Protein AF-A0A6C0BX84-F1 (afdb_monomer_lite)

Sequence (400 aa):
MYEDEYINSCGRVEEETPNETTDADMFTLKSNKIGGKKVKIVKNANIYPIQSILSTEDSVNLSGITRVCISAYRINIKPSSTPFLEYLLFKTRNNTMIFPGFNGVRGDWLISANKVYDYITGKKDASKEHYQGVLRVDNVLYVFYRFVLDVENVVENPYKTKTDELWWCLMDEICNWRMVLTMKVDTHVVDLFYRKPELIYLYDTNYNKLEVPVVGYYGTYYKLLEFIYTFGIKENDFVSMYGPYYYFTTYNRAVKYAGWYYEGNKELIKEQVAVDDKGRFDKGGVLRAALFMNHMKAFLNHPMDPVDNSDYADVALKDIDRREKMRIKLKMVDYDATWVNDYDSVYAGRALMDNGEPLFDYPEMVVKNNSQHVVLSIHIVDKKTLGEKWDPTEKGYDFL

Radius of gyration: 26.85 Å; chains: 1; bounding box: 75×82×76 Å

Secondary structure (DSSP, 8-state):
------------------------------PPP-SS----------B-GGGGTPBPGGG---TT--EEEEEEEEEE--TTS--EEEEEEEEPTTSEEE--EEES--SSHHHHHHHHHHHHHT-TTTHHHHEEEEEEETTEEEEEEEPPP-TTT-----B--TT--EEEEEHIIIIII-EETTEEEPHHHHHHHHH-GGGT--B-TTSPBPPPPEEEEEEEEHHHHHHHHHH-PPP--TTSTT-SSEEEE-HHHHHHHHHB--GGGHHHHTTT--B-TTSBBSSEEEEEEEE--SSEEEE---TTSPP---HHHHHHT-SHHHHHHHHTTTTS--TT-GGGGT-SEEEE-S-B-TTSSBS-SS-EEEESSGGGEEEEEEEEB-GGG--SS--TT-----B-

Structure (mmCIF, N/CA/C/O backbone):
data_AF-A0A6C0BX84-F1
#
_entry.id   AF-A0A6C0BX84-F1
#
loop_
_atom_site.group_PDB
_atom_site.id
_atom_site.type_symbol
_atom_site.label_atom_id
_atom_site.label_alt_id
_atom_site.label_comp_id
_atom_site.label_asym_id
_atom_site.label_entity_id
_atom_site.label_seq_id
_atom_site.pdbx_PDB_ins_code
_atom_site.Cartn_x
_atom_site.Cartn_y
_atom_site.Cartn_z
_atom_site.occupancy
_atom_site.B_iso_or_equiv
_atom_site.auth_seq_id
_atom_site.auth_comp_id
_atom_site.auth_asym_id
_atom_site.auth_atom_id
_atom_site.pdbx_PDB_model_num
ATOM 1 N N . MET A 1 1 ? -15.899 60.763 42.398 1.00 33.28 1 MET A N 1
ATOM 2 C CA . MET A 1 1 ? -15.366 61.913 41.642 1.00 33.28 1 MET A CA 1
ATOM 3 C C . MET A 1 1 ? -15.758 61.666 40.193 1.00 33.28 1 MET A C 1
ATOM 5 O O . MET A 1 1 ? -15.110 60.834 39.574 1.00 33.28 1 MET A O 1
ATOM 9 N N . TYR A 1 2 ? -16.858 62.321 39.778 1.00 31.77 2 TYR A N 1
ATOM 10 C CA . TYR A 1 2 ? -17.582 62.294 38.484 1.00 31.77 2 TYR A CA 1
ATOM 11 C C . TYR A 1 2 ? -18.218 60.926 38.104 1.00 31.77 2 TYR A C 1
ATOM 13 O O . TYR A 1 2 ? -17.469 59.977 37.898 1.00 31.77 2 TYR A O 1
ATOM 21 N N . GLU A 1 3 ? -19.542 60.650 38.168 1.00 24.98 3 GLU A N 1
ATOM 22 C CA . GLU A 1 3 ? -20.773 61.334 37.638 1.00 24.98 3 GLU A CA 1
ATOM 23 C C . GLU A 1 3 ? -20.638 61.616 36.121 1.00 24.98 3 GLU A C 1
ATOM 25 O O . GLU A 1 3 ? -19.616 62.169 35.729 1.00 24.98 3 GLU A O 1
ATOM 30 N N . ASP A 1 4 ? -21.507 61.234 35.166 1.00 26.44 4 ASP A N 1
ATOM 31 C CA . ASP A 1 4 ? -22.942 60.863 35.104 1.00 26.44 4 ASP A CA 1
ATOM 32 C C . ASP A 1 4 ? -23.245 60.089 33.783 1.00 26.44 4 ASP A C 1
ATOM 34 O O . ASP A 1 4 ? -22.496 60.207 32.814 1.00 26.44 4 ASP A O 1
ATOM 38 N N . GLU A 1 5 ? -24.152 59.098 33.782 1.00 30.12 5 GLU A N 1
ATOM 39 C CA . GLU A 1 5 ? -25.538 59.056 33.227 1.00 30.12 5 GLU A CA 1
ATOM 40 C C . GLU A 1 5 ? -25.774 59.258 31.700 1.00 30.12 5 GLU A C 1
ATOM 42 O O . GLU A 1 5 ? -25.376 60.257 31.114 1.00 30.12 5 GLU A O 1
ATOM 47 N N . TYR A 1 6 ? -26.519 58.311 31.089 1.00 24.92 6 TYR A N 1
ATOM 48 C CA . TYR A 1 6 ? -27.816 58.445 30.358 1.00 24.92 6 TYR A CA 1
ATOM 49 C C . TYR A 1 6 ? -27.983 57.369 29.249 1.00 24.92 6 TYR A C 1
ATOM 51 O O . TYR A 1 6 ? -27.226 57.333 28.287 1.00 24.92 6 TYR A O 1
ATOM 59 N N . ILE A 1 7 ? -28.795 56.322 29.476 1.00 28.64 7 ILE A N 1
ATOM 60 C CA . ILE A 1 7 ? -30.208 56.075 29.065 1.00 28.64 7 ILE A CA 1
ATOM 61 C C . ILE A 1 7 ? -30.435 55.497 27.642 1.00 28.64 7 ILE A C 1
ATOM 63 O O . ILE A 1 7 ? -30.223 56.143 26.625 1.00 28.64 7 ILE A O 1
ATOM 67 N N . ASN A 1 8 ? -30.982 54.269 27.666 1.00 25.59 8 ASN A N 1
ATOM 68 C CA . ASN A 1 8 ? -31.985 53.583 26.828 1.00 25.59 8 ASN A CA 1
ATOM 69 C C . ASN A 1 8 ? -32.370 54.109 25.431 1.00 25.59 8 ASN A C 1
ATOM 71 O O . ASN A 1 8 ? -32.886 55.212 25.285 1.00 25.59 8 ASN A O 1
ATOM 75 N N . SER A 1 9 ? -32.474 53.168 24.483 1.00 26.14 9 SER A N 1
ATOM 76 C CA . SER A 1 9 ? -33.735 52.990 23.741 1.00 26.14 9 SER A CA 1
ATOM 77 C C . SER A 1 9 ? -33.963 51.527 23.329 1.00 26.14 9 SER A C 1
ATOM 79 O O . SER A 1 9 ? -33.052 50.821 22.905 1.00 26.14 9 SER A O 1
ATOM 81 N N . CYS A 1 10 ? -35.200 51.080 23.546 1.00 23.92 10 CYS A N 1
ATOM 82 C CA . CYS A 1 10 ? -35.758 49.774 23.208 1.00 23.92 10 CYS A CA 1
ATOM 83 C C . CYS A 1 10 ? -36.139 49.678 21.723 1.00 23.92 10 CYS A C 1
ATOM 85 O O . CYS A 1 10 ? -36.589 50.662 21.142 1.00 23.92 10 CYS A O 1
ATOM 87 N N . GLY A 1 11 ? -36.131 48.456 21.183 1.00 25.52 11 GLY A N 1
ATOM 88 C CA . GLY A 1 11 ? -36.883 48.065 19.987 1.00 25.52 11 GLY A CA 1
ATOM 89 C C . GLY A 1 11 ? -37.164 46.557 19.986 1.00 25.52 11 GLY A C 1
ATOM 90 O O . GLY A 1 11 ? -36.232 45.763 19.904 1.00 25.52 11 GLY A O 1
ATOM 91 N N . ARG A 1 12 ? -38.444 46.182 20.137 1.00 24.31 12 ARG A N 1
ATOM 92 C CA . ARG A 1 12 ? -39.018 44.824 19.975 1.00 24.31 12 ARG A CA 1
ATOM 93 C C . ARG A 1 12 ? -39.037 44.445 18.483 1.00 24.31 12 ARG A C 1
ATOM 95 O O . ARG A 1 12 ? -39.277 45.323 17.667 1.00 24.31 12 ARG A O 1
ATOM 102 N N . VAL A 1 13 ? -38.591 43.243 18.105 1.00 24.48 13 VAL A N 1
ATOM 103 C CA . VAL A 1 13 ? -39.360 41.998 17.827 1.00 24.48 13 VAL A CA 1
ATOM 104 C C . VAL A 1 13 ? -40.467 42.156 16.779 1.00 24.48 13 VAL A C 1
ATOM 106 O O . VAL A 1 13 ? -41.532 42.677 17.092 1.00 24.48 13 VAL A O 1
ATOM 109 N N . GLU A 1 14 ? -40.234 41.566 15.604 1.00 24.17 14 GLU A N 1
ATOM 110 C CA . GLU A 1 14 ? -41.268 40.952 14.765 1.00 24.17 14 GLU A CA 1
ATOM 111 C C . GLU A 1 14 ? -40.874 39.487 14.513 1.00 24.17 14 GLU A C 1
ATOM 113 O O . GLU A 1 14 ? -39.713 39.180 14.232 1.00 24.17 14 GLU A O 1
ATOM 118 N N . GLU A 1 15 ? -41.842 38.593 14.717 1.00 25.44 15 GLU A N 1
ATOM 119 C CA . GLU A 1 15 ? -41.793 37.159 14.433 1.00 25.44 15 GLU A CA 1
ATOM 120 C C . GLU A 1 15 ? -42.198 36.909 12.975 1.00 25.44 15 GLU A C 1
ATOM 122 O O . GLU A 1 15 ? -43.266 37.348 12.559 1.00 25.44 15 GLU A O 1
ATOM 127 N N . GLU A 1 16 ? -41.431 36.097 12.248 1.00 26.28 16 GLU A N 1
ATOM 128 C CA . GLU A 1 16 ? -41.953 35.272 11.153 1.00 26.28 16 GLU A CA 1
ATOM 129 C C . GLU A 1 16 ? -41.372 33.855 11.293 1.00 26.28 16 GLU A C 1
ATOM 131 O O . GLU A 1 16 ? -40.181 33.666 11.545 1.00 26.28 16 GLU A O 1
ATOM 136 N N . THR A 1 17 ? -42.241 32.849 11.191 1.00 28.69 17 THR A N 1
ATOM 137 C CA . THR A 1 17 ? -41.914 31.411 11.222 1.00 28.69 17 THR A CA 1
ATOM 138 C C . THR A 1 17 ? -42.058 30.816 9.803 1.00 28.69 17 THR A C 1
ATOM 140 O O . THR A 1 17 ? -42.423 31.534 8.876 1.00 28.69 17 THR A O 1
ATOM 143 N N . PRO A 1 18 ? -41.732 29.531 9.578 1.00 30.77 18 PRO A N 1
ATOM 144 C CA . PRO A 1 18 ? -40.471 29.058 9.019 1.00 30.77 18 PRO A CA 1
ATOM 145 C C . PRO A 1 18 ? -40.626 28.568 7.567 1.00 30.77 18 PRO A C 1
ATOM 147 O O . PRO A 1 18 ? -41.654 28.006 7.203 1.00 30.77 18 PRO A O 1
ATOM 150 N N . ASN A 1 19 ? -39.573 28.670 6.755 1.00 26.59 19 ASN A N 1
ATOM 151 C CA . ASN A 1 19 ? -39.470 27.866 5.536 1.00 26.59 19 ASN A CA 1
ATOM 152 C C . ASN A 1 19 ? -38.279 26.917 5.642 1.00 26.59 19 ASN A C 1
ATOM 154 O O . ASN A 1 19 ? -37.144 27.328 5.873 1.00 26.59 19 ASN A O 1
ATOM 158 N N . GLU A 1 20 ? -38.596 25.635 5.497 1.00 33.53 20 GLU A N 1
ATOM 159 C CA . GLU A 1 20 ? -37.678 24.515 5.370 1.00 33.53 20 GLU A CA 1
ATOM 160 C C . GLU A 1 20 ? -36.748 24.722 4.171 1.00 33.53 20 GLU A C 1
ATOM 162 O O . GLU A 1 20 ? -37.206 24.764 3.032 1.00 33.53 20 GLU A O 1
ATOM 167 N N . THR A 1 21 ? -35.439 24.751 4.408 1.00 27.12 21 THR A N 1
ATOM 168 C CA . THR A 1 21 ? -34.454 24.342 3.404 1.00 27.12 21 THR A CA 1
ATOM 169 C C . THR A 1 21 ? -33.228 23.763 4.096 1.00 27.12 21 THR A C 1
ATOM 171 O O . THR A 1 21 ? -32.684 24.330 5.036 1.00 27.12 21 THR A O 1
ATOM 174 N N . THR A 1 22 ? -32.839 22.584 3.631 1.00 32.34 22 THR A N 1
ATOM 175 C CA . THR A 1 22 ? -31.685 21.785 4.035 1.00 32.34 22 THR A CA 1
ATOM 176 C C . THR A 1 22 ? -30.370 22.525 3.785 1.00 32.34 22 THR A C 1
ATOM 178 O O . THR A 1 22 ? -29.932 22.613 2.636 1.00 32.34 22 THR A O 1
ATOM 181 N N . ASP A 1 23 ? -29.720 23.003 4.845 1.00 26.23 23 ASP A N 1
ATOM 182 C CA . ASP A 1 23 ? -28.395 23.616 4.762 1.00 26.23 23 ASP A CA 1
ATOM 183 C C . ASP A 1 23 ? -27.291 22.584 5.026 1.00 26.23 23 ASP A C 1
ATOM 185 O O . ASP A 1 23 ? -27.149 22.026 6.113 1.00 26.23 23 ASP A O 1
ATOM 189 N N . ALA A 1 24 ? -26.487 22.340 3.991 1.00 27.70 24 ALA A N 1
ATOM 190 C CA . ALA A 1 24 ? -25.143 21.809 4.127 1.00 27.70 24 ALA A CA 1
ATOM 191 C C . ALA A 1 24 ? -24.222 22.958 4.569 1.00 27.70 24 ALA A C 1
ATOM 193 O O . ALA A 1 24 ? -24.064 23.942 3.844 1.00 27.70 24 ALA A O 1
ATOM 194 N N . ASP A 1 25 ? -23.616 22.826 5.749 1.00 28.14 25 ASP A N 1
ATOM 195 C CA . ASP A 1 25 ? -22.780 23.855 6.373 1.00 28.14 25 ASP A CA 1
ATOM 196 C C . ASP A 1 25 ? -21.672 24.393 5.449 1.00 28.14 25 ASP A C 1
ATOM 198 O O . ASP A 1 25 ? -20.737 23.694 5.037 1.00 28.14 25 ASP A O 1
ATOM 202 N N . MET A 1 26 ? -21.754 25.694 5.168 1.00 25.30 26 MET A N 1
ATOM 203 C CA . MET A 1 26 ? -20.837 26.449 4.321 1.00 25.30 26 MET A CA 1
ATOM 204 C C . MET A 1 26 ? -19.894 27.300 5.192 1.00 25.30 26 MET A C 1
ATOM 206 O O . MET A 1 26 ? -20.093 28.498 5.379 1.00 25.30 26 MET A O 1
ATOM 210 N N . PHE A 1 27 ? -18.824 26.706 5.729 1.00 25.84 27 PHE A N 1
ATOM 211 C CA . PHE A 1 27 ? -17.761 27.480 6.388 1.00 25.84 27 PHE A CA 1
ATOM 212 C C . PHE A 1 27 ? -16.906 28.219 5.347 1.00 25.84 27 PHE A C 1
ATOM 214 O O . PHE A 1 27 ? -16.161 27.607 4.580 1.00 25.84 27 PHE A O 1
ATOM 221 N N . THR A 1 28 ? -16.993 29.553 5.333 1.00 24.38 28 THR A N 1
ATOM 222 C CA . THR A 1 28 ? -16.184 30.418 4.461 1.00 24.38 28 THR A CA 1
ATOM 223 C C . THR A 1 28 ? -14.990 30.975 5.243 1.00 24.38 28 THR A C 1
ATOM 225 O O . THR A 1 28 ? -15.133 31.920 6.016 1.00 24.38 28 THR A O 1
ATOM 228 N N . LEU A 1 29 ? -13.794 30.414 5.044 1.00 25.38 29 LEU A N 1
ATOM 229 C CA . LEU A 1 29 ? -12.542 30.989 5.551 1.00 25.38 29 LEU A CA 1
ATOM 230 C C . LEU A 1 29 ? -12.122 32.188 4.683 1.00 25.38 29 LEU A C 1
ATOM 232 O O . LEU A 1 29 ? -12.009 32.085 3.459 1.00 25.38 29 LEU A O 1
ATOM 236 N N . LYS A 1 30 ? -11.877 33.342 5.315 1.00 24.42 30 LYS A N 1
ATOM 237 C CA . LYS A 1 30 ? -11.328 34.541 4.662 1.00 24.42 30 LYS A CA 1
ATOM 238 C C . LYS A 1 30 ? -9.847 34.316 4.327 1.00 24.42 30 LYS A C 1
ATOM 240 O O . LYS A 1 30 ? -8.992 34.481 5.187 1.00 24.42 30 LYS A O 1
ATOM 245 N N . SER A 1 31 ? -9.532 33.985 3.075 1.00 30.38 31 SER A N 1
ATOM 246 C CA . SER A 1 31 ? -8.152 33.977 2.569 1.00 30.38 31 SER A CA 1
ATOM 247 C C . SER A 1 31 ? -7.758 35.350 2.009 1.00 30.38 31 SER A C 1
ATOM 249 O O . SER A 1 31 ? -8.469 35.905 1.163 1.00 30.38 31 SER A O 1
ATOM 251 N N . ASN A 1 32 ? -6.608 35.877 2.436 1.00 29.11 32 ASN A N 1
ATOM 252 C CA . ASN A 1 32 ? -6.008 37.097 1.893 1.00 29.11 32 ASN A CA 1
ATOM 253 C C . ASN A 1 32 ? -5.679 36.948 0.396 1.00 29.11 32 ASN A C 1
ATOM 255 O O . ASN A 1 32 ? -5.134 35.940 -0.048 1.00 29.11 32 ASN A O 1
ATOM 259 N N . LYS A 1 33 ? -6.031 37.978 -0.383 1.00 31.44 33 LYS A N 1
ATOM 260 C CA . LYS A 1 33 ? -5.817 38.067 -1.833 1.00 31.44 33 LYS A CA 1
ATOM 261 C C . LYS A 1 33 ? -4.341 38.291 -2.164 1.00 31.44 33 LYS A C 1
ATOM 263 O O . LYS A 1 33 ? -3.844 39.373 -1.876 1.00 31.44 33 LYS A O 1
ATOM 268 N N . ILE A 1 34 ? -3.729 37.381 -2.922 1.00 31.08 34 ILE A N 1
ATOM 269 C CA . ILE A 1 34 ? -2.738 37.716 -3.959 1.00 31.08 34 ILE A CA 1
ATOM 270 C C . ILE A 1 34 ? -2.967 36.765 -5.148 1.00 31.08 34 ILE A C 1
ATOM 272 O O . ILE A 1 34 ? -2.921 35.554 -4.979 1.00 31.08 34 ILE A O 1
ATOM 276 N N . GLY A 1 35 ? -3.233 37.310 -6.342 1.00 34.34 35 GLY A N 1
ATOM 277 C CA . GLY A 1 35 ? -3.273 36.555 -7.606 1.00 34.34 35 GLY A CA 1
ATOM 278 C C . GLY A 1 35 ? -4.615 35.886 -7.928 1.00 34.34 35 GLY A C 1
ATOM 279 O O . GLY A 1 35 ? -4.894 34.767 -7.516 1.00 34.34 35 GLY A O 1
ATOM 280 N N . GLY A 1 36 ? -5.462 36.570 -8.700 1.00 35.62 36 GLY A N 1
ATOM 281 C CA . GLY A 1 36 ? -6.801 36.123 -9.091 1.00 35.62 36 GLY A CA 1
ATOM 282 C C . GLY A 1 36 ? -6.848 34.865 -9.967 1.00 35.62 36 GLY A C 1
ATOM 283 O O . GLY A 1 36 ? -7.047 34.960 -11.172 1.00 35.62 36 GLY A O 1
ATOM 284 N N . LYS A 1 37 ? -6.803 33.689 -9.339 1.00 29.72 37 LYS A N 1
ATOM 285 C CA . LYS A 1 37 ? -7.595 32.512 -9.721 1.00 29.72 37 LYS A CA 1
ATOM 286 C C . LYS A 1 37 ? -8.148 31.901 -8.438 1.00 29.72 37 LYS A C 1
ATOM 288 O O . LYS A 1 37 ? -7.401 31.361 -7.632 1.00 29.72 37 LYS A O 1
ATOM 293 N N . LYS A 1 38 ? -9.467 31.996 -8.231 1.00 28.72 38 LYS A N 1
ATOM 294 C CA . LYS A 1 38 ? -10.145 31.193 -7.207 1.00 28.72 38 LYS A CA 1
ATOM 295 C C . LYS A 1 38 ? -9.994 29.730 -7.621 1.00 28.72 38 LYS A C 1
ATOM 297 O O . LYS A 1 38 ? -10.694 29.277 -8.523 1.00 28.72 38 LYS A O 1
ATOM 302 N N . VAL A 1 39 ? -9.063 29.011 -7.001 1.00 31.09 39 VAL A N 1
ATOM 303 C CA . VAL A 1 39 ? -9.015 27.552 -7.093 1.00 31.09 39 VAL A CA 1
ATOM 304 C C . VAL A 1 39 ? -10.279 27.050 -6.406 1.00 31.09 39 VAL A C 1
ATOM 306 O O . VAL A 1 39 ? -10.434 27.167 -5.192 1.00 31.09 39 VAL A O 1
ATOM 309 N N . LYS A 1 40 ? -11.236 26.572 -7.201 1.00 29.39 40 LYS A N 1
ATOM 310 C CA . LYS A 1 40 ? -12.429 25.899 -6.697 1.00 29.39 40 LYS A CA 1
ATOM 311 C C . LYS A 1 40 ? -11.951 24.538 -6.195 1.00 29.39 40 LYS A C 1
ATOM 313 O O . LYS A 1 40 ? -11.816 23.611 -6.984 1.00 29.39 40 LYS A O 1
ATOM 318 N N . ILE A 1 41 ? -11.613 24.440 -4.910 1.00 35.22 41 ILE A N 1
ATOM 319 C CA . ILE A 1 41 ? -11.397 23.142 -4.270 1.00 35.22 41 ILE A CA 1
ATOM 320 C C . ILE A 1 41 ? -12.764 22.466 -4.286 1.00 35.22 41 ILE A C 1
ATOM 322 O O . ILE A 1 41 ? -13.646 22.806 -3.498 1.00 35.22 41 ILE A O 1
ATOM 326 N N . VAL A 1 42 ? -12.978 21.573 -5.248 1.00 38.97 42 VAL A N 1
ATOM 327 C CA . VAL A 1 42 ? -14.120 20.669 -5.205 1.00 38.97 42 VAL A CA 1
ATOM 328 C C . VAL A 1 42 ? -13.848 19.766 -4.009 1.00 38.97 42 VAL A C 1
ATOM 330 O O . VAL A 1 42 ? -12.974 18.905 -4.060 1.00 38.97 42 VAL A O 1
ATOM 333 N N . LYS A 1 43 ? -14.533 20.012 -2.887 1.00 45.88 43 LYS A N 1
ATOM 334 C CA . LYS A 1 43 ? -14.651 19.004 -1.835 1.00 45.88 43 LYS A CA 1
ATOM 335 C C . LYS A 1 43 ? -15.392 17.839 -2.483 1.00 45.88 43 LYS A C 1
ATOM 337 O O . LYS A 1 43 ? -16.615 17.873 -2.567 1.00 45.88 43 LYS A O 1
ATOM 342 N N . ASN A 1 44 ? -14.657 16.853 -2.988 1.00 53.75 44 ASN A N 1
ATOM 343 C CA . ASN A 1 44 ? -15.243 15.565 -3.326 1.00 53.75 44 ASN A CA 1
ATOM 344 C C . ASN A 1 44 ? -15.806 15.017 -2.013 1.00 53.75 44 ASN A C 1
ATOM 346 O O . ASN A 1 44 ? -15.055 14.649 -1.108 1.00 53.75 44 ASN A O 1
ATOM 350 N N . ALA A 1 45 ? -17.123 15.110 -1.850 1.00 63.28 45 ALA A N 1
ATOM 351 C CA . ALA A 1 45 ? -17.804 14.513 -0.720 1.00 63.28 45 ALA A CA 1
ATOM 352 C C . ALA A 1 45 ? -17.764 13.000 -0.941 1.00 63.28 45 ALA A C 1
ATOM 354 O O . ALA A 1 45 ? -18.415 12.476 -1.839 1.00 63.28 45 ALA A O 1
ATOM 355 N N . ASN A 1 46 ? -16.930 12.321 -0.159 1.00 82.31 46 ASN A N 1
ATOM 356 C CA . ASN A 1 46 ? -16.792 10.870 -0.212 1.00 82.31 46 ASN A CA 1
ATOM 357 C C . ASN A 1 46 ? -17.634 10.280 0.908 1.00 82.31 46 ASN A C 1
ATOM 359 O O . ASN A 1 46 ? -17.569 10.736 2.054 1.00 82.31 46 ASN A O 1
ATOM 363 N N . ILE A 1 47 ? -18.400 9.255 0.575 1.00 90.50 47 ILE A N 1
ATOM 364 C CA . ILE A 1 47 ? -19.284 8.561 1.493 1.00 90.50 47 ILE A CA 1
ATOM 365 C C . ILE A 1 47 ? -18.583 7.279 1.921 1.00 90.50 47 ILE A C 1
ATOM 367 O O . ILE A 1 47 ? -18.210 6.450 1.092 1.00 90.50 47 ILE A O 1
ATOM 371 N N . TYR A 1 48 ? -18.423 7.107 3.230 1.00 94.25 48 TYR A N 1
ATOM 372 C CA . TYR A 1 48 ? -18.054 5.824 3.805 1.00 94.25 48 TYR A CA 1
ATOM 373 C C . TYR A 1 48 ? -19.260 5.272 4.571 1.00 94.25 48 TYR A C 1
ATOM 375 O O . TYR A 1 48 ? -19.565 5.797 5.643 1.00 94.25 48 TYR A O 1
ATOM 383 N N . PRO A 1 49 ? -19.989 4.266 4.048 1.00 90.50 49 PRO A N 1
ATOM 384 C CA . PRO A 1 49 ? -21.291 3.861 4.584 1.00 90.50 49 PRO A CA 1
ATOM 385 C C . PRO A 1 49 ? -21.184 2.999 5.852 1.00 90.50 49 PRO A C 1
ATOM 387 O O . PRO A 1 49 ? -22.049 2.164 6.116 1.00 90.50 49 PRO A O 1
ATOM 390 N N . ILE A 1 50 ? -20.137 3.186 6.655 1.00 93.06 50 ILE A N 1
ATOM 391 C CA . ILE A 1 50 ? -19.833 2.325 7.797 1.00 93.06 50 ILE A CA 1
ATOM 392 C C . ILE A 1 50 ? -20.935 2.370 8.866 1.00 93.06 50 ILE A C 1
ATOM 394 O O . ILE A 1 50 ? -21.283 1.340 9.430 1.00 93.06 50 ILE A O 1
ATOM 398 N N . GLN A 1 51 ? -21.598 3.507 9.064 1.00 91.94 51 GLN A N 1
ATOM 399 C CA . GLN A 1 51 ? -22.699 3.640 10.027 1.00 91.94 51 GLN A CA 1
ATOM 400 C C . GLN A 1 51 ? -23.885 2.716 9.741 1.00 91.94 51 GLN A C 1
ATOM 402 O O . GLN A 1 51 ? -24.615 2.383 10.665 1.00 91.94 51 GLN A O 1
ATOM 407 N N . SER A 1 52 ? -24.062 2.260 8.497 1.00 91.12 52 SER A N 1
ATOM 408 C CA . SER A 1 52 ? -25.130 1.308 8.163 1.00 91.12 52 SER A CA 1
ATOM 409 C C . SER A 1 52 ? -24.903 -0.096 8.738 1.00 91.12 52 SER A C 1
ATOM 411 O O . SER A 1 52 ? -25.849 -0.872 8.843 1.00 91.12 52 SER A O 1
ATOM 413 N N . ILE A 1 53 ? -23.663 -0.424 9.119 1.00 94.12 53 ILE A N 1
ATOM 414 C CA . ILE A 1 53 ? -23.281 -1.748 9.630 1.00 94.12 53 ILE A CA 1
ATOM 415 C C . ILE A 1 53 ? -22.805 -1.726 11.085 1.00 94.12 53 ILE A C 1
ATOM 417 O O . ILE A 1 53 ? -22.638 -2.792 11.681 1.00 94.12 53 ILE A O 1
ATOM 421 N N . LEU A 1 54 ? -22.569 -0.544 11.660 1.00 95.38 54 LEU A N 1
ATOM 422 C CA . LEU A 1 54 ? -22.177 -0.409 13.058 1.00 95.38 54 LEU A CA 1
ATOM 423 C C . LEU A 1 54 ? -23.402 -0.360 13.966 1.00 95.38 54 LEU A C 1
ATOM 425 O O . LEU A 1 54 ? -24.415 0.264 13.671 1.00 95.38 54 LEU A O 1
ATOM 429 N N . SER A 1 55 ? -23.272 -1.023 15.104 1.00 94.25 55 SER A N 1
ATOM 430 C CA . SER A 1 55 ? -24.184 -0.925 16.237 1.00 94.25 55 SER A CA 1
ATOM 431 C C . SER A 1 55 ? -23.695 0.155 17.206 1.00 94.25 55 SER A C 1
ATOM 433 O O . SER A 1 55 ? -22.498 0.459 17.251 1.00 94.25 55 SER A O 1
ATOM 435 N N . THR A 1 56 ? -24.604 0.709 18.006 1.00 90.81 56 THR A N 1
ATOM 436 C CA . THR A 1 56 ? -24.241 1.553 19.155 1.00 90.81 56 THR A CA 1
ATOM 437 C C . THR A 1 56 ? -23.774 0.685 20.320 1.00 90.81 56 THR A C 1
ATOM 439 O O . THR A 1 56 ? -24.158 -0.484 20.426 1.00 90.81 56 THR A O 1
ATOM 442 N N . GLU A 1 57 ? -22.969 1.247 21.213 1.00 86.12 57 GLU A N 1
ATOM 443 C CA . GLU A 1 57 ? -22.418 0.571 22.387 1.00 86.12 57 GLU A CA 1
ATOM 444 C C . GLU A 1 57 ? -23.489 -0.091 23.269 1.00 86.12 57 GLU A C 1
ATOM 446 O O . GLU A 1 57 ? -23.296 -1.230 23.698 1.00 86.12 57 GLU A O 1
ATOM 451 N N . ASP A 1 58 ? -24.641 0.560 23.451 1.00 86.94 58 ASP A N 1
ATOM 452 C CA . ASP A 1 58 ? -25.742 0.079 24.297 1.00 86.94 58 ASP A CA 1
ATOM 453 C C . ASP A 1 58 ? -26.463 -1.145 23.718 1.00 86.94 58 ASP A C 1
ATOM 455 O O . ASP A 1 58 ? -27.117 -1.902 24.435 1.00 86.94 58 ASP A O 1
ATOM 459 N N . SER A 1 59 ? -26.353 -1.352 22.405 1.00 86.12 59 SER A N 1
ATOM 460 C CA . SER A 1 59 ? -27.071 -2.414 21.694 1.00 86.12 59 SER A CA 1
ATOM 461 C C . SER A 1 59 ? -26.277 -3.718 21.570 1.00 86.12 59 SER A C 1
ATOM 463 O O . SER A 1 59 ? -26.815 -4.738 21.130 1.00 86.12 59 SER A O 1
ATOM 465 N N . VAL A 1 60 ? -24.998 -3.727 21.964 1.00 88.25 60 VAL A N 1
ATOM 466 C CA . VAL A 1 60 ? -24.128 -4.889 21.763 1.00 88.25 60 VAL A CA 1
ATOM 467 C C . VAL A 1 60 ? -24.234 -5.894 22.903 1.00 88.25 60 VAL A C 1
ATOM 469 O O . VAL A 1 60 ? -23.905 -5.627 24.056 1.00 88.25 60 VAL A O 1
ATOM 472 N N . ASN A 1 61 ? -24.572 -7.135 22.550 1.00 89.94 61 ASN A N 1
ATOM 473 C CA . ASN A 1 61 ? -24.420 -8.269 23.453 1.00 89.94 61 ASN A CA 1
ATOM 474 C C . ASN A 1 61 ? -22.927 -8.586 23.663 1.00 89.94 61 ASN A C 1
ATOM 476 O O . ASN A 1 61 ? -22.246 -9.028 22.734 1.00 89.94 61 ASN A O 1
ATOM 480 N N . LEU A 1 62 ? -22.436 -8.410 24.892 1.00 92.31 62 LEU A N 1
ATOM 481 C CA . LEU A 1 62 ? -21.038 -8.645 25.279 1.00 92.31 62 LEU A CA 1
ATOM 482 C C . LEU A 1 62 ? -20.747 -10.095 25.707 1.00 92.31 62 LEU A C 1
ATOM 484 O O . LEU A 1 62 ? -19.592 -10.459 25.932 1.00 92.31 62 LEU A O 1
ATOM 488 N N . SER A 1 63 ? -21.773 -10.943 25.817 1.00 92.94 63 SER A N 1
ATOM 489 C CA . SER A 1 63 ? -21.602 -12.340 26.218 1.00 92.94 63 SER A CA 1
ATOM 490 C C . SER A 1 63 ? -20.775 -13.117 25.191 1.00 92.94 63 SER A C 1
ATOM 492 O O . SER A 1 63 ? -21.063 -13.092 23.987 1.00 92.94 63 SER A O 1
ATOM 494 N N . GLY A 1 64 ? -19.748 -13.817 25.682 1.00 93.44 64 GLY A N 1
ATOM 495 C CA . GLY A 1 64 ? -18.847 -14.646 24.879 1.00 93.44 64 GLY A CA 1
ATOM 496 C C . GLY A 1 64 ? -17.732 -13.887 24.155 1.00 93.44 64 GLY A C 1
ATOM 497 O O . GLY A 1 64 ? -16.959 -14.516 23.438 1.00 93.44 64 GLY A O 1
ATOM 498 N N . ILE A 1 65 ? -17.609 -12.566 24.336 1.00 96.38 65 ILE A N 1
ATOM 499 C CA . ILE A 1 65 ? -16.526 -11.797 23.713 1.00 96.38 65 ILE A CA 1
ATOM 500 C C . ILE A 1 65 ? -15.182 -12.152 24.360 1.00 96.38 65 ILE A C 1
ATOM 502 O O . ILE A 1 65 ? -14.954 -11.934 25.551 1.00 96.38 65 ILE A O 1
ATOM 506 N N . THR A 1 66 ? -14.267 -12.671 23.546 1.00 96.56 66 THR A N 1
ATOM 507 C CA . THR A 1 66 ? -12.914 -13.063 23.954 1.00 96.56 66 THR A CA 1
ATOM 508 C C . THR A 1 66 ? -11.875 -11.999 23.629 1.00 96.56 66 THR A C 1
ATOM 510 O O . THR A 1 66 ? -10.791 -12.014 24.213 1.00 96.56 66 THR A O 1
ATOM 513 N N . ARG A 1 67 ? -12.186 -11.056 22.732 1.00 96.44 67 ARG A N 1
ATOM 514 C CA . ARG A 1 67 ? -11.257 -10.008 22.297 1.00 96.44 67 ARG A CA 1
ATOM 515 C C . ARG A 1 67 ? -11.980 -8.733 21.873 1.00 96.44 67 ARG A C 1
ATOM 517 O O . ARG A 1 67 ? -13.013 -8.795 21.213 1.00 96.44 67 ARG A O 1
ATOM 524 N N . VAL A 1 68 ? -11.380 -7.594 22.203 1.00 97.62 68 VAL A N 1
ATOM 525 C CA . VAL A 1 68 ? -11.765 -6.268 21.716 1.00 97.62 68 VAL A CA 1
ATOM 526 C C . VAL A 1 68 ? -10.650 -5.737 20.815 1.00 97.62 68 VAL A C 1
ATOM 528 O O . VAL A 1 68 ? -9.487 -5.713 21.217 1.00 97.62 68 VAL A O 1
ATOM 531 N N . CYS A 1 69 ? -10.997 -5.330 19.597 1.00 98.06 69 CYS A N 1
ATOM 532 C CA . CYS A 1 69 ? -10.092 -4.820 18.569 1.00 98.06 69 CYS A CA 1
ATOM 533 C C . CYS A 1 69 ? -10.419 -3.358 18.254 1.00 98.06 69 CYS A C 1
ATOM 535 O O . CYS A 1 69 ? -11.564 -3.017 17.977 1.00 98.06 69 CYS A O 1
ATOM 537 N N . ILE A 1 70 ? -9.406 -2.504 18.232 1.00 98.19 70 ILE A N 1
ATOM 538 C CA . ILE A 1 70 ? -9.503 -1.097 17.857 1.00 98.19 70 ILE A CA 1
ATOM 539 C C . ILE A 1 70 ? -9.295 -0.993 16.349 1.00 98.19 70 ILE A C 1
ATOM 541 O O . ILE A 1 70 ? -8.204 -1.228 15.834 1.00 98.19 70 ILE A O 1
ATOM 545 N N . SER A 1 71 ? -10.371 -0.657 15.647 1.00 98.19 71 SER A N 1
ATOM 546 C CA . SER A 1 71 ? -10.429 -0.525 14.191 1.00 98.19 71 SER A CA 1
ATOM 547 C C . SER A 1 71 ? -10.382 0.954 13.824 1.00 98.19 71 SER A C 1
ATOM 549 O O . SER A 1 71 ? -11.396 1.575 13.501 1.00 98.19 71 SER A O 1
ATOM 551 N N . ALA A 1 72 ? -9.191 1.537 13.943 1.00 97.50 72 ALA A N 1
ATOM 552 C CA . ALA A 1 72 ? -8.952 2.915 13.541 1.00 97.50 72 ALA A CA 1
ATOM 553 C C . ALA A 1 72 ? -8.733 2.991 12.026 1.00 97.50 72 ALA A C 1
ATOM 555 O O . ALA A 1 72 ? -7.921 2.245 11.472 1.00 97.50 72 ALA A O 1
ATOM 556 N N . TYR A 1 73 ? -9.438 3.902 11.365 1.00 97.25 73 TYR A N 1
ATOM 557 C CA . TYR A 1 73 ? -9.308 4.140 9.931 1.00 97.25 73 TYR A CA 1
ATOM 558 C C . TYR A 1 73 ? -9.220 5.633 9.635 1.00 97.25 73 TYR A C 1
ATOM 560 O O . TYR A 1 73 ? -9.679 6.461 10.421 1.00 97.25 73 TYR A O 1
ATOM 568 N N . ARG A 1 74 ? -8.672 5.984 8.474 1.00 94.31 74 ARG A N 1
ATOM 569 C CA . ARG A 1 74 ? -8.720 7.345 7.934 1.00 94.31 74 ARG A CA 1
ATOM 570 C C . ARG A 1 74 ? -9.119 7.325 6.468 1.00 94.31 74 ARG A C 1
ATOM 572 O O . ARG A 1 74 ? -8.928 6.329 5.774 1.00 94.31 74 ARG A O 1
ATOM 579 N N . ILE A 1 75 ? -9.663 8.449 6.013 1.00 93.94 75 ILE A N 1
ATOM 580 C CA . ILE A 1 75 ? -9.890 8.713 4.593 1.00 93.94 75 ILE A CA 1
ATOM 581 C C . ILE A 1 75 ? -8.796 9.674 4.151 1.00 93.94 75 ILE A C 1
ATOM 583 O O . ILE A 1 75 ? -8.753 10.822 4.598 1.00 93.94 75 ILE A O 1
ATOM 587 N N . ASN A 1 76 ? -7.901 9.194 3.301 1.00 90.88 76 ASN A N 1
ATOM 588 C CA . ASN A 1 76 ? -6.825 9.996 2.752 1.00 90.88 76 ASN A CA 1
ATOM 589 C C . ASN A 1 76 ? -7.374 10.858 1.608 1.00 90.88 76 ASN A C 1
ATOM 591 O O . ASN A 1 76 ? -7.931 10.328 0.651 1.00 90.88 76 ASN A O 1
ATOM 595 N N . ILE A 1 77 ? -7.259 12.183 1.732 1.00 86.25 77 ILE A N 1
ATOM 596 C CA . ILE A 1 77 ? -7.847 13.171 0.808 1.00 86.25 77 ILE A CA 1
ATOM 597 C C . ILE A 1 77 ? -6.786 14.092 0.192 1.00 86.25 77 ILE A C 1
ATOM 599 O O . ILE A 1 77 ? -6.986 15.306 0.102 1.00 86.25 77 ILE A O 1
ATOM 603 N N . LYS A 1 78 ? -5.624 13.554 -0.199 1.00 80.56 78 LYS A N 1
ATOM 604 C CA . LYS A 1 78 ? -4.588 14.393 -0.819 1.00 80.56 78 LYS A CA 1
ATOM 605 C C . LYS A 1 78 ? -5.126 15.080 -2.095 1.00 80.56 78 LYS A C 1
ATOM 607 O O . LYS A 1 78 ? -5.822 14.433 -2.875 1.00 80.56 78 LYS A O 1
ATOM 612 N N . PRO A 1 79 ? -4.802 16.371 -2.335 1.00 66.44 79 PRO A N 1
ATOM 613 C CA . PRO A 1 79 ? -5.464 17.201 -3.355 1.00 66.44 79 PRO A CA 1
ATOM 614 C C . PRO A 1 79 ? -5.403 16.689 -4.800 1.00 66.44 79 PRO A C 1
ATOM 616 O O . PRO A 1 79 ? -6.171 17.152 -5.638 1.00 66.44 79 PRO A O 1
ATOM 619 N N . SER A 1 80 ? -4.475 15.783 -5.106 1.00 66.94 80 SER A N 1
ATOM 620 C CA . SER A 1 80 ? -4.226 15.269 -6.453 1.00 66.94 80 SER A CA 1
ATOM 621 C C . SER A 1 80 ? -4.679 13.826 -6.662 1.00 66.94 80 SER A C 1
ATOM 623 O O . SER A 1 80 ? -4.448 13.308 -7.745 1.00 66.94 80 SER A O 1
ATOM 625 N N . SER A 1 81 ? -5.286 13.174 -5.669 1.00 76.75 81 SER A N 1
ATOM 626 C CA . SER A 1 81 ? -5.610 11.745 -5.729 1.00 76.75 81 SER A CA 1
ATOM 627 C C . SER A 1 81 ? -7.076 11.464 -5.431 1.00 76.75 81 SER A C 1
ATOM 629 O O . SER A 1 81 ? -7.704 12.169 -4.637 1.00 76.75 81 SER A O 1
ATOM 631 N N . THR A 1 82 ? -7.592 10.373 -5.994 1.00 89.62 82 THR A N 1
ATOM 632 C CA . THR A 1 82 ? -8.867 9.788 -5.569 1.00 89.62 82 THR A CA 1
ATOM 633 C C . THR A 1 82 ? -8.810 9.473 -4.070 1.00 89.62 82 THR A C 1
ATOM 635 O O . THR A 1 82 ? -7.826 8.890 -3.615 1.00 89.62 82 THR A O 1
ATOM 638 N N . PRO A 1 83 ? -9.818 9.861 -3.273 1.00 93.19 83 PRO A N 1
ATOM 639 C CA . PRO A 1 83 ? -9.841 9.541 -1.853 1.00 93.19 83 PRO A CA 1
ATOM 640 C C . PRO A 1 83 ? -9.876 8.037 -1.591 1.00 93.19 83 PRO A C 1
ATOM 642 O O . PRO A 1 83 ? -10.577 7.303 -2.283 1.00 93.19 83 PRO A O 1
ATOM 645 N N . PHE A 1 84 ? -9.151 7.580 -0.570 1.00 95.19 84 PHE A N 1
ATOM 646 C CA . PHE A 1 84 ? -9.016 6.152 -0.271 1.00 95.19 84 PHE A CA 1
ATOM 647 C C . PHE A 1 84 ? -8.963 5.860 1.229 1.00 95.19 84 PHE A C 1
ATOM 649 O O . PHE A 1 84 ? -8.654 6.734 2.043 1.00 95.19 84 PHE A O 1
ATOM 656 N N . LEU A 1 85 ? -9.295 4.618 1.591 1.00 96.00 85 LEU A N 1
ATOM 657 C CA . LEU A 1 85 ? -9.271 4.133 2.969 1.00 96.00 85 LEU A CA 1
ATOM 658 C C . LEU A 1 85 ? -7.895 3.598 3.351 1.00 96.00 85 LEU A C 1
ATOM 660 O O . LEU A 1 85 ? -7.279 2.825 2.617 1.00 96.00 85 LEU A O 1
ATOM 664 N N . GLU A 1 86 ? -7.478 3.945 4.562 1.00 97.31 86 GLU A N 1
ATOM 665 C CA . GLU A 1 86 ? -6.354 3.323 5.250 1.00 97.31 86 GLU A CA 1
ATOM 666 C C . GLU A 1 86 ? -6.804 2.865 6.633 1.00 97.31 86 GLU A C 1
ATOM 668 O O . GLU A 1 86 ? -7.535 3.578 7.326 1.00 97.31 86 GLU A O 1
ATOM 673 N N . TYR A 1 87 ? -6.329 1.696 7.055 1.00 98.19 87 TYR A N 1
ATOM 674 C CA . TYR A 1 87 ? -6.566 1.167 8.396 1.00 98.19 87 TYR A CA 1
ATOM 675 C C . TYR A 1 87 ? -5.270 1.106 9.188 1.00 98.19 87 TYR A C 1
ATOM 677 O O . TYR A 1 87 ? -4.232 0.712 8.659 1.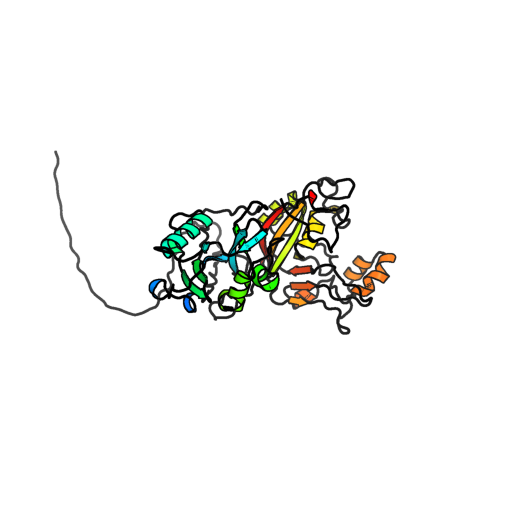00 98.19 87 TYR A O 1
ATOM 685 N N . LEU A 1 88 ? -5.337 1.485 10.462 1.00 97.69 88 LEU A N 1
ATOM 686 C CA . LEU A 1 88 ? -4.195 1.439 11.362 1.00 97.69 88 LEU A CA 1
ATOM 687 C C . LEU A 1 88 ? -4.036 0.025 11.918 1.00 97.69 88 LEU A C 1
ATOM 689 O O . LEU A 1 88 ? -4.873 -0.446 12.693 1.00 97.69 88 LEU A O 1
ATOM 693 N N . LEU A 1 89 ? -2.945 -0.637 11.551 1.00 98.31 89 LEU A N 1
ATOM 694 C CA . LEU A 1 89 ? -2.567 -1.933 12.099 1.00 98.31 89 LEU A CA 1
ATOM 695 C C . LEU A 1 89 ? -1.358 -1.803 13.028 1.00 98.31 89 LEU A C 1
ATOM 697 O O . LEU A 1 89 ? -0.483 -0.956 12.849 1.00 98.31 89 LEU A O 1
ATOM 701 N N . PHE A 1 90 ? -1.320 -2.690 14.016 1.00 97.81 90 PHE A N 1
ATOM 702 C CA . PHE A 1 90 ? -0.242 -2.857 14.972 1.00 97.81 90 PHE A CA 1
ATOM 703 C C . PHE A 1 90 ? 0.619 -4.063 14.598 1.00 97.81 90 PHE A C 1
ATOM 705 O O . PHE A 1 90 ? 0.114 -5.170 14.397 1.00 97.81 90 PHE A O 1
ATOM 712 N N . LYS A 1 91 ? 1.929 -3.862 14.552 1.00 97.44 91 LYS A N 1
ATOM 713 C CA . LYS A 1 91 ? 2.930 -4.888 14.319 1.00 97.44 91 LYS A CA 1
ATOM 714 C C . LYS A 1 91 ? 3.323 -5.543 15.633 1.00 97.44 91 LYS A C 1
ATOM 716 O O . LYS A 1 91 ? 3.921 -4.929 16.509 1.00 97.44 91 LYS A O 1
ATOM 721 N N . THR A 1 92 ? 3.031 -6.830 15.744 1.00 96.69 92 THR A N 1
ATOM 722 C CA . THR A 1 92 ? 3.465 -7.645 16.881 1.00 96.69 92 THR A CA 1
ATOM 723 C C . THR A 1 92 ? 4.965 -7.941 16.832 1.00 96.69 92 THR A C 1
ATOM 725 O O . THR A 1 92 ? 5.612 -7.849 15.790 1.00 96.69 92 THR A O 1
ATOM 728 N N . ARG A 1 93 ? 5.513 -8.425 17.953 1.00 94.06 93 ARG A N 1
ATOM 729 C CA . ARG A 1 93 ? 6.906 -8.906 18.041 1.00 94.06 93 ARG A CA 1
ATOM 730 C C . ARG A 1 93 ? 7.246 -10.019 17.042 1.00 94.06 93 ARG A C 1
ATOM 732 O O . ARG A 1 93 ? 8.406 -10.172 16.688 1.00 94.06 93 ARG A O 1
ATOM 739 N N . ASN A 1 94 ? 6.241 -10.757 16.569 1.00 93.88 94 ASN A N 1
ATOM 740 C CA . ASN A 1 94 ? 6.390 -11.829 15.583 1.00 93.88 94 ASN A CA 1
ATOM 741 C C . ASN A 1 94 ? 6.215 -11.326 14.137 1.00 93.88 94 ASN A C 1
ATOM 743 O O . ASN A 1 94 ? 5.875 -12.108 13.253 1.00 93.88 94 ASN A O 1
ATOM 747 N N . ASN A 1 95 ? 6.370 -10.020 13.899 1.00 93.75 95 ASN A N 1
ATOM 748 C CA . ASN A 1 95 ? 6.237 -9.386 12.585 1.00 93.75 95 ASN A CA 1
ATOM 749 C C . ASN A 1 95 ? 4.880 -9.633 11.893 1.00 93.75 95 ASN A C 1
ATOM 751 O O . ASN A 1 95 ? 4.787 -9.744 10.670 1.00 93.75 95 ASN A O 1
ATOM 755 N N . THR A 1 96 ? 3.823 -9.766 12.698 1.00 97.62 96 THR A N 1
ATOM 756 C CA . THR A 1 96 ? 2.446 -9.957 12.224 1.00 97.62 96 THR A CA 1
ATOM 757 C C . THR A 1 96 ? 1.622 -8.707 12.511 1.00 97.62 96 THR A C 1
ATOM 759 O O . THR A 1 96 ? 1.641 -8.219 13.644 1.00 97.62 96 THR A O 1
ATOM 762 N N . MET A 1 97 ? 0.900 -8.218 11.505 1.00 98.50 97 MET A N 1
ATOM 763 C CA . MET A 1 97 ? 0.023 -7.053 11.561 1.00 98.50 97 MET A CA 1
ATOM 764 C C . MET A 1 97 ? -1.372 -7.461 12.042 1.00 98.50 97 MET A C 1
ATOM 766 O O . MET A 1 97 ? -2.030 -8.297 11.423 1.00 98.50 97 MET A O 1
ATOM 770 N N . ILE A 1 98 ? -1.828 -6.854 13.133 1.00 98.38 98 ILE A N 1
ATOM 771 C CA . ILE A 1 98 ? -3.136 -7.084 13.759 1.00 98.38 98 ILE A CA 1
ATOM 772 C C . ILE A 1 98 ? -3.846 -5.754 14.003 1.00 98.38 98 ILE A C 1
ATOM 774 O O . ILE A 1 98 ? -3.205 -4.708 14.043 1.00 98.38 98 ILE A O 1
ATOM 778 N N . PHE A 1 99 ? -5.148 -5.777 14.280 1.00 98.31 99 PHE A N 1
ATOM 779 C CA . PHE A 1 99 ? -5.746 -4.640 14.980 1.00 98.31 99 PHE A CA 1
ATOM 780 C C . PHE A 1 99 ? -5.206 -4.564 16.418 1.00 98.31 99 PHE A C 1
ATOM 782 O O . PHE A 1 99 ? -5.176 -5.602 17.104 1.00 98.31 99 PHE A O 1
ATOM 789 N N . PRO A 1 100 ? -4.796 -3.371 16.897 1.00 97.25 100 PRO A N 1
ATOM 790 C CA . PRO A 1 100 ? -4.491 -3.169 18.308 1.00 97.25 100 PRO A CA 1
ATOM 791 C C . PRO A 1 100 ? -5.728 -3.481 19.153 1.00 97.25 100 PRO A C 1
ATOM 793 O O . PRO A 1 100 ? -6.856 -3.400 18.673 1.00 97.25 100 PRO A O 1
ATOM 796 N N . GLY A 1 101 ? -5.550 -3.880 20.407 1.00 96.31 101 GLY A N 1
ATOM 797 C CA . GLY A 1 101 ? -6.682 -4.304 21.222 1.00 96.31 101 GLY A CA 1
ATOM 798 C C . GLY A 1 101 ? -6.280 -5.012 22.503 1.00 96.31 101 GLY A C 1
ATOM 799 O O . GLY A 1 101 ? -5.111 -5.022 22.886 1.00 96.31 101 GLY A O 1
ATOM 800 N N . PHE A 1 102 ? -7.262 -5.617 23.159 1.00 96.19 102 PHE A N 1
ATOM 801 C CA . PHE A 1 102 ? -7.084 -6.329 24.420 1.00 96.19 102 PHE A CA 1
ATOM 802 C C . PHE A 1 102 ? -8.013 -7.543 24.512 1.00 96.19 102 PHE A C 1
ATOM 804 O O . PHE A 1 102 ? -8.993 -7.671 23.777 1.00 96.19 102 PHE A O 1
ATOM 811 N N . ASN A 1 103 ? -7.676 -8.465 25.413 1.00 95.62 103 ASN A N 1
ATOM 812 C CA . ASN A 1 103 ? -8.413 -9.713 25.582 1.00 95.62 103 ASN A CA 1
ATOM 813 C C . ASN A 1 103 ? -9.545 -9.562 26.601 1.00 95.62 103 ASN A C 1
ATOM 815 O O . ASN A 1 103 ? -9.335 -9.080 27.717 1.00 95.62 103 ASN A O 1
ATOM 819 N N . GLY A 1 104 ? -10.711 -10.077 26.222 1.00 89.81 104 GLY A N 1
ATOM 820 C CA . GLY A 1 104 ? -11.935 -10.087 27.010 1.00 89.81 104 GLY A CA 1
ATOM 821 C C . GLY A 1 104 ? -12.572 -8.711 27.193 1.00 89.81 104 GLY A C 1
ATOM 822 O O . GLY A 1 104 ? -11.999 -7.669 26.885 1.00 89.81 104 GLY A O 1
ATOM 823 N N . VAL A 1 105 ? -13.781 -8.732 27.739 1.00 87.12 105 VAL A N 1
ATOM 824 C CA . VAL A 1 105 ? -14.520 -7.547 28.183 1.00 87.12 105 VAL A CA 1
ATOM 825 C C . VAL A 1 105 ? -14.442 -7.527 29.708 1.00 87.12 105 VAL A C 1
ATOM 827 O O . VAL A 1 105 ? -14.829 -8.494 30.363 1.00 87.12 105 VAL A O 1
ATOM 830 N N . ARG A 1 106 ? -13.894 -6.457 30.290 1.00 80.31 106 ARG A N 1
ATOM 831 C CA . ARG A 1 106 ? -13.825 -6.265 31.746 1.00 80.31 106 ARG A CA 1
ATOM 832 C C . ARG A 1 106 ? -14.230 -4.842 32.089 1.00 80.31 106 ARG A C 1
ATOM 834 O O . ARG A 1 106 ? -13.717 -3.912 31.475 1.00 80.31 106 ARG A O 1
ATOM 841 N N . GLY A 1 107 ? -15.086 -4.693 33.099 1.00 85.75 107 GLY A N 1
ATOM 842 C CA . GLY A 1 107 ? -15.578 -3.386 33.532 1.00 85.75 107 GLY A CA 1
ATOM 843 C C . GLY A 1 107 ? -16.165 -2.587 32.367 1.00 85.75 107 GLY A C 1
ATOM 844 O O . GLY A 1 107 ? -16.842 -3.146 31.505 1.00 85.75 107 GLY A O 1
ATOM 845 N N . ASP A 1 108 ? -15.858 -1.293 32.333 1.00 91.06 108 ASP A N 1
ATOM 846 C CA . ASP A 1 108 ? -16.179 -0.433 31.200 1.00 91.06 108 ASP A CA 1
ATOM 847 C C . ASP A 1 108 ? -15.181 -0.660 30.048 1.00 91.06 108 ASP A C 1
ATOM 849 O O . ASP A 1 108 ? -14.057 -0.133 30.003 1.00 91.06 108 ASP A O 1
ATOM 853 N N . TRP A 1 109 ? -15.591 -1.523 29.122 1.00 93.44 109 TRP A N 1
ATOM 854 C CA . TRP A 1 109 ? -14.794 -1.907 27.964 1.00 93.44 109 TRP A CA 1
ATOM 855 C C . TRP A 1 109 ? -14.611 -0.754 26.980 1.00 93.44 109 TRP A C 1
ATOM 857 O O . TRP A 1 109 ? -13.567 -0.699 26.329 1.00 93.44 109 TRP A O 1
ATOM 867 N N . LEU A 1 110 ? -15.569 0.174 26.890 1.00 95.38 110 LEU A N 1
ATOM 868 C CA . LEU A 1 110 ? -15.492 1.307 25.976 1.00 95.38 110 LEU A CA 1
ATOM 869 C C . LEU A 1 110 ? -14.466 2.319 26.483 1.00 95.38 110 LEU A C 1
ATOM 871 O O . LEU A 1 110 ? -13.618 2.756 25.711 1.00 95.38 110 LEU A O 1
ATOM 875 N N . ILE A 1 111 ? -14.433 2.599 27.791 1.00 95.19 111 ILE A N 1
ATOM 876 C CA . ILE A 1 111 ? -13.349 3.389 28.400 1.00 95.19 111 ILE A CA 1
ATOM 877 C C . ILE A 1 111 ? -11.987 2.747 28.117 1.00 95.19 111 ILE A C 1
ATOM 879 O O . ILE A 1 111 ? -11.010 3.443 27.836 1.00 95.19 111 ILE A O 1
ATOM 883 N N . SER A 1 112 ? -11.903 1.419 28.187 1.00 95.62 112 SER A N 1
ATOM 884 C CA . SER A 1 112 ? -10.659 0.691 27.915 1.00 95.62 112 SER A CA 1
ATOM 885 C C . SER A 1 112 ? -10.255 0.793 26.441 1.00 95.62 112 SER A C 1
ATOM 887 O O . SER A 1 112 ? -9.090 1.053 26.144 1.00 95.62 112 SER A O 1
ATOM 889 N N . ALA A 1 113 ? -11.214 0.676 25.522 1.00 96.81 113 ALA A N 1
ATOM 890 C CA . ALA A 1 113 ? -11.006 0.863 24.090 1.00 96.81 113 ALA A CA 1
ATOM 891 C C . ALA A 1 113 ? -10.565 2.292 23.745 1.00 96.81 113 ALA A C 1
ATOM 893 O O . ALA A 1 113 ? -9.566 2.469 23.048 1.00 96.81 113 ALA A O 1
ATOM 894 N N . ASN A 1 114 ? -11.226 3.293 24.326 1.00 96.44 114 ASN A N 1
ATOM 895 C CA . ASN A 1 114 ? -10.896 4.707 24.174 1.00 96.44 114 ASN A CA 1
ATOM 896 C C . ASN A 1 114 ? -9.467 5.004 24.640 1.00 96.44 114 ASN A C 1
ATOM 898 O O . ASN A 1 114 ? -8.715 5.662 23.930 1.00 96.44 114 ASN A O 1
ATOM 902 N N . LYS A 1 115 ? -9.042 4.440 25.780 1.00 95.44 115 LYS A N 1
ATOM 903 C CA . LYS A 1 115 ? -7.656 4.568 26.262 1.00 95.44 115 LYS A CA 1
ATOM 904 C C . LYS A 1 115 ? -6.639 3.971 25.294 1.00 95.44 115 LYS A C 1
ATOM 906 O O . LYS A 1 115 ? -5.578 4.559 25.101 1.00 95.44 115 LYS A O 1
ATOM 911 N N . VAL A 1 116 ? -6.938 2.812 24.701 1.00 96.12 116 VAL A N 1
ATOM 912 C CA . VAL A 1 116 ? -6.052 2.207 23.695 1.00 96.12 116 VAL A CA 1
ATOM 913 C C . VAL A 1 116 ? -5.991 3.084 22.446 1.00 96.12 116 VAL A C 1
ATOM 915 O O . VAL A 1 116 ? -4.895 3.329 21.953 1.00 96.12 116 VAL A O 1
ATOM 918 N N . TYR A 1 117 ? -7.127 3.596 21.965 1.00 96.38 117 TYR A N 1
ATOM 919 C CA . TYR A 1 117 ? -7.177 4.494 20.809 1.00 96.38 117 TYR A CA 1
ATOM 920 C C . TYR A 1 117 ? -6.389 5.796 21.036 1.00 96.38 117 TYR A C 1
ATOM 922 O O . TYR A 1 117 ? -5.547 6.170 20.218 1.00 96.38 117 TYR A O 1
ATOM 930 N N . ASP A 1 118 ? -6.604 6.463 22.167 1.00 93.88 118 ASP A N 1
ATOM 931 C CA . ASP A 1 118 ? -5.892 7.695 22.518 1.00 93.88 118 ASP A CA 1
ATOM 932 C C . ASP A 1 118 ? -4.378 7.446 22.646 1.00 93.88 118 ASP A C 1
ATOM 934 O O . ASP A 1 118 ? -3.566 8.266 22.217 1.00 93.88 118 ASP A O 1
ATOM 938 N N . TYR A 1 119 ? -3.982 6.283 23.181 1.00 92.88 119 TYR A N 1
ATOM 939 C CA . TYR A 1 119 ? -2.579 5.877 23.273 1.00 92.88 119 TYR A CA 1
ATOM 940 C C . TYR A 1 119 ? -1.940 5.671 21.895 1.00 92.88 119 TYR A C 1
ATOM 942 O O . TYR A 1 119 ? -0.892 6.254 21.623 1.00 92.88 119 TYR A O 1
ATOM 950 N N . ILE A 1 120 ? -2.563 4.883 21.008 1.00 92.25 120 ILE A N 1
ATOM 951 C CA . ILE A 1 120 ? -1.985 4.590 19.682 1.00 92.25 120 ILE A CA 1
ATOM 952 C C . ILE A 1 120 ? -1.986 5.812 18.758 1.00 92.25 120 ILE A C 1
ATOM 954 O O . ILE A 1 120 ? -1.161 5.898 17.855 1.00 92.25 120 ILE A O 1
ATOM 958 N N . THR A 1 121 ? -2.896 6.762 18.969 1.00 88.12 121 THR A N 1
ATOM 959 C CA . THR A 1 121 ? -2.932 8.011 18.194 1.00 88.12 121 THR A CA 1
ATOM 960 C C . THR A 1 121 ? -2.063 9.111 18.795 1.00 88.12 121 THR A C 1
ATOM 962 O O . THR A 1 121 ? -1.829 10.122 18.135 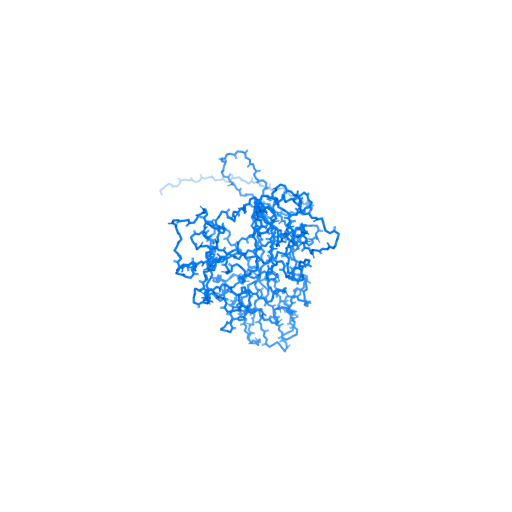1.00 88.12 121 THR A O 1
ATOM 965 N N . GLY A 1 122 ? -1.595 8.947 20.037 1.00 87.12 122 GLY A N 1
ATOM 966 C CA . GLY A 1 122 ? -0.872 9.980 20.779 1.00 87.12 122 GLY A CA 1
ATOM 967 C C . GLY A 1 122 ? -1.715 11.222 21.094 1.00 87.12 122 GLY A C 1
ATOM 968 O O . GLY A 1 122 ? -1.164 12.234 21.526 1.00 87.12 122 GLY A O 1
ATOM 969 N N . LYS A 1 123 ? -3.038 11.171 20.878 1.00 84.94 123 LYS A N 1
ATOM 970 C CA . LYS A 1 123 ? -3.962 12.288 21.089 1.00 84.94 123 LYS A CA 1
ATOM 971 C C . LYS A 1 123 ? -4.898 11.961 22.247 1.00 84.94 123 LYS A C 1
ATOM 973 O O . LYS A 1 123 ? -5.766 11.097 22.147 1.00 84.94 123 LYS A O 1
ATOM 978 N N . LYS A 1 124 ? -4.725 12.675 23.357 1.00 85.81 124 LYS A N 1
ATOM 979 C CA . LYS A 1 124 ? -5.580 12.531 24.538 1.00 85.81 124 LYS A CA 1
ATOM 980 C C . LYS A 1 124 ? -7.023 12.929 24.203 1.00 85.81 124 LYS A C 1
ATOM 982 O O . LYS A 1 124 ? -7.224 13.968 23.585 1.00 85.81 124 LYS A O 1
ATOM 987 N N . ASP A 1 125 ? -7.995 12.134 24.652 1.00 87.19 125 ASP A N 1
ATOM 988 C CA . ASP A 1 125 ? -9.437 12.372 24.501 1.00 87.19 125 ASP A CA 1
ATOM 989 C C . ASP A 1 125 ? -9.949 12.384 23.043 1.00 87.19 125 ASP A C 1
ATOM 991 O O . ASP A 1 125 ? -11.129 12.652 22.808 1.00 87.19 125 ASP A O 1
ATOM 995 N N . ALA A 1 126 ? -9.107 12.030 22.066 1.00 85.62 126 ALA A N 1
ATOM 996 C CA . ALA A 1 126 ? -9.472 12.002 20.651 1.00 85.62 126 ALA A CA 1
ATOM 997 C C . ALA A 1 126 ? -10.580 10.982 20.356 1.00 85.62 126 ALA A C 1
ATOM 999 O O . ALA A 1 126 ? -11.360 11.146 19.421 1.00 85.62 126 ALA A O 1
ATOM 1000 N N . SER A 1 127 ? -10.671 9.925 21.159 1.00 90.19 127 SER A N 1
ATOM 1001 C CA . SER A 1 127 ? -11.741 8.930 21.102 1.00 90.19 127 SER A CA 1
ATOM 1002 C C . SER A 1 127 ? -13.155 9.516 21.177 1.00 90.19 127 SER A C 1
ATOM 1004 O O . SER A 1 127 ? -14.049 8.954 20.552 1.00 90.19 127 SER A O 1
ATOM 1006 N N . LYS A 1 128 ? -13.375 10.641 21.873 1.00 89.31 128 LYS A N 1
ATOM 1007 C CA . LYS A 1 128 ? -14.716 11.242 22.033 1.00 89.31 128 LYS A CA 1
ATOM 1008 C C . LYS A 1 128 ? -15.307 11.737 20.718 1.00 89.31 128 LYS A C 1
ATOM 1010 O O . LYS A 1 128 ? -16.501 11.596 20.493 1.00 89.31 128 LYS A O 1
ATOM 1015 N N . GLU A 1 129 ? -14.464 12.304 19.864 1.00 89.62 129 GLU A N 1
ATOM 1016 C CA . GLU A 1 129 ? -14.868 12.849 18.564 1.00 89.62 129 GLU A CA 1
ATOM 1017 C C . GLU A 1 129 ? -14.730 11.807 17.452 1.00 89.62 129 GLU A C 1
ATOM 1019 O O . GLU A 1 129 ? -15.443 11.842 16.451 1.00 89.62 129 GLU A O 1
ATOM 1024 N N . HIS A 1 130 ? -13.804 10.862 17.624 1.00 94.12 130 HIS A N 1
ATOM 1025 C CA . HIS A 1 130 ? -13.478 9.887 16.595 1.00 94.12 130 HIS A CA 1
ATOM 1026 C C . HIS A 1 130 ? -14.301 8.603 16.670 1.00 94.12 130 HIS A C 1
ATOM 1028 O O . HIS A 1 130 ? -14.335 7.882 15.677 1.00 94.12 130 HIS A O 1
ATOM 1034 N N . TYR A 1 131 ? -14.943 8.278 17.793 1.00 96.31 131 TYR A N 1
ATOM 1035 C CA . TYR A 1 131 ? -15.750 7.061 17.919 1.00 96.31 131 TYR A CA 1
ATOM 1036 C C . TYR A 1 131 ? -16.872 7.011 16.871 1.00 96.31 131 TYR A C 1
ATOM 1038 O O . TYR A 1 131 ? -17.538 8.010 16.612 1.00 96.31 131 TYR A O 1
ATOM 1046 N N . GLN A 1 132 ? -17.056 5.855 16.229 1.00 96.56 132 GLN A N 1
ATOM 1047 C CA . GLN A 1 132 ? -18.039 5.665 15.152 1.00 96.56 132 GLN A CA 1
ATOM 1048 C C . GLN A 1 132 ? -19.089 4.597 15.457 1.00 96.56 132 GLN A C 1
ATOM 1050 O O . GLN A 1 132 ? -20.122 4.565 14.790 1.00 96.56 132 GLN A O 1
ATOM 1055 N N . GLY A 1 133 ? -18.824 3.717 16.423 1.00 97.19 133 GLY A N 1
ATOM 1056 C CA . GLY A 1 133 ? -19.674 2.576 16.742 1.00 97.19 133 GLY A CA 1
ATOM 1057 C C . GLY A 1 133 ? -18.882 1.281 16.886 1.00 97.19 133 GLY A C 1
ATOM 1058 O O . GLY A 1 133 ? -17.646 1.261 16.932 1.00 97.19 133 GLY A O 1
ATOM 1059 N N . VAL A 1 134 ? -19.611 0.173 16.950 1.00 97.56 134 VAL A N 1
ATOM 1060 C CA . VAL A 1 134 ? -19.058 -1.163 17.172 1.00 97.56 134 VAL A CA 1
ATOM 1061 C C . VAL A 1 134 ? -19.632 -2.197 16.220 1.00 97.56 134 VAL A C 1
ATOM 1063 O O . VAL A 1 134 ? -20.762 -2.096 15.756 1.00 97.56 134 VAL A O 1
ATOM 1066 N N . LEU A 1 135 ? -18.852 -3.239 15.965 1.00 97.00 135 LEU A N 1
ATOM 1067 C CA . LEU A 1 135 ? -19.261 -4.394 15.182 1.00 97.00 135 LEU A CA 1
ATOM 1068 C C . LEU A 1 135 ? -18.831 -5.667 15.901 1.00 97.00 135 LEU A C 1
ATOM 1070 O O . LEU A 1 135 ? -17.650 -5.867 16.187 1.00 97.00 135 LEU A O 1
ATOM 1074 N N . ARG A 1 136 ? -19.783 -6.561 16.156 1.00 95.44 136 ARG A N 1
ATOM 1075 C CA . ARG A 1 136 ? -19.487 -7.903 16.653 1.00 95.44 136 ARG A CA 1
ATOM 1076 C C . ARG A 1 136 ? -19.353 -8.866 15.478 1.00 95.44 136 ARG A C 1
ATOM 1078 O O . ARG A 1 136 ? -20.273 -8.991 14.673 1.00 95.44 136 ARG A O 1
ATOM 1085 N N . VAL A 1 137 ? -18.238 -9.590 15.425 1.00 95.62 137 VAL A N 1
ATOM 1086 C CA . VAL A 1 137 ? -18.061 -10.742 14.533 1.00 95.62 137 VAL A CA 1
ATOM 1087 C C . VAL A 1 137 ? -17.599 -11.914 15.387 1.00 95.62 137 VAL A C 1
ATOM 1089 O O . VAL A 1 137 ? -16.533 -11.871 16.000 1.00 95.62 137 VAL A O 1
ATOM 1092 N N . ASP A 1 138 ? -18.434 -12.948 15.467 1.00 94.12 138 ASP A N 1
ATOM 1093 C CA . ASP A 1 138 ? -18.250 -14.098 16.355 1.00 94.12 138 ASP A CA 1
ATOM 1094 C C . ASP A 1 138 ? -18.045 -13.669 17.826 1.00 94.12 138 ASP A C 1
ATOM 1096 O O . ASP A 1 138 ? -18.931 -13.074 18.454 1.00 94.12 138 ASP A O 1
ATOM 1100 N N . ASN A 1 139 ? -16.860 -13.957 18.370 1.00 95.81 139 ASN A N 1
ATOM 1101 C CA . ASN A 1 139 ? -16.436 -13.648 19.734 1.00 95.81 139 ASN A CA 1
ATOM 1102 C C . ASN A 1 139 ? -15.489 -12.436 19.794 1.00 95.81 139 ASN A C 1
ATOM 1104 O O . ASN A 1 139 ? -14.838 -12.212 20.816 1.00 95.81 139 ASN A O 1
ATOM 1108 N N . VAL A 1 140 ? -15.387 -11.661 18.712 1.00 96.88 140 VAL A N 1
ATOM 1109 C CA . VAL A 1 140 ? -14.540 -10.467 18.633 1.00 96.88 140 VAL A CA 1
ATOM 1110 C C . VAL A 1 140 ? -15.413 -9.226 18.490 1.00 96.88 140 VAL A C 1
ATOM 1112 O O . VAL A 1 140 ? -16.314 -9.168 17.650 1.00 96.88 140 VAL A O 1
ATOM 1115 N N . LEU A 1 141 ? -15.133 -8.226 19.321 1.00 97.38 141 LEU A N 1
ATOM 1116 C CA . LEU A 1 141 ? -15.757 -6.912 19.259 1.00 97.38 141 LEU A CA 1
ATOM 1117 C C . LEU A 1 141 ? -14.799 -5.925 18.591 1.00 97.38 141 LEU A C 1
ATOM 1119 O O . LEU A 1 141 ? -13.715 -5.670 19.108 1.00 97.38 141 LEU A O 1
ATOM 1123 N N . TYR A 1 142 ? -15.193 -5.361 17.458 1.00 98.06 142 TYR A N 1
ATOM 1124 C CA . TYR A 1 142 ? -14.435 -4.342 16.740 1.00 98.06 142 TYR A CA 1
ATOM 1125 C C . TYR A 1 142 ? -15.008 -2.966 17.075 1.00 98.06 142 TYR A C 1
ATOM 1127 O O . TYR A 1 142 ? -16.198 -2.726 16.889 1.00 98.06 142 TYR A O 1
ATOM 1135 N N . VAL A 1 143 ? -14.164 -2.073 17.579 1.00 98.06 143 VAL A N 1
ATOM 1136 C CA . VAL A 1 143 ? -14.515 -0.709 17.982 1.00 98.06 143 VAL A CA 1
ATOM 1137 C C . VAL A 1 143 ? -13.946 0.251 16.954 1.00 98.06 143 VAL A C 1
ATOM 1139 O O . VAL A 1 143 ? -12.728 0.295 16.769 1.00 98.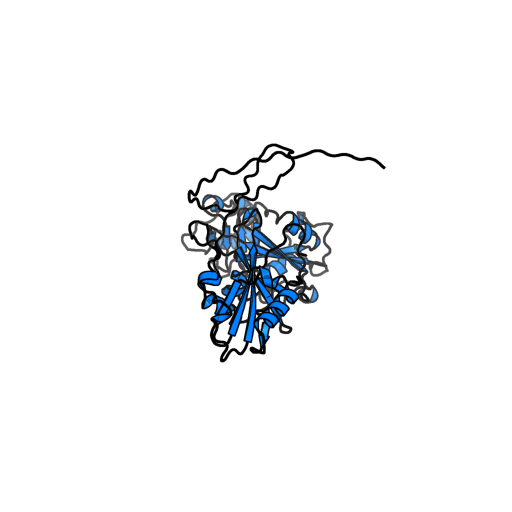06 143 VAL A O 1
ATOM 1142 N N . PHE A 1 144 ? -14.812 0.973 16.250 1.00 98.19 144 PHE A N 1
ATOM 1143 C CA . PHE A 1 144 ? -14.408 1.787 15.111 1.00 98.19 144 PHE A CA 1
ATOM 1144 C C . PHE A 1 144 ? -14.172 3.234 15.506 1.00 98.19 144 PHE A C 1
ATOM 1146 O O . PHE A 1 144 ? -14.991 3.855 16.184 1.00 98.19 144 PHE A O 1
ATOM 1153 N N . TYR A 1 145 ? -13.056 3.768 15.013 1.00 97.56 145 TYR A N 1
ATOM 1154 C CA . TYR A 1 145 ? -12.689 5.164 15.183 1.00 97.56 145 TYR A CA 1
ATOM 1155 C C . TYR A 1 145 ? -12.275 5.761 13.843 1.00 97.56 145 TYR A C 1
ATOM 1157 O O . TYR A 1 145 ? -11.430 5.201 13.140 1.00 97.56 145 TYR A O 1
ATOM 1165 N N . ARG A 1 146 ? -12.840 6.919 13.504 1.00 95.62 146 ARG A N 1
ATOM 1166 C CA . ARG A 1 146 ? -12.434 7.714 12.351 1.00 95.62 146 ARG A CA 1
ATOM 1167 C C . ARG A 1 146 ? -11.331 8.670 12.774 1.00 95.62 146 ARG A C 1
ATOM 1169 O O . ARG A 1 146 ? -11.597 9.680 13.413 1.00 95.62 146 ARG A O 1
ATOM 1176 N N . PHE A 1 147 ? -10.104 8.378 12.379 1.00 91.69 147 PHE A N 1
ATOM 1177 C CA . PHE A 1 147 ? -8.982 9.276 12.585 1.00 91.69 147 PHE A CA 1
ATOM 1178 C C . PHE A 1 147 ? -9.063 10.458 11.614 1.00 91.69 147 PHE A C 1
ATOM 1180 O O . PHE A 1 147 ? -9.097 10.278 10.391 1.00 91.69 147 PHE A O 1
ATOM 1187 N N . VAL A 1 148 ? -9.073 11.670 12.166 1.00 84.25 148 VAL A N 1
ATOM 1188 C CA . VAL A 1 148 ? -9.006 12.914 11.399 1.00 84.25 148 VAL A CA 1
ATOM 1189 C C . VAL A 1 148 ? -7.593 13.487 11.504 1.00 84.25 148 VAL A C 1
ATOM 1191 O O . VAL A 1 148 ? -7.051 13.696 12.594 1.00 84.25 148 VAL A O 1
ATOM 1194 N N . LEU A 1 149 ? -6.971 13.703 10.344 1.00 71.69 149 LEU A N 1
ATOM 1195 C CA . LEU A 1 149 ? -5.697 14.407 10.245 1.00 71.69 149 LEU A CA 1
ATOM 1196 C C . LEU A 1 149 ? -5.941 15.895 10.508 1.00 71.69 149 LEU A C 1
ATOM 1198 O O . LEU A 1 149 ? -6.682 16.538 9.766 1.00 71.69 149 LEU A O 1
ATOM 1202 N N . ASP A 1 150 ? -5.282 16.441 11.530 1.00 66.38 150 ASP A N 1
ATOM 1203 C CA . ASP A 1 150 ? -5.225 17.888 11.738 1.00 66.38 150 ASP A CA 1
ATOM 1204 C C . ASP A 1 150 ? -4.278 18.474 10.693 1.00 66.38 150 ASP A C 1
ATOM 1206 O O . ASP A 1 150 ? -3.057 18.499 10.866 1.00 66.38 150 ASP A O 1
ATOM 1210 N N . VAL A 1 151 ? -4.866 18.892 9.571 1.00 55.62 151 VAL A N 1
ATOM 1211 C CA . VAL A 1 151 ? -4.168 19.343 8.355 1.00 55.62 151 VAL A CA 1
ATOM 1212 C C . VAL A 1 151 ? -3.224 20.522 8.629 1.00 55.62 151 VAL A C 1
ATOM 1214 O O . VAL A 1 151 ? -2.287 20.751 7.872 1.00 55.62 151 VAL A O 1
ATOM 1217 N N . GLU A 1 152 ? -3.441 21.257 9.720 1.00 49.56 152 GLU A N 1
ATOM 1218 C CA . GLU A 1 152 ? -2.688 22.469 10.036 1.00 49.56 152 GLU A CA 1
ATOM 1219 C C . GLU A 1 152 ? -1.364 22.214 10.776 1.00 49.56 152 GLU A C 1
ATOM 1221 O O . GLU A 1 152 ? -0.517 23.100 10.765 1.00 49.56 152 GLU A O 1
ATOM 1226 N N . ASN A 1 153 ? -1.136 21.037 11.387 1.00 45.31 153 ASN A N 1
ATOM 1227 C CA . ASN A 1 153 ? -0.023 20.881 12.343 1.00 45.31 153 ASN A CA 1
ATOM 1228 C C . ASN A 1 153 ? 0.750 19.549 12.318 1.00 45.31 153 ASN A C 1
ATOM 1230 O O . ASN A 1 153 ? 1.688 19.394 13.101 1.00 45.31 153 ASN A O 1
ATOM 1234 N N . VAL A 1 154 ? 0.419 18.583 11.451 1.00 53.81 154 VAL A N 1
ATOM 1235 C CA . VAL A 1 154 ? 1.113 17.279 11.445 1.00 53.81 154 VAL A CA 1
ATOM 1236 C C . VAL A 1 154 ? 1.737 16.981 10.085 1.00 53.81 154 VAL A C 1
ATOM 1238 O O . VAL A 1 154 ? 1.078 16.497 9.168 1.00 53.81 154 VAL A O 1
ATOM 1241 N N . VAL A 1 155 ? 3.047 17.212 9.976 1.00 59.88 155 VAL A N 1
ATOM 1242 C CA . VAL A 1 155 ? 3.870 16.539 8.965 1.00 59.88 155 VAL A CA 1
ATOM 1243 C C . VAL A 1 155 ? 4.149 15.140 9.505 1.00 59.88 155 VAL A C 1
ATOM 1245 O O . VAL A 1 155 ? 4.983 14.972 10.396 1.00 59.88 155 VAL A O 1
ATOM 1248 N N . GLU A 1 156 ? 3.415 14.132 9.027 1.00 74.31 156 GLU A N 1
ATOM 1249 C CA . GLU A 1 156 ? 3.755 12.741 9.340 1.00 74.31 156 GLU A CA 1
ATOM 1250 C C . GLU A 1 156 ? 5.187 12.474 8.864 1.00 74.31 156 GLU A C 1
ATOM 1252 O O . GLU A 1 156 ? 5.525 12.760 7.714 1.00 74.31 156 GLU A O 1
ATOM 1257 N N . ASN A 1 157 ? 6.036 11.947 9.753 1.00 82.31 157 ASN A N 1
ATOM 1258 C CA . ASN A 1 157 ? 7.370 11.511 9.364 1.00 82.31 157 ASN A CA 1
ATOM 1259 C C . ASN A 1 157 ? 7.220 10.370 8.345 1.00 82.31 157 ASN A C 1
ATOM 1261 O O . ASN A 1 157 ? 6.699 9.310 8.710 1.00 82.31 157 ASN A O 1
ATOM 1265 N N . PRO A 1 158 ? 7.669 10.552 7.091 1.00 89.50 158 PRO A N 1
ATOM 1266 C CA . PRO A 1 158 ? 7.513 9.517 6.082 1.00 89.50 158 PRO A CA 1
ATOM 1267 C C . PRO A 1 158 ? 8.437 8.330 6.320 1.00 89.50 158 PRO A C 1
ATOM 1269 O O . PRO A 1 158 ? 8.166 7.240 5.822 1.00 89.50 158 PRO A O 1
ATOM 1272 N N . TYR A 1 159 ? 9.523 8.522 7.069 1.00 94.31 159 TYR A N 1
ATOM 1273 C CA . TYR A 1 159 ? 10.454 7.455 7.382 1.00 94.31 159 TYR A CA 1
ATOM 1274 C C . TYR A 1 159 ? 9.864 6.522 8.427 1.00 94.31 159 TYR A C 1
ATOM 1276 O O . TYR A 1 159 ? 9.571 6.923 9.553 1.00 94.31 159 TYR A O 1
ATOM 1284 N N . LYS A 1 160 ? 9.743 5.257 8.034 1.00 95.19 160 LYS A N 1
ATOM 1285 C CA . LYS A 1 160 ? 9.236 4.178 8.870 1.00 95.19 160 LYS A CA 1
ATOM 1286 C C . LYS A 1 160 ? 10.265 3.069 8.952 1.00 95.19 160 LYS A C 1
ATOM 1288 O O . LYS A 1 160 ? 10.733 2.575 7.922 1.00 95.19 160 LYS A O 1
ATOM 1293 N N . THR A 1 161 ? 10.596 2.692 10.177 1.00 94.62 161 THR A N 1
ATOM 1294 C CA . THR A 1 161 ? 11.614 1.693 10.485 1.00 94.62 161 THR A CA 1
ATOM 1295 C C . THR A 1 161 ? 10.985 0.400 10.982 1.00 94.62 161 THR A C 1
ATOM 1297 O O . THR A 1 161 ? 9.802 0.325 11.326 1.00 94.62 161 THR A O 1
ATOM 1300 N N . LYS A 1 162 ? 11.789 -0.652 11.099 1.00 91.88 162 LYS A N 1
ATOM 1301 C CA . LYS A 1 162 ? 11.349 -1.913 11.699 1.00 91.88 162 LYS A CA 1
ATOM 1302 C C . LYS A 1 162 ? 11.065 -1.803 13.197 1.00 91.88 162 LYS A C 1
ATOM 1304 O O . LYS A 1 162 ? 10.596 -2.774 13.784 1.00 91.88 162 LYS A O 1
ATOM 1309 N N . THR A 1 163 ? 11.334 -0.675 13.847 1.00 94.00 163 THR A N 1
ATOM 1310 C CA . THR A 1 163 ? 10.921 -0.461 15.242 1.00 94.00 163 THR A CA 1
ATOM 1311 C C . THR A 1 163 ? 9.544 0.185 15.341 1.00 94.00 163 THR A C 1
ATOM 1313 O O . THR A 1 163 ? 8.932 0.105 16.398 1.00 94.00 163 THR A O 1
ATOM 1316 N N . ASP A 1 164 ? 9.023 0.773 14.257 1.00 95.06 164 ASP A N 1
ATOM 1317 C CA . ASP A 1 164 ? 7.657 1.294 14.232 1.00 95.06 164 ASP A CA 1
ATOM 1318 C C . ASP A 1 164 ? 6.640 0.161 14.383 1.00 95.06 164 ASP A C 1
ATOM 1320 O O . ASP A 1 164 ? 6.621 -0.800 13.602 1.00 95.06 164 ASP A O 1
ATOM 1324 N N . GLU A 1 165 ? 5.757 0.297 15.366 1.00 95.50 165 GLU A N 1
ATOM 1325 C CA . GLU A 1 165 ? 4.701 -0.677 15.633 1.00 95.50 165 GLU A CA 1
ATOM 1326 C C . GLU A 1 165 ? 3.391 -0.334 14.917 1.00 95.50 165 GLU A C 1
ATOM 1328 O O . GLU A 1 165 ? 2.595 -1.226 14.662 1.00 95.50 165 GLU A O 1
ATOM 1333 N N . LEU A 1 166 ? 3.155 0.927 14.547 1.00 95.50 166 LEU A N 1
ATOM 1334 C CA . LEU A 1 166 ? 1.883 1.378 13.975 1.00 95.50 166 LEU A CA 1
ATOM 1335 C C . LEU A 1 166 ? 2.018 1.774 12.506 1.00 95.50 166 LEU A C 1
ATOM 1337 O O . LEU A 1 166 ? 2.892 2.570 12.136 1.00 95.50 166 LEU A O 1
ATOM 1341 N N . TRP A 1 167 ? 1.114 1.229 11.691 1.00 96.38 167 TRP A N 1
ATOM 1342 C CA . TRP A 1 167 ? 1.161 1.308 10.236 1.00 96.38 167 TRP A CA 1
ATOM 1343 C C . TRP A 1 167 ? -0.214 1.593 9.648 1.00 96.38 167 TRP A C 1
ATOM 1345 O O . TRP A 1 167 ? -1.165 0.856 9.896 1.00 96.38 167 TRP A O 1
ATOM 1355 N N . TRP A 1 168 ? -0.300 2.647 8.840 1.00 96.50 168 TRP A N 1
ATOM 1356 C CA . TRP A 1 168 ? -1.443 2.878 7.964 1.00 96.50 168 TRP A CA 1
ATOM 1357 C C . TRP A 1 168 ? -1.330 1.960 6.750 1.00 96.50 168 TRP A C 1
ATOM 1359 O O . TRP A 1 168 ? -0.359 2.045 5.992 1.00 96.50 168 TRP A O 1
ATOM 1369 N N . CYS A 1 169 ? -2.300 1.067 6.598 1.00 98.19 169 CYS A N 1
ATOM 1370 C CA . CYS A 1 169 ? -2.297 -0.026 5.631 1.00 98.19 169 CYS A CA 1
ATOM 1371 C C . CYS A 1 169 ? -3.413 0.157 4.601 1.00 98.19 169 CYS A C 1
ATOM 1373 O O . CYS A 1 169 ? -4.535 0.524 4.961 1.00 98.19 169 CYS A O 1
ATOM 1375 N N . LEU A 1 170 ? -3.109 -0.134 3.335 1.00 98.50 170 LEU A N 1
ATOM 1376 C CA . LEU A 1 170 ? -4.087 -0.121 2.249 1.00 98.50 170 LEU A CA 1
ATOM 1377 C C . LEU A 1 170 ? -4.945 -1.389 2.276 1.00 98.50 170 LEU A C 1
ATOM 1379 O O . LEU A 1 170 ? -4.506 -2.447 2.731 1.00 98.50 170 LEU A O 1
ATOM 1383 N N . MET A 1 171 ? -6.151 -1.314 1.712 1.00 98.19 171 MET A N 1
ATOM 1384 C CA . MET A 1 171 ? -6.991 -2.506 1.528 1.00 98.19 171 MET A CA 1
ATOM 1385 C C . MET A 1 171 ? -6.338 -3.550 0.622 1.00 98.19 171 MET A C 1
ATOM 1387 O O . MET A 1 171 ? -6.483 -4.739 0.891 1.00 98.19 171 MET A O 1
ATOM 1391 N N . ASP A 1 172 ? -5.577 -3.129 -0.391 1.00 98.19 172 ASP A N 1
ATOM 1392 C CA . ASP A 1 172 ? -4.822 -4.040 -1.255 1.00 98.19 172 ASP A CA 1
ATOM 1393 C C . ASP A 1 172 ? -3.784 -4.856 -0.463 1.00 98.19 172 ASP A C 1
ATOM 1395 O O . ASP A 1 172 ? -3.692 -6.075 -0.605 1.00 98.19 172 ASP A O 1
ATOM 1399 N N . GLU A 1 173 ? -3.072 -4.228 0.475 1.00 98.56 173 GLU A N 1
ATOM 1400 C CA . GLU A 1 173 ? -2.125 -4.934 1.346 1.00 98.56 173 GLU A CA 1
ATOM 1401 C C . GLU A 1 173 ? -2.815 -5.892 2.313 1.00 98.56 173 GLU A C 1
ATOM 1403 O O . GLU A 1 173 ? -2.317 -6.989 2.562 1.00 98.56 173 GLU A O 1
ATOM 1408 N N . ILE A 1 174 ? -3.962 -5.490 2.864 1.00 98.69 174 ILE A N 1
ATOM 1409 C CA . ILE A 1 174 ? -4.712 -6.307 3.819 1.00 98.69 174 ILE A CA 1
ATOM 1410 C C . ILE A 1 174 ? -5.360 -7.502 3.117 1.00 98.69 174 ILE A C 1
ATOM 1412 O O . ILE A 1 174 ? -5.172 -8.639 3.543 1.00 98.69 174 ILE A O 1
ATOM 1416 N N . CYS A 1 175 ? -6.116 -7.269 2.046 1.00 98.19 175 CYS A N 1
ATOM 1417 C CA . CYS A 1 175 ? -6.983 -8.284 1.451 1.00 98.19 175 CYS A CA 1
ATOM 1418 C C . CYS A 1 175 ? -6.283 -9.110 0.367 1.00 98.19 175 CYS A C 1
ATOM 1420 O O . CYS A 1 175 ? -6.454 -10.338 0.349 1.00 98.19 175 CYS A O 1
ATOM 1422 N N . ASN A 1 176 ? -5.504 -8.457 -0.506 1.00 96.75 176 ASN A N 1
ATOM 1423 C CA . ASN A 1 176 ? -4.911 -9.087 -1.688 1.00 96.75 176 ASN A CA 1
ATOM 1424 C C . ASN A 1 176 ? -3.523 -9.643 -1.367 1.00 96.75 176 ASN A C 1
ATOM 1426 O O . ASN A 1 176 ? -3.312 -10.853 -1.455 1.00 96.75 176 ASN A O 1
ATOM 1430 N N . TRP A 1 177 ? -2.597 -8.794 -0.914 1.00 96.75 177 TRP A N 1
ATOM 1431 C CA . TRP A 1 177 ? -1.241 -9.237 -0.568 1.00 96.75 177 TRP A CA 1
ATOM 1432 C C . TRP A 1 177 ? -1.175 -9.982 0.763 1.00 96.75 177 TRP A C 1
ATOM 1434 O O . TRP A 1 177 ? -0.315 -10.845 0.945 1.00 96.75 177 TRP A O 1
ATOM 1444 N N . ARG A 1 178 ? -2.074 -9.654 1.701 1.00 97.94 178 ARG A N 1
ATOM 1445 C CA . ARG A 1 178 ? -2.050 -10.121 3.100 1.00 97.94 178 ARG A CA 1
ATOM 1446 C C . ARG A 1 178 ? -0.690 -9.871 3.757 1.00 97.94 178 ARG A C 1
ATOM 1448 O O . ARG A 1 178 ? -0.219 -10.657 4.585 1.00 97.94 178 ARG A O 1
ATOM 1455 N N . MET A 1 179 ? -0.043 -8.785 3.349 1.00 96.88 179 MET A N 1
ATOM 1456 C CA . MET A 1 179 ? 1.311 -8.421 3.728 1.00 96.88 179 MET A CA 1
ATOM 1457 C C . MET A 1 179 ? 1.512 -6.918 3.538 1.00 96.88 179 MET A C 1
ATOM 1459 O O . MET A 1 179 ? 1.079 -6.353 2.540 1.00 96.88 179 MET A O 1
ATOM 1463 N N . VAL A 1 180 ? 2.195 -6.289 4.490 1.00 97.00 180 VAL A N 1
ATOM 1464 C CA . VAL A 1 180 ? 2.642 -4.894 4.428 1.00 97.00 180 VAL A CA 1
ATOM 1465 C C . VAL A 1 180 ? 4.164 -4.931 4.446 1.00 97.00 180 VAL A C 1
ATOM 1467 O O . VAL A 1 180 ? 4.747 -5.312 5.460 1.00 97.00 180 VAL A O 1
ATOM 1470 N N . LEU A 1 181 ? 4.817 -4.582 3.333 1.00 95.38 181 LEU A N 1
ATOM 1471 C CA . LEU A 1 181 ? 6.261 -4.801 3.134 1.00 95.38 181 LEU A CA 1
ATOM 1472 C C . LEU A 1 181 ? 6.637 -6.282 3.340 1.00 95.38 181 LEU A C 1
ATOM 1474 O O . LEU A 1 181 ? 6.328 -7.112 2.494 1.00 95.38 181 LEU A O 1
ATOM 1478 N N . THR A 1 182 ? 7.273 -6.609 4.468 1.00 95.06 182 THR A N 1
ATOM 1479 C CA . THR A 1 182 ? 7.704 -7.957 4.880 1.00 95.06 182 THR A CA 1
ATOM 1480 C C . THR A 1 182 ? 6.821 -8.552 5.984 1.00 95.06 182 THR A C 1
ATOM 1482 O O . THR A 1 182 ? 7.051 -9.668 6.452 1.00 95.06 182 THR A O 1
ATOM 1485 N N . MET A 1 183 ? 5.809 -7.808 6.436 1.00 96.44 183 MET A N 1
ATOM 1486 C CA . MET A 1 183 ? 5.033 -8.093 7.642 1.00 96.44 183 MET A CA 1
ATOM 1487 C C . MET A 1 183 ? 3.707 -8.741 7.262 1.00 96.44 183 MET A C 1
ATOM 1489 O O . MET A 1 183 ? 2.892 -8.139 6.563 1.00 96.44 183 MET A O 1
ATOM 1493 N N . LYS A 1 184 ? 3.464 -9.970 7.722 1.00 97.44 184 LYS A N 1
ATOM 1494 C CA . LYS A 1 184 ? 2.244 -10.713 7.379 1.00 97.44 184 LYS A CA 1
ATOM 1495 C C . LYS A 1 184 ? 1.028 -10.086 8.058 1.00 97.44 184 LYS A C 1
ATOM 1497 O O . LYS A 1 184 ? 1.078 -9.794 9.247 1.00 97.44 184 LYS A O 1
ATOM 1502 N N . VAL A 1 185 ? -0.082 -9.948 7.345 1.00 98.69 185 VAL A N 1
ATOM 1503 C CA . VAL A 1 185 ? -1.363 -9.550 7.940 1.00 98.69 185 VAL A CA 1
ATOM 1504 C C . VAL A 1 185 ? -2.053 -10.778 8.527 1.00 98.69 185 VAL A C 1
ATOM 1506 O O . VAL A 1 185 ? -2.164 -11.820 7.876 1.00 98.69 185 VAL A O 1
ATOM 1509 N N . ASP A 1 186 ? -2.474 -10.673 9.785 1.00 98.31 186 ASP A N 1
ATOM 1510 C CA . ASP A 1 186 ? -3.161 -11.752 10.488 1.00 98.31 186 ASP A CA 1
ATOM 1511 C C . ASP A 1 186 ? -4.491 -12.101 9.812 1.00 98.31 186 ASP A C 1
ATOM 1513 O O . ASP A 1 186 ? -5.239 -11.220 9.379 1.00 98.31 186 ASP A O 1
ATOM 1517 N N . THR A 1 187 ? -4.815 -13.392 9.748 1.00 97.19 187 THR A N 1
ATOM 1518 C CA . THR A 1 187 ? -6.015 -13.875 9.056 1.00 97.19 187 THR A CA 1
ATOM 1519 C C . THR A 1 187 ? -7.298 -13.309 9.652 1.00 97.19 187 THR A C 1
ATOM 1521 O O . THR A 1 187 ? -8.210 -13.008 8.897 1.00 97.19 187 THR A O 1
ATOM 1524 N N . HIS A 1 188 ? -7.366 -13.044 10.962 1.00 96.06 188 HIS A N 1
ATOM 1525 C CA . HIS A 1 188 ? -8.561 -12.449 11.567 1.00 96.06 188 HIS A CA 1
ATOM 1526 C C . HIS A 1 188 ? -8.824 -11.008 11.110 1.00 96.06 188 HIS A C 1
ATOM 1528 O O . HIS A 1 188 ? -9.974 -10.564 11.133 1.00 96.06 188 HIS A O 1
ATOM 1534 N N . VAL A 1 189 ? -7.782 -10.268 10.713 1.00 98.25 189 VAL A N 1
ATOM 1535 C CA . VAL A 1 189 ? -7.934 -8.940 10.100 1.00 98.25 189 VAL A CA 1
ATOM 1536 C C . VAL A 1 189 ? -8.495 -9.104 8.694 1.00 98.25 189 VAL A C 1
ATOM 1538 O O . VAL A 1 189 ? -9.488 -8.475 8.352 1.00 98.25 189 VAL A O 1
ATOM 1541 N N . VAL A 1 190 ? -7.899 -9.996 7.905 1.00 98.31 190 VAL A N 1
ATOM 1542 C CA . VAL A 1 190 ? -8.310 -10.282 6.524 1.00 98.31 190 VAL A CA 1
ATOM 1543 C C . VAL A 1 190 ? -9.764 -10.770 6.459 1.00 98.31 190 VAL A C 1
ATOM 1545 O O . VAL A 1 190 ? -10.570 -10.267 5.677 1.00 98.31 190 VAL A O 1
ATOM 1548 N N . ASP A 1 191 ? -10.130 -11.698 7.341 1.00 97.44 191 ASP A N 1
ATOM 1549 C CA . ASP A 1 191 ? -11.461 -12.297 7.401 1.00 97.44 191 ASP A CA 1
ATOM 1550 C C . ASP A 1 191 ? -12.547 -11.297 7.811 1.00 97.44 191 ASP A C 1
ATOM 1552 O O . ASP A 1 191 ? -13.715 -11.522 7.494 1.00 97.44 191 ASP A O 1
ATOM 1556 N N . LEU A 1 192 ? -12.211 -10.214 8.525 1.00 98.00 192 LEU A N 1
ATOM 1557 C CA . LEU A 1 192 ? -13.170 -9.143 8.813 1.00 98.00 192 LEU A CA 1
ATOM 1558 C C . LEU A 1 192 ? -13.661 -8.518 7.503 1.00 98.00 192 LEU A C 1
ATOM 1560 O O . LEU A 1 192 ? -14.866 -8.434 7.282 1.00 98.00 192 LEU A O 1
ATOM 1564 N N . PHE A 1 193 ? -12.734 -8.123 6.631 1.00 97.94 193 PHE A N 1
ATOM 1565 C CA . PHE A 1 193 ? -13.051 -7.426 5.385 1.00 97.94 193 PHE A CA 1
ATOM 1566 C C . PHE A 1 193 ? -13.731 -8.340 4.363 1.00 97.94 193 PHE A C 1
ATOM 1568 O O . PHE A 1 193 ? -14.671 -7.912 3.701 1.00 97.94 193 PHE A O 1
ATOM 1575 N N . TYR A 1 194 ? -13.353 -9.621 4.287 1.00 97.00 194 TYR A N 1
ATOM 1576 C CA . TYR A 1 194 ? -14.071 -10.574 3.431 1.00 97.00 194 TYR A CA 1
ATOM 1577 C C . TYR A 1 194 ? -15.495 -10.868 3.917 1.00 97.00 194 TYR A C 1
ATOM 1579 O O . TYR A 1 194 ? -16.381 -11.110 3.100 1.00 97.00 194 TYR A O 1
ATOM 1587 N N . ARG A 1 195 ? -15.740 -10.839 5.234 1.00 96.88 195 ARG A N 1
ATOM 1588 C CA . ARG A 1 195 ? -17.084 -11.037 5.807 1.00 96.88 195 ARG A CA 1
ATOM 1589 C C . ARG A 1 195 ? -17.934 -9.771 5.821 1.00 96.88 195 ARG A C 1
ATOM 1591 O O . ARG A 1 195 ? -19.156 -9.878 5.906 1.00 96.88 195 ARG A O 1
ATOM 1598 N N . LYS A 1 196 ? -17.300 -8.599 5.764 1.00 96.62 196 LYS A N 1
ATOM 1599 C CA . LYS A 1 196 ? -17.938 -7.278 5.718 1.00 96.62 196 LYS A CA 1
ATOM 1600 C C . LYS A 1 196 ? -17.310 -6.412 4.620 1.00 96.62 196 LYS A C 1
ATOM 1602 O O . LYS A 1 196 ? -16.585 -5.464 4.935 1.00 96.62 196 LYS A O 1
ATOM 1607 N N . PRO A 1 197 ? -17.562 -6.726 3.333 1.00 95.19 197 PRO A N 1
ATOM 1608 C CA . PRO A 1 197 ? -16.979 -5.991 2.209 1.00 95.19 197 PRO A CA 1
ATOM 1609 C C . PRO A 1 197 ? -17.351 -4.504 2.175 1.00 95.19 197 PRO A C 1
ATOM 1611 O O . PRO A 1 197 ? -16.671 -3.713 1.529 1.00 95.19 197 PRO A O 1
ATOM 1614 N N . GLU A 1 198 ? -18.405 -4.096 2.883 1.00 94.50 198 GLU A N 1
ATOM 1615 C CA . GLU A 1 198 ? -18.797 -2.697 3.062 1.00 94.50 198 GLU A CA 1
ATOM 1616 C C . GLU A 1 198 ? -17.689 -1.858 3.721 1.00 94.50 198 GLU A C 1
ATOM 1618 O O . GLU A 1 198 ? -17.633 -0.651 3.503 1.00 94.50 198 GLU A O 1
ATOM 1623 N N . LEU A 1 199 ? -16.775 -2.496 4.464 1.00 97.00 199 LEU A N 1
ATOM 1624 C CA . LEU A 1 199 ? -15.617 -1.853 5.092 1.00 97.00 199 LEU A CA 1
ATOM 1625 C C . LEU A 1 199 ? -14.472 -1.527 4.115 1.00 97.00 199 LEU A C 1
ATOM 1627 O O . LEU A 1 199 ? -13.508 -0.868 4.497 1.00 97.00 199 LEU A O 1
ATOM 1631 N N . ILE A 1 200 ? -14.540 -2.019 2.874 1.00 97.00 200 ILE A N 1
ATOM 1632 C CA . ILE A 1 200 ? -13.456 -1.901 1.886 1.00 97.00 200 ILE A CA 1
ATOM 1633 C C . ILE A 1 200 ? -13.618 -0.646 1.018 1.00 97.00 200 ILE A C 1
ATOM 1635 O O . ILE A 1 200 ? -12.626 -0.070 0.571 1.00 97.00 200 ILE A O 1
ATOM 1639 N N . TYR A 1 201 ? -14.858 -0.230 0.752 1.00 95.50 201 TYR A N 1
ATOM 1640 C CA . TYR A 1 201 ? -15.161 0.728 -0.310 1.00 95.50 201 TYR A CA 1
ATOM 1641 C C . TYR A 1 201 ? -15.566 2.101 0.220 1.00 95.50 201 TYR A C 1
ATOM 1643 O O . TYR A 1 201 ? -16.389 2.231 1.126 1.00 95.50 201 TYR A O 1
ATOM 1651 N N . LEU A 1 202 ? -15.042 3.130 -0.442 1.00 95.75 202 LEU A N 1
ATOM 1652 C CA . LEU A 1 202 ? -15.619 4.469 -0.435 1.00 95.75 202 LEU A CA 1
ATOM 1653 C C . LEU A 1 202 ? -16.531 4.639 -1.641 1.00 95.75 202 LEU A C 1
ATOM 1655 O O . LEU A 1 202 ? -16.383 3.948 -2.649 1.00 95.75 202 LEU A O 1
ATOM 1659 N N . TYR A 1 203 ? -17.439 5.596 -1.533 1.00 94.62 203 TYR A N 1
ATOM 1660 C CA . TYR A 1 203 ? -18.373 5.942 -2.586 1.00 94.62 203 TYR A CA 1
ATOM 1661 C C . TYR A 1 203 ? -18.306 7.437 -2.892 1.00 94.62 203 TYR A C 1
ATOM 1663 O O . TYR A 1 203 ? -18.030 8.247 -2.004 1.00 94.62 203 TYR A O 1
ATOM 1671 N N . ASP A 1 204 ? -18.551 7.804 -4.145 1.00 92.19 204 ASP A N 1
ATOM 1672 C CA . ASP A 1 204 ? -18.795 9.193 -4.524 1.00 92.19 204 ASP A CA 1
ATOM 1673 C C . ASP A 1 204 ? -20.206 9.6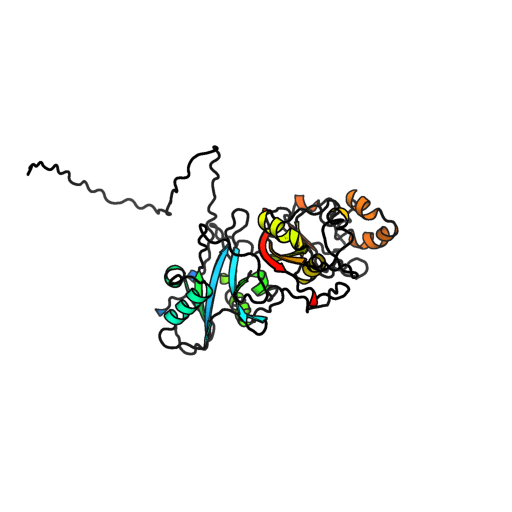48 -4.091 1.00 92.19 204 ASP A C 1
ATOM 1675 O O . ASP A 1 204 ? -20.994 8.887 -3.522 1.00 92.19 204 ASP A O 1
ATOM 1679 N N . THR A 1 205 ? -20.552 10.903 -4.377 1.00 90.94 205 THR A N 1
ATOM 1680 C CA . THR A 1 205 ? -21.882 11.465 -4.078 1.00 90.94 205 THR A CA 1
ATOM 1681 C C . THR A 1 205 ? -23.026 10.806 -4.846 1.00 90.94 205 THR A C 1
ATOM 1683 O O . THR A 1 205 ? -24.183 10.982 -4.478 1.00 90.94 205 THR A O 1
ATOM 1686 N N . ASN A 1 206 ? -22.719 10.073 -5.915 1.00 92.44 206 ASN A N 1
ATOM 1687 C CA . ASN A 1 206 ? -23.678 9.338 -6.731 1.00 92.44 206 ASN A CA 1
ATOM 1688 C C . ASN A 1 206 ? -23.746 7.855 -6.329 1.00 92.44 206 ASN A C 1
ATOM 1690 O O . ASN A 1 206 ? -24.380 7.067 -7.029 1.00 92.44 206 ASN A O 1
ATOM 1694 N N . TYR A 1 207 ? -23.106 7.470 -5.218 1.00 91.94 207 TYR A N 1
ATOM 1695 C CA . TYR A 1 207 ? -22.991 6.091 -4.747 1.00 91.94 207 TYR A CA 1
ATOM 1696 C C . TYR A 1 207 ? -22.260 5.144 -5.714 1.00 91.94 207 TYR A C 1
ATOM 1698 O O . TYR A 1 207 ? -22.434 3.925 -5.645 1.00 91.94 207 TYR A O 1
ATOM 1706 N N . ASN A 1 208 ? -21.383 5.664 -6.575 1.00 93.69 208 ASN A N 1
ATOM 1707 C CA . ASN A 1 208 ? -20.430 4.835 -7.307 1.00 93.69 208 ASN A CA 1
ATOM 1708 C C . ASN A 1 208 ? -19.243 4.508 -6.408 1.00 93.69 208 ASN A C 1
ATOM 1710 O O . ASN A 1 208 ? -18.751 5.372 -5.682 1.00 93.69 208 ASN A O 1
ATOM 1714 N N . LYS A 1 209 ? -18.749 3.269 -6.478 1.00 94.50 209 LYS A N 1
ATOM 1715 C CA . LYS A 1 209 ? -17.537 2.872 -5.755 1.00 94.50 209 LYS A CA 1
ATOM 1716 C C . LYS A 1 209 ? -16.340 3.656 -6.281 1.00 94.50 209 LYS A C 1
ATOM 1718 O O . LYS A 1 209 ? -16.090 3.667 -7.484 1.00 94.50 209 LYS A O 1
ATOM 1723 N N . LEU A 1 210 ? -15.585 4.252 -5.368 1.00 94.88 210 LEU A N 1
ATOM 1724 C CA . LEU A 1 210 ? -14.262 4.774 -5.672 1.00 94.88 210 LEU A CA 1
ATOM 1725 C C . LEU A 1 210 ? -13.275 3.613 -5.816 1.00 94.88 210 LEU A C 1
ATOM 1727 O O . LEU A 1 210 ? -13.412 2.576 -5.158 1.00 94.88 210 LEU A O 1
ATOM 1731 N N . GLU A 1 211 ? -12.281 3.797 -6.682 1.00 94.75 211 GLU A N 1
ATOM 1732 C CA . GLU A 1 211 ? -11.199 2.834 -6.852 1.00 94.75 211 GLU A CA 1
ATOM 1733 C C . GLU A 1 211 ? -10.455 2.617 -5.525 1.00 94.75 211 GLU A C 1
ATOM 1735 O O . GLU A 1 211 ? -10.117 3.564 -4.811 1.00 94.75 211 GLU A O 1
ATOM 1740 N N . VAL A 1 212 ? -10.183 1.352 -5.208 1.00 96.38 212 VAL A N 1
ATOM 1741 C CA . VAL A 1 212 ? -9.293 0.976 -4.109 1.00 96.38 212 VAL A CA 1
ATOM 1742 C C . VAL A 1 212 ? -7.869 0.942 -4.663 1.00 96.38 212 VAL A C 1
ATOM 1744 O O . VAL A 1 212 ? -7.618 0.151 -5.573 1.00 96.38 212 VAL A O 1
ATOM 1747 N N . PRO A 1 213 ? -6.936 1.757 -4.143 1.00 97.31 213 PRO A N 1
ATOM 1748 C CA . PRO A 1 213 ? -5.598 1.813 -4.704 1.00 97.31 213 PRO A CA 1
ATOM 1749 C C . PRO A 1 213 ? -4.826 0.514 -4.469 1.00 97.31 213 PRO A C 1
ATOM 1751 O O . PRO A 1 213 ? -4.940 -0.114 -3.412 1.00 97.31 213 PRO A O 1
ATOM 1754 N N . VAL A 1 214 ? -3.979 0.176 -5.437 1.00 97.75 214 VAL A N 1
ATOM 1755 C CA . VAL A 1 214 ? -3.015 -0.929 -5.368 1.00 97.75 214 VAL A CA 1
ATOM 1756 C C . VAL A 1 214 ? -1.740 -0.444 -4.682 1.00 97.75 214 VAL A C 1
ATOM 1758 O O . VAL A 1 214 ? -1.338 0.709 -4.855 1.00 97.75 214 VAL A O 1
ATOM 1761 N N . VAL A 1 215 ? -1.075 -1.294 -3.897 1.00 98.12 215 VAL A N 1
ATOM 1762 C CA . VAL A 1 215 ? 0.232 -0.934 -3.337 1.00 98.12 215 VAL A CA 1
ATOM 1763 C C . VAL A 1 215 ? 1.328 -1.046 -4.398 1.00 98.12 215 VAL A C 1
ATOM 1765 O O . VAL A 1 215 ? 1.491 -2.069 -5.061 1.00 98.12 215 VAL A O 1
ATOM 1768 N N . GLY A 1 216 ? 2.118 0.014 -4.534 1.00 97.75 216 GLY A N 1
ATOM 1769 C CA . GLY A 1 216 ? 3.284 0.071 -5.404 1.00 97.75 216 GLY A CA 1
ATOM 1770 C C . GLY A 1 216 ? 4.544 0.440 -4.642 1.00 97.75 216 GLY A C 1
ATOM 1771 O O . GLY A 1 216 ? 4.498 1.178 -3.656 1.00 97.75 216 GLY A O 1
ATOM 1772 N N . TYR A 1 217 ? 5.685 -0.041 -5.125 1.00 97.88 217 TYR A N 1
ATOM 1773 C CA . TYR A 1 217 ? 6.987 0.265 -4.550 1.00 97.88 217 TYR A CA 1
ATOM 1774 C C . TYR A 1 217 ? 7.949 0.829 -5.591 1.00 97.88 217 TYR A C 1
ATOM 1776 O O . TYR A 1 217 ? 7.993 0.365 -6.731 1.00 97.88 217 TYR A O 1
ATOM 1784 N N . TYR A 1 218 ? 8.750 1.807 -5.170 1.00 96.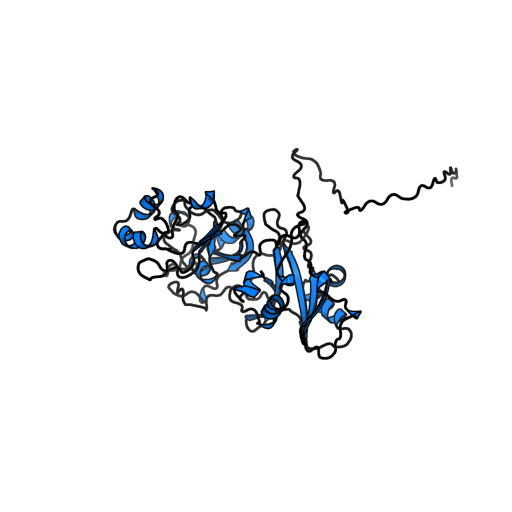69 218 TYR A N 1
ATOM 1785 C CA . TYR A 1 218 ? 9.812 2.412 -5.970 1.00 96.69 218 TYR A CA 1
ATOM 1786 C C . TYR A 1 218 ? 11.128 2.363 -5.195 1.00 96.69 218 TYR A C 1
ATOM 1788 O O . TYR A 1 218 ? 11.224 2.904 -4.095 1.00 96.69 218 TYR A O 1
ATOM 1796 N N . GLY A 1 219 ? 12.138 1.691 -5.744 1.00 95.38 219 GLY A N 1
ATOM 1797 C CA . GLY A 1 219 ? 13.440 1.520 -5.102 1.00 95.38 219 GLY A CA 1
ATOM 1798 C C . GLY A 1 219 ? 14.509 2.397 -5.729 1.00 95.38 219 GLY A C 1
ATOM 1799 O O . GLY A 1 219 ? 14.607 2.469 -6.951 1.00 95.38 219 GLY A O 1
ATOM 1800 N N . THR A 1 220 ? 15.322 3.059 -4.908 1.00 93.31 220 THR A N 1
ATOM 1801 C CA . THR A 1 220 ? 16.419 3.898 -5.401 1.00 93.31 220 THR A CA 1
ATOM 1802 C C . THR A 1 220 ? 17.481 4.160 -4.328 1.00 93.31 220 THR A C 1
ATOM 1804 O O . THR A 1 220 ? 17.408 3.674 -3.196 1.00 93.31 220 THR A O 1
ATOM 1807 N N . TYR A 1 221 ? 18.488 4.952 -4.685 1.00 92.00 221 TYR A N 1
ATOM 1808 C CA . TYR A 1 221 ? 19.511 5.439 -3.774 1.00 92.00 221 TYR A CA 1
ATOM 1809 C C . TYR A 1 221 ? 18.940 6.427 -2.751 1.00 92.00 221 TYR A C 1
ATOM 1811 O O . TYR A 1 221 ? 18.143 7.305 -3.084 1.00 92.00 221 TYR A O 1
ATOM 1819 N N . TYR A 1 222 ? 19.382 6.326 -1.495 1.00 91.94 222 TYR A N 1
ATOM 1820 C CA . TYR A 1 222 ? 18.704 6.987 -0.377 1.00 91.94 222 TYR A CA 1
ATOM 1821 C C . TYR A 1 222 ? 18.604 8.515 -0.489 1.00 91.94 222 TYR A C 1
ATOM 1823 O O . TYR A 1 222 ? 17.612 9.088 -0.048 1.00 91.94 222 TYR A O 1
ATOM 1831 N N . LYS A 1 223 ? 19.597 9.181 -1.098 1.00 89.38 223 LYS A N 1
ATOM 1832 C CA . LYS A 1 223 ? 19.595 10.647 -1.248 1.00 89.38 223 LYS A CA 1
ATOM 1833 C C . LYS A 1 223 ? 18.478 11.153 -2.162 1.00 89.38 223 LYS A C 1
ATOM 1835 O O . LYS A 1 223 ? 18.113 12.318 -2.079 1.00 89.38 223 LYS A O 1
ATOM 1840 N N . LEU A 1 224 ? 17.937 10.292 -3.023 1.00 90.19 224 LEU A N 1
ATOM 1841 C CA . LEU A 1 224 ? 16.838 10.647 -3.917 1.00 90.19 224 LEU A CA 1
ATOM 1842 C C . LEU A 1 224 ? 15.470 10.507 -3.239 1.00 90.19 224 LEU A C 1
ATOM 1844 O O . LEU A 1 224 ? 14.501 11.078 -3.726 1.00 90.19 224 LEU A O 1
ATOM 1848 N N . LEU A 1 225 ? 15.370 9.791 -2.114 1.00 91.38 225 LEU A N 1
ATOM 1849 C CA . LEU A 1 225 ? 14.085 9.476 -1.480 1.00 91.38 225 LEU A CA 1
ATOM 1850 C C . LEU A 1 225 ? 13.360 10.723 -0.968 1.00 91.38 225 LEU A C 1
ATOM 1852 O O . LEU A 1 225 ? 12.154 10.826 -1.149 1.00 91.38 225 LEU A O 1
ATOM 1856 N N . GLU A 1 226 ? 14.074 11.679 -0.370 1.00 85.94 226 GLU A N 1
ATOM 1857 C CA . GLU A 1 226 ? 13.471 12.924 0.141 1.00 85.94 226 GLU A CA 1
ATOM 1858 C C . GLU A 1 226 ? 12.975 13.817 -0.989 1.00 85.94 226 GLU A C 1
ATOM 1860 O O . GLU A 1 226 ? 11.880 14.379 -0.914 1.00 85.94 226 GLU A O 1
ATOM 1865 N N . PHE A 1 227 ? 13.766 13.898 -2.061 1.00 87.69 227 PHE A N 1
ATOM 1866 C CA . PHE A 1 227 ? 13.375 14.602 -3.272 1.00 87.69 227 PHE A CA 1
ATOM 1867 C C . PHE A 1 227 ? 12.106 13.977 -3.855 1.00 87.69 227 PHE A C 1
ATOM 1869 O O . PHE A 1 227 ? 11.127 14.678 -4.084 1.00 87.69 227 PHE A O 1
ATOM 1876 N N . ILE A 1 228 ? 12.086 12.652 -4.006 1.00 89.75 228 ILE A N 1
ATOM 1877 C CA . ILE A 1 228 ? 10.939 11.926 -4.556 1.00 89.75 228 ILE A CA 1
ATOM 1878 C C . ILE A 1 228 ? 9.707 12.039 -3.654 1.00 89.75 228 ILE A C 1
ATOM 1880 O O . ILE A 1 228 ? 8.595 12.213 -4.140 1.00 89.75 228 ILE A O 1
ATOM 1884 N N . TYR A 1 229 ? 9.879 11.974 -2.337 1.00 87.50 229 TYR A N 1
ATOM 1885 C CA . TYR A 1 229 ? 8.775 12.139 -1.396 1.00 87.50 229 TYR A CA 1
ATOM 1886 C C . TYR A 1 229 ? 8.140 13.531 -1.489 1.00 87.50 229 TYR A C 1
ATOM 1888 O O . TYR A 1 229 ? 6.922 13.664 -1.391 1.00 87.50 229 TYR A O 1
ATOM 1896 N N . THR A 1 230 ? 8.965 14.560 -1.693 1.00 84.12 230 THR A N 1
ATOM 1897 C CA . THR A 1 230 ? 8.520 15.957 -1.738 1.00 84.12 230 THR A CA 1
ATOM 1898 C C . THR A 1 230 ? 7.924 16.332 -3.093 1.00 84.12 230 THR A C 1
ATOM 1900 O O . THR A 1 230 ? 6.903 17.013 -3.148 1.00 84.12 230 THR A O 1
ATOM 1903 N N . PHE A 1 231 ? 8.561 15.907 -4.186 1.00 85.19 231 PHE A N 1
ATOM 1904 C CA . PHE A 1 231 ? 8.247 16.364 -5.543 1.00 85.19 231 PHE A CA 1
ATOM 1905 C C . PHE A 1 231 ? 7.547 15.313 -6.411 1.00 85.19 231 PHE A C 1
ATOM 1907 O O . PHE A 1 231 ? 7.060 15.649 -7.488 1.00 85.19 231 PHE A O 1
ATOM 1914 N N . GLY A 1 232 ? 7.454 14.069 -5.943 1.00 85.88 232 GLY A N 1
ATOM 1915 C CA . GLY A 1 232 ? 6.960 12.938 -6.720 1.00 85.88 232 GLY A CA 1
ATOM 1916 C C . GLY A 1 232 ? 8.077 12.172 -7.425 1.00 85.88 232 GLY A C 1
ATOM 1917 O O . GLY A 1 232 ? 9.249 12.562 -7.437 1.00 85.88 232 GLY A O 1
ATOM 1918 N N . ILE A 1 233 ? 7.708 11.028 -7.993 1.00 89.00 233 ILE A N 1
ATOM 1919 C CA . ILE A 1 233 ? 8.621 10.197 -8.783 1.00 89.00 233 ILE A CA 1
ATOM 1920 C C . ILE A 1 233 ? 8.854 10.875 -10.133 1.00 89.00 233 ILE A C 1
ATOM 1922 O O . ILE A 1 233 ? 7.968 11.538 -10.653 1.00 89.00 233 ILE A O 1
ATOM 1926 N N . LYS A 1 234 ? 10.053 10.733 -10.702 1.00 89.12 234 LYS A N 1
ATOM 1927 C CA . LYS A 1 234 ? 10.343 11.212 -12.057 1.00 89.12 234 LYS A CA 1
ATOM 1928 C C . LYS A 1 234 ? 9.861 10.186 -13.086 1.00 89.12 234 LYS A C 1
ATOM 1930 O O . LYS A 1 234 ? 9.993 8.985 -12.863 1.00 89.12 234 LYS A O 1
ATOM 1935 N N . GLU A 1 235 ? 9.383 10.670 -14.225 1.00 90.75 235 GLU A N 1
ATOM 1936 C CA . GLU A 1 235 ? 9.184 9.861 -15.428 1.00 90.75 235 GLU A CA 1
ATOM 1937 C C . GLU A 1 235 ? 10.463 9.115 -15.833 1.00 90.75 235 GLU A C 1
ATOM 1939 O O . GLU A 1 235 ? 11.588 9.609 -15.664 1.00 90.75 235 GLU A O 1
ATOM 1944 N N . ASN A 1 236 ? 10.274 7.907 -16.356 1.00 88.19 236 ASN A N 1
AT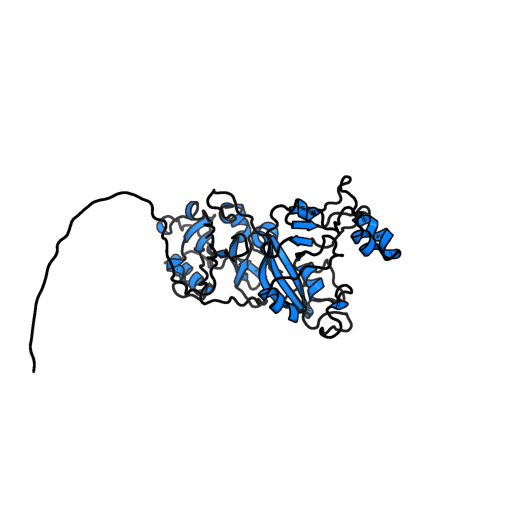OM 1945 C CA . ASN A 1 236 ? 11.353 7.069 -16.861 1.00 88.19 236 ASN A CA 1
ATOM 1946 C C . ASN A 1 236 ? 11.846 7.552 -18.239 1.00 88.19 236 ASN A C 1
ATOM 1948 O O . ASN A 1 236 ? 11.313 8.500 -18.811 1.00 88.19 236 ASN A O 1
ATOM 1952 N N . ASP A 1 237 ? 12.883 6.913 -18.778 1.00 84.81 237 ASP A N 1
ATOM 1953 C CA . ASP A 1 237 ? 13.425 7.255 -20.098 1.00 84.81 237 ASP A CA 1
ATOM 1954 C C . ASP A 1 237 ? 12.463 6.853 -21.236 1.00 84.81 237 ASP A C 1
ATOM 1956 O O . ASP A 1 237 ? 11.688 5.903 -21.105 1.00 84.81 237 ASP A O 1
ATOM 1960 N N . PHE A 1 238 ? 12.552 7.530 -22.381 1.00 83.81 238 PHE A N 1
ATOM 1961 C CA . PHE A 1 238 ? 11.745 7.298 -23.584 1.00 83.81 238 PHE A CA 1
ATOM 1962 C C . PHE A 1 238 ? 11.932 5.899 -24.180 1.00 83.81 238 PHE A C 1
ATOM 1964 O O . PHE A 1 238 ? 11.075 5.424 -24.910 1.00 83.81 238 PHE A O 1
ATOM 1971 N N . VAL A 1 239 ? 13.038 5.225 -23.860 1.00 83.25 239 VAL A N 1
ATOM 1972 C CA . VAL A 1 239 ? 13.315 3.841 -24.282 1.00 83.25 239 VAL A CA 1
ATOM 1973 C C . VAL A 1 239 ? 12.859 2.797 -23.255 1.00 83.25 239 VAL A C 1
ATOM 1975 O O . VAL A 1 239 ? 13.283 1.642 -23.309 1.00 83.25 239 VAL A O 1
ATOM 1978 N N . SER A 1 240 ? 12.034 3.184 -22.281 1.00 88.50 240 SER A N 1
ATOM 1979 C CA . SER A 1 240 ? 11.439 2.250 -21.319 1.00 88.50 240 SER A CA 1
ATOM 1980 C C . SER A 1 240 ? 10.333 1.421 -21.974 1.00 88.50 240 SER A C 1
ATOM 1982 O O . SER A 1 240 ? 9.660 1.898 -22.881 1.00 88.50 240 SER A O 1
ATOM 1984 N N . MET A 1 241 ? 10.119 0.186 -21.499 1.00 90.56 241 MET A N 1
ATOM 1985 C CA . MET A 1 241 ? 9.235 -0.797 -22.156 1.00 90.56 241 MET A CA 1
ATOM 1986 C C . MET A 1 241 ? 7.790 -0.333 -22.358 1.00 90.56 241 MET A C 1
ATOM 1988 O O . MET A 1 241 ? 7.119 -0.871 -23.228 1.00 90.56 241 MET A O 1
ATOM 1992 N N . TYR A 1 242 ? 7.316 0.621 -21.558 1.00 94.56 242 TYR A N 1
ATOM 1993 C CA . TYR A 1 242 ? 5.960 1.167 -21.622 1.00 94.56 242 TYR A CA 1
ATOM 1994 C C . TYR A 1 242 ? 5.970 2.699 -21.751 1.00 94.56 242 TYR A C 1
ATOM 1996 O O . TYR A 1 242 ? 5.021 3.359 -21.329 1.00 94.56 242 TYR A O 1
ATOM 2004 N N . GLY A 1 243 ? 7.068 3.267 -22.267 1.00 92.88 243 GLY A N 1
ATOM 2005 C CA . GLY A 1 243 ? 7.290 4.704 -22.440 1.00 92.88 243 GLY A CA 1
ATOM 2006 C C . GLY A 1 243 ? 7.740 5.470 -21.190 1.00 92.88 243 GLY A C 1
ATOM 2007 O O . GLY A 1 243 ? 7.932 4.878 -20.120 1.00 92.88 243 GLY A O 1
ATOM 2008 N N . PRO A 1 244 ? 7.911 6.799 -21.308 1.00 94.19 244 PRO A N 1
ATOM 2009 C CA . PRO A 1 244 ? 8.480 7.675 -20.280 1.00 94.19 244 PRO A CA 1
ATOM 2010 C C . PRO A 1 244 ? 7.445 8.074 -19.211 1.00 94.19 244 PRO A C 1
ATOM 2012 O O . PRO A 1 244 ? 7.054 9.229 -19.096 1.00 94.19 244 PRO A O 1
ATOM 2015 N N . TYR A 1 245 ? 6.973 7.109 -18.423 1.00 96.25 245 TYR A N 1
ATOM 2016 C CA . TYR A 1 245 ? 5.946 7.323 -17.389 1.00 96.25 245 TYR A CA 1
ATOM 2017 C C . TYR A 1 245 ? 6.447 6.952 -15.988 1.00 96.25 245 TYR A C 1
ATOM 2019 O O . TYR A 1 245 ? 7.651 6.791 -15.779 1.00 96.25 245 TYR A O 1
ATOM 2027 N N . TYR A 1 246 ? 5.550 6.849 -15.002 1.00 96.38 246 TYR A N 1
ATOM 2028 C CA . TYR A 1 246 ? 5.906 6.573 -13.607 1.00 96.38 246 TYR A CA 1
ATOM 2029 C C . TYR A 1 246 ? 5.817 5.072 -13.313 1.00 96.38 246 TYR A C 1
ATOM 2031 O O . TYR A 1 246 ? 4.732 4.492 -13.349 1.00 96.38 246 TYR A O 1
ATOM 2039 N N . TYR A 1 247 ? 6.959 4.449 -13.011 1.00 96.81 247 TYR A N 1
ATOM 2040 C CA . TYR A 1 247 ? 7.086 3.000 -12.840 1.00 96.81 247 TYR A CA 1
ATOM 2041 C C . TYR A 1 247 ? 7.095 2.612 -11.367 1.00 96.81 247 TYR A C 1
ATOM 2043 O O . TYR A 1 247 ? 7.789 3.211 -10.549 1.00 96.81 247 TYR A O 1
ATOM 2051 N N . PHE A 1 248 ? 6.385 1.539 -11.058 1.00 97.56 248 PHE A N 1
ATOM 2052 C CA . PHE A 1 248 ? 6.296 0.922 -9.748 1.00 97.56 248 PHE A CA 1
ATOM 2053 C C . PHE A 1 248 ? 6.375 -0.592 -9.884 1.00 97.56 248 PHE A C 1
ATOM 2055 O O . PHE A 1 248 ? 6.166 -1.175 -10.947 1.00 97.56 248 PHE A O 1
ATOM 2062 N N . THR A 1 249 ? 6.682 -1.258 -8.783 1.00 96.81 249 THR A N 1
ATOM 2063 C CA . THR A 1 249 ? 6.790 -2.714 -8.750 1.00 96.81 249 THR A CA 1
ATOM 2064 C C . THR A 1 249 ? 6.463 -3.248 -7.356 1.00 96.81 249 THR A C 1
ATOM 2066 O O . THR A 1 249 ? 5.980 -2.512 -6.496 1.00 96.81 249 THR A O 1
ATOM 2069 N N . THR A 1 250 ? 6.688 -4.537 -7.124 1.00 96.12 250 THR A N 1
ATOM 2070 C CA . THR A 1 250 ? 6.547 -5.176 -5.813 1.00 96.12 250 THR A CA 1
ATOM 2071 C C . THR A 1 250 ? 7.701 -4.798 -4.886 1.00 96.12 250 THR A C 1
ATOM 2073 O O . THR A 1 250 ? 8.770 -4.383 -5.336 1.00 96.12 250 THR A O 1
ATOM 2076 N N . TYR A 1 251 ? 7.531 -5.000 -3.576 1.00 96.38 251 TYR A N 1
ATOM 2077 C CA . TYR A 1 251 ? 8.574 -4.690 -2.595 1.00 96.38 251 TYR A CA 1
ATOM 2078 C C . TYR A 1 251 ? 9.909 -5.379 -2.924 1.00 96.38 251 TYR A C 1
ATOM 2080 O O . TYR A 1 251 ? 10.946 -4.723 -2.971 1.00 96.38 251 TYR A O 1
ATOM 2088 N N . ASN A 1 252 ? 9.884 -6.678 -3.245 1.00 94.75 252 ASN A N 1
ATOM 2089 C CA . ASN A 1 252 ? 11.094 -7.446 -3.550 1.00 94.75 252 ASN A CA 1
ATOM 2090 C C . ASN A 1 252 ? 11.863 -6.869 -4.753 1.00 94.75 252 ASN A C 1
ATOM 2092 O O . ASN A 1 252 ? 13.070 -6.636 -4.682 1.00 94.75 252 ASN A O 1
ATOM 2096 N N . ARG A 1 253 ? 11.162 -6.560 -5.850 1.00 94.38 253 ARG A N 1
ATOM 2097 C CA . ARG A 1 253 ? 11.803 -5.973 -7.032 1.00 94.38 253 ARG A CA 1
ATOM 2098 C C . ARG A 1 253 ? 12.211 -4.518 -6.802 1.00 94.38 253 ARG A C 1
ATOM 2100 O O . ARG A 1 253 ? 13.218 -4.093 -7.353 1.00 94.38 253 ARG A O 1
ATOM 2107 N N . ALA A 1 254 ? 11.525 -3.768 -5.943 1.00 96.06 254 ALA A N 1
ATOM 2108 C CA . ALA A 1 254 ? 12.000 -2.453 -5.521 1.00 96.06 254 ALA A CA 1
ATOM 2109 C C . ALA A 1 254 ? 13.309 -2.557 -4.717 1.00 96.06 254 ALA A C 1
ATOM 2111 O O . ALA A 1 254 ? 14.219 -1.758 -4.936 1.00 96.06 254 ALA A O 1
ATOM 2112 N N . VAL A 1 255 ? 13.472 -3.580 -3.868 1.00 96.44 255 VAL A N 1
ATOM 2113 C CA . VAL A 1 255 ? 14.742 -3.836 -3.163 1.00 96.44 255 VAL A CA 1
ATOM 2114 C C . VAL A 1 255 ? 15.893 -4.071 -4.143 1.00 96.44 255 VAL A C 1
ATOM 2116 O O . VAL A 1 255 ? 16.994 -3.601 -3.879 1.00 96.44 255 VAL A O 1
ATOM 2119 N N . LYS A 1 256 ? 15.666 -4.682 -5.314 1.00 94.31 256 LYS A N 1
ATOM 2120 C CA . LYS A 1 256 ? 16.687 -4.767 -6.378 1.00 94.31 256 LYS A CA 1
ATOM 2121 C C . LYS A 1 256 ? 17.251 -3.391 -6.748 1.00 94.31 256 LYS A C 1
ATOM 2123 O O . LYS A 1 256 ? 18.463 -3.199 -6.766 1.00 94.31 256 LYS A O 1
ATOM 2128 N N . TYR A 1 257 ? 16.373 -2.432 -7.033 1.00 93.25 257 TYR A N 1
ATOM 2129 C CA . TYR A 1 257 ? 16.766 -1.089 -7.473 1.00 93.25 257 TYR A CA 1
ATOM 2130 C C . TYR A 1 257 ? 17.284 -0.210 -6.329 1.00 93.25 257 TYR A C 1
ATOM 2132 O O . TYR A 1 257 ? 18.037 0.730 -6.564 1.00 93.25 257 TYR A O 1
ATOM 2140 N N . ALA A 1 258 ? 16.902 -0.524 -5.091 1.00 94.88 258 ALA A N 1
ATOM 2141 C CA . ALA A 1 258 ? 17.424 0.115 -3.890 1.00 94.88 258 ALA A CA 1
ATOM 2142 C C . ALA A 1 258 ? 18.731 -0.522 -3.385 1.00 94.88 258 ALA A C 1
ATOM 2144 O O . ALA A 1 258 ? 19.477 0.108 -2.651 1.00 94.88 258 ALA A O 1
ATOM 2145 N N . GLY A 1 259 ? 19.010 -1.780 -3.711 1.00 94.62 259 GLY A N 1
ATOM 2146 C CA . GLY A 1 259 ? 20.139 -2.521 -3.156 1.00 94.62 259 GLY A CA 1
ATOM 2147 C C . GLY A 1 259 ? 21.373 -2.503 -4.047 1.00 94.62 259 GLY A C 1
ATOM 2148 O O . GLY A 1 259 ? 22.488 -2.448 -3.529 1.00 94.62 259 GLY A O 1
ATOM 2149 N N . TRP A 1 260 ? 21.187 -2.528 -5.370 1.00 91.81 260 TRP A N 1
ATOM 2150 C CA . TRP A 1 260 ? 22.265 -2.727 -6.337 1.00 91.81 260 TRP A CA 1
ATOM 2151 C C . TRP A 1 260 ? 22.288 -1.655 -7.427 1.00 91.81 260 TRP A C 1
ATOM 2153 O O . TRP A 1 260 ? 21.265 -1.230 -7.962 1.00 91.81 260 TRP A O 1
ATOM 2163 N N . TYR A 1 261 ? 23.504 -1.286 -7.811 1.00 80.62 261 TYR A N 1
ATOM 2164 C CA . TYR A 1 261 ? 23.814 -0.482 -8.978 1.00 80.62 261 TYR A CA 1
ATOM 2165 C C . TYR A 1 261 ? 23.551 -1.292 -10.253 1.00 80.62 261 TYR A C 1
ATOM 2167 O O . TYR A 1 261 ? 24.096 -2.381 -10.433 1.00 80.62 261 TYR A O 1
ATOM 2175 N N . TYR A 1 262 ? 22.733 -0.755 -11.160 1.00 69.62 262 TYR A N 1
ATOM 2176 C CA . TYR A 1 262 ? 22.460 -1.354 -12.466 1.00 69.62 262 TYR A CA 1
ATOM 2177 C C . TYR A 1 262 ? 22.876 -0.420 -13.601 1.00 69.62 262 TYR A C 1
ATOM 2179 O O . TYR A 1 262 ? 22.825 0.803 -13.494 1.00 69.62 262 TYR A O 1
ATOM 2187 N N . GLU A 1 263 ? 23.279 -1.022 -14.715 1.00 55.44 263 GLU A N 1
ATOM 2188 C CA . GLU A 1 263 ? 23.904 -0.348 -15.853 1.00 55.44 263 GLU A CA 1
ATOM 2189 C C . GLU A 1 263 ? 23.049 0.768 -16.484 1.00 55.44 263 GLU A C 1
ATOM 2191 O O . GLU A 1 263 ? 23.594 1.749 -16.983 1.00 55.44 263 GLU A O 1
ATOM 2196 N N . GLY A 1 264 ? 21.719 0.663 -16.391 1.00 53.06 264 GLY A N 1
ATOM 2197 C CA . GLY A 1 264 ? 20.768 1.687 -16.847 1.00 53.06 264 GLY A CA 1
ATOM 2198 C C . GLY A 1 264 ? 20.772 2.987 -16.030 1.00 53.06 264 GLY A C 1
ATOM 2199 O O . GLY A 1 264 ? 20.262 3.993 -16.499 1.00 53.06 264 GLY A O 1
ATOM 2200 N N . ASN A 1 265 ? 21.392 3.006 -14.848 1.00 51.22 265 ASN A N 1
ATOM 2201 C CA . ASN A 1 265 ? 21.561 4.212 -14.031 1.00 51.22 265 ASN A CA 1
ATOM 2202 C C . ASN A 1 265 ? 22.899 4.941 -14.284 1.00 51.22 265 ASN A C 1
ATOM 2204 O O . ASN A 1 265 ? 23.235 5.885 -13.566 1.00 51.22 265 ASN A O 1
ATOM 2208 N N . LYS A 1 266 ? 23.688 4.519 -15.286 1.00 52.00 266 LYS A N 1
ATOM 2209 C CA . LYS A 1 266 ? 25.052 5.026 -15.539 1.00 52.00 266 LYS A CA 1
ATOM 2210 C C . LYS A 1 266 ? 25.146 6.539 -15.749 1.00 52.00 266 LYS A C 1
ATOM 2212 O O . LYS A 1 266 ? 26.162 7.117 -15.368 1.00 52.00 266 LYS A O 1
ATOM 2217 N N . GLU A 1 267 ? 24.141 7.177 -16.345 1.00 50.38 267 GLU A N 1
ATOM 2218 C CA . GLU A 1 267 ? 24.234 8.596 -16.723 1.00 50.38 267 GLU A CA 1
ATOM 2219 C C . GLU A 1 267 ? 23.854 9.567 -15.599 1.00 50.38 267 GLU A C 1
ATOM 2221 O O . GLU A 1 267 ? 24.405 10.661 -15.534 1.00 50.38 267 GLU A O 1
ATOM 2226 N N . LEU A 1 268 ? 23.005 9.158 -14.651 1.00 51.69 268 LEU A N 1
ATOM 2227 C CA . LEU A 1 268 ? 22.588 10.014 -13.529 1.00 51.69 268 LEU A CA 1
ATOM 2228 C C . LEU A 1 268 ? 23.552 9.968 -12.328 1.00 51.69 268 LEU A C 1
ATOM 2230 O O . LEU A 1 268 ? 23.439 10.793 -11.425 1.00 51.69 268 LEU A O 1
ATOM 2234 N N . ILE A 1 269 ? 24.460 8.984 -12.271 1.00 56.22 269 ILE A N 1
ATOM 2235 C CA . ILE A 1 269 ? 24.992 8.498 -10.982 1.00 56.22 269 ILE A CA 1
ATOM 2236 C C . ILE A 1 269 ? 26.532 8.476 -10.875 1.00 56.22 269 ILE A C 1
ATOM 2238 O O . ILE A 1 269 ? 27.072 8.240 -9.795 1.00 56.22 269 ILE A O 1
ATOM 2242 N N . LYS A 1 270 ? 27.269 8.772 -11.951 1.00 55.59 270 LYS A N 1
ATOM 2243 C CA . LYS A 1 270 ? 28.716 8.488 -12.055 1.00 55.59 270 LYS A CA 1
ATOM 2244 C C . LYS A 1 270 ? 29.637 9.100 -10.984 1.00 55.59 270 LYS A C 1
ATOM 2246 O O . LYS A 1 270 ? 30.754 8.615 -10.855 1.00 55.59 270 LYS A O 1
ATOM 2251 N N . GLU A 1 271 ? 29.196 10.085 -10.197 1.00 58.78 271 GLU A N 1
ATOM 2252 C CA . GLU A 1 271 ? 30.063 10.765 -9.217 1.00 58.78 271 GLU A CA 1
ATOM 2253 C C . GLU A 1 271 ? 29.481 10.904 -7.792 1.00 58.78 271 GLU A C 1
ATOM 2255 O O . GLU A 1 271 ? 30.162 11.425 -6.913 1.00 58.78 271 GLU A O 1
ATOM 2260 N N . GLN A 1 272 ? 28.249 10.445 -7.511 1.00 67.44 272 GLN A N 1
ATOM 2261 C CA . GLN A 1 272 ? 27.559 10.786 -6.241 1.00 67.44 272 GLN A CA 1
ATOM 2262 C C . GLN A 1 272 ? 27.014 9.607 -5.417 1.00 67.44 272 GLN A C 1
ATOM 2264 O O . GLN A 1 272 ? 26.431 9.817 -4.341 1.00 67.44 272 GLN A O 1
ATOM 2269 N N . VAL A 1 273 ? 27.208 8.374 -5.886 1.00 76.25 273 VAL A N 1
ATOM 2270 C CA . VAL A 1 273 ? 26.721 7.162 -5.215 1.00 76.25 273 VAL A CA 1
ATOM 2271 C C . VAL A 1 273 ? 27.887 6.294 -4.784 1.00 76.25 273 VAL A C 1
ATOM 2273 O O . VAL A 1 273 ? 28.758 5.961 -5.583 1.00 76.25 273 VAL A O 1
ATOM 2276 N N . ALA A 1 274 ? 27.887 5.920 -3.508 1.00 79.25 274 ALA A N 1
ATOM 2277 C CA . ALA A 1 274 ? 28.850 4.976 -2.977 1.00 79.25 274 ALA A CA 1
ATOM 2278 C C . ALA A 1 274 ? 28.341 3.549 -3.217 1.00 79.25 274 ALA A C 1
ATOM 2280 O O . ALA A 1 274 ? 27.260 3.169 -2.764 1.00 79.25 274 ALA A O 1
ATOM 2281 N N . VAL A 1 275 ? 29.134 2.767 -3.948 1.00 85.88 275 VAL A N 1
ATOM 2282 C CA . VAL A 1 275 ? 28.913 1.337 -4.186 1.00 85.88 275 VAL A CA 1
ATOM 2283 C C . VAL A 1 275 ? 30.064 0.536 -3.596 1.00 85.88 275 VAL A C 1
ATOM 2285 O O . VAL A 1 275 ? 31.203 1.002 -3.590 1.00 85.88 275 VAL A O 1
ATOM 2288 N N . ASP A 1 276 ? 29.776 -0.661 -3.091 1.00 86.44 276 ASP A N 1
ATOM 2289 C CA . ASP A 1 276 ? 30.828 -1.615 -2.741 1.00 86.44 276 ASP A CA 1
ATOM 2290 C C . ASP A 1 276 ? 31.341 -2.386 -3.968 1.00 86.44 276 ASP A C 1
ATOM 2292 O O . ASP A 1 276 ? 30.864 -2.217 -5.092 1.00 86.44 276 ASP A O 1
ATOM 2296 N N . ASP A 1 277 ? 32.337 -3.240 -3.746 1.00 85.88 277 ASP A N 1
ATOM 2297 C CA . ASP A 1 277 ? 32.963 -4.108 -4.748 1.00 85.88 277 ASP A CA 1
ATOM 2298 C C . ASP A 1 277 ? 31.984 -5.077 -5.435 1.00 85.88 277 ASP A C 1
ATOM 2300 O O . ASP A 1 277 ? 32.261 -5.575 -6.525 1.00 85.88 277 ASP A O 1
ATOM 2304 N N . LYS A 1 278 ? 30.814 -5.307 -4.829 1.00 86.56 278 LYS A N 1
ATOM 2305 C CA . LYS A 1 278 ? 29.721 -6.140 -5.354 1.00 86.56 278 LYS A CA 1
ATOM 2306 C C . LYS A 1 278 ? 28.647 -5.312 -6.062 1.00 86.56 278 LYS A C 1
ATOM 2308 O O . LYS A 1 278 ? 27.614 -5.847 -6.461 1.00 86.56 278 LYS A O 1
ATOM 2313 N N . GLY A 1 279 ? 28.867 -4.007 -6.213 1.00 86.88 279 GLY A N 1
ATOM 2314 C CA . GLY A 1 279 ? 27.927 -3.087 -6.838 1.00 86.88 279 GLY A CA 1
ATOM 2315 C C . GLY A 1 279 ? 26.709 -2.772 -5.972 1.00 86.88 279 GLY A C 1
ATOM 2316 O O . GLY A 1 279 ? 25.721 -2.277 -6.502 1.00 86.88 279 GLY A O 1
ATOM 2317 N N . ARG A 1 280 ? 26.728 -3.043 -4.661 1.00 90.88 280 ARG A N 1
ATOM 2318 C CA . ARG A 1 280 ? 25.620 -2.671 -3.767 1.00 90.88 280 ARG A CA 1
ATOM 2319 C C . ARG A 1 280 ? 25.785 -1.249 -3.280 1.00 90.88 280 ARG A C 1
ATOM 2321 O O . ARG A 1 280 ? 26.898 -0.859 -2.929 1.00 90.88 280 ARG A O 1
ATOM 2328 N N . PHE A 1 281 ? 24.690 -0.505 -3.157 1.00 91.19 281 PHE A N 1
ATOM 2329 C CA . PHE A 1 281 ? 24.744 0.814 -2.527 1.00 91.19 281 PHE A CA 1
ATOM 2330 C C . PHE A 1 281 ? 25.238 0.708 -1.077 1.00 91.19 281 PHE A C 1
ATOM 2332 O O . PHE A 1 281 ? 25.058 -0.306 -0.394 1.00 91.19 281 PHE A O 1
ATOM 2339 N N . ASP A 1 282 ? 25.903 1.750 -0.588 1.00 90.38 282 ASP A N 1
ATOM 2340 C CA . ASP A 1 282 ? 26.157 1.924 0.844 1.00 90.38 282 ASP A CA 1
ATOM 2341 C C . ASP A 1 282 ? 24.838 2.057 1.618 1.00 90.38 282 ASP A C 1
ATOM 2343 O O . ASP A 1 282 ? 24.696 1.488 2.702 1.00 90.38 282 ASP A O 1
ATOM 2347 N N . LYS A 1 283 ? 23.858 2.739 1.016 1.00 93.19 283 LYS A N 1
ATOM 2348 C CA . LYS A 1 283 ? 22.510 2.915 1.535 1.00 93.19 283 LYS A CA 1
ATOM 2349 C C . LYS A 1 283 ? 21.513 3.108 0.391 1.00 93.19 283 LYS A C 1
ATOM 2351 O O . LYS A 1 283 ? 21.681 3.949 -0.486 1.00 93.19 283 LYS A O 1
ATOM 2356 N N . GLY A 1 284 ? 20.421 2.365 0.432 1.00 94.94 284 GLY A N 1
ATOM 2357 C CA . GLY A 1 284 ? 19.293 2.554 -0.471 1.00 94.94 284 GLY A CA 1
ATOM 2358 C C . GLY A 1 284 ? 17.983 2.556 0.282 1.00 94.94 284 GLY A C 1
ATOM 2359 O O . GLY A 1 284 ? 17.942 2.282 1.483 1.00 94.94 284 GLY A O 1
ATOM 2360 N N . GLY A 1 285 ? 16.902 2.862 -0.418 1.00 96.44 285 GLY A N 1
ATOM 2361 C CA . GLY A 1 285 ? 15.584 2.746 0.173 1.00 96.44 285 GLY A CA 1
ATOM 2362 C C . GLY A 1 285 ? 14.476 2.568 -0.838 1.00 96.44 285 GLY A C 1
ATOM 2363 O O . GLY A 1 285 ? 14.650 2.720 -2.047 1.00 96.44 285 GLY A O 1
ATOM 2364 N N . VAL A 1 286 ? 13.329 2.206 -0.290 1.00 97.44 286 VAL A N 1
ATOM 2365 C CA . VAL A 1 286 ? 12.106 1.902 -1.009 1.00 97.44 286 VAL A CA 1
ATOM 2366 C C . VAL A 1 286 ? 11.029 2.870 -0.541 1.00 97.44 286 VAL A C 1
ATOM 2368 O O . VAL A 1 286 ? 10.792 3.021 0.659 1.00 97.44 286 VAL A O 1
ATOM 2371 N N . LEU A 1 287 ? 10.372 3.519 -1.494 1.00 96.81 287 LEU A N 1
ATOM 2372 C CA . LEU A 1 287 ? 9.130 4.244 -1.277 1.00 96.81 287 LEU A CA 1
ATOM 2373 C C . LEU A 1 287 ? 7.960 3.282 -1.445 1.00 96.81 287 LEU A C 1
ATOM 2375 O O . LEU A 1 287 ? 7.934 2.493 -2.388 1.00 96.81 287 LEU A O 1
ATOM 2379 N N . ARG A 1 288 ? 6.989 3.382 -0.546 1.00 97.25 288 ARG A N 1
ATOM 2380 C CA . ARG A 1 288 ? 5.693 2.711 -0.620 1.00 97.25 288 ARG A CA 1
ATOM 2381 C C . ARG A 1 288 ? 4.646 3.729 -1.053 1.00 97.25 288 ARG A C 1
ATOM 2383 O O . ARG A 1 288 ? 4.581 4.815 -0.475 1.00 97.25 288 ARG A O 1
ATOM 2390 N N . ALA A 1 289 ? 3.833 3.385 -2.042 1.00 96.38 289 ALA A N 1
ATOM 2391 C CA . ALA A 1 289 ? 2.829 4.267 -2.619 1.00 96.38 289 ALA A CA 1
ATOM 2392 C C . ALA A 1 289 ? 1.478 3.562 -2.794 1.00 96.38 289 ALA A C 1
ATOM 2394 O O . ALA A 1 289 ? 1.419 2.352 -3.001 1.00 96.38 289 ALA A O 1
ATOM 2395 N N . ALA A 1 290 ? 0.404 4.342 -2.729 1.00 96.94 290 ALA A N 1
ATOM 2396 C CA . ALA A 1 290 ? -0.918 3.972 -3.219 1.00 96.94 290 ALA A CA 1
ATOM 2397 C C . ALA A 1 290 ? -1.013 4.347 -4.704 1.00 96.94 290 ALA A C 1
ATOM 2399 O O . ALA A 1 290 ? -0.719 5.494 -5.041 1.00 96.94 290 ALA A O 1
ATOM 2400 N N . LEU A 1 291 ? -1.401 3.404 -5.565 1.00 97.31 291 LEU A N 1
ATOM 2401 C CA . LEU A 1 291 ? -1.525 3.567 -7.015 1.00 97.31 291 LEU A CA 1
ATOM 2402 C C . LEU A 1 291 ? -2.986 3.468 -7.460 1.00 97.31 291 LEU A C 1
ATOM 2404 O O . LEU A 1 291 ? -3.683 2.527 -7.086 1.00 97.31 291 LEU A O 1
ATOM 2408 N N . PHE A 1 292 ? -3.414 4.404 -8.301 1.00 97.00 292 PHE A N 1
ATOM 2409 C CA . PHE A 1 292 ? -4.731 4.446 -8.936 1.00 97.00 292 PHE A CA 1
ATOM 2410 C C . PHE A 1 292 ? -4.590 4.039 -10.398 1.00 97.00 292 PHE A C 1
ATOM 2412 O O . PHE A 1 292 ? -4.107 4.805 -11.242 1.00 97.00 292 PHE A O 1
ATOM 2419 N N . MET A 1 293 ? -4.954 2.794 -10.677 1.00 96.94 293 MET A N 1
ATOM 2420 C CA . MET A 1 293 ? -4.758 2.173 -11.977 1.00 96.94 293 MET A CA 1
ATOM 2421 C C . MET A 1 293 ? -5.853 2.602 -12.964 1.00 96.94 293 MET A C 1
ATOM 2423 O O . MET A 1 293 ? -5.584 2.653 -14.164 1.00 96.94 293 MET A O 1
ATOM 2427 N N . ASN A 1 294 ? -7.041 2.991 -12.486 1.00 95.56 294 ASN A N 1
ATOM 2428 C CA . ASN A 1 294 ? -8.182 3.415 -13.304 1.00 95.56 294 ASN A CA 1
ATOM 2429 C C . ASN A 1 294 ? -8.422 2.444 -14.484 1.00 95.56 294 ASN A C 1
ATOM 2431 O O . ASN A 1 294 ? -8.589 1.240 -14.276 1.00 95.56 294 ASN A O 1
ATOM 2435 N N . HIS A 1 295 ? -8.431 2.936 -15.729 1.00 96.94 295 HIS A N 1
ATOM 2436 C CA . HIS A 1 295 ? -8.531 2.087 -16.910 1.00 96.94 295 HIS A CA 1
ATOM 2437 C C . HIS A 1 295 ? -7.158 1.493 -17.274 1.00 96.94 295 HIS A C 1
ATOM 2439 O O . HIS A 1 295 ? -6.323 2.149 -17.893 1.00 96.94 295 HIS A O 1
ATOM 2445 N N . MET A 1 296 ? -6.915 0.245 -16.871 1.00 97.19 296 MET A N 1
ATOM 2446 C CA . MET A 1 296 ? -5.608 -0.420 -16.963 1.00 97.19 296 MET A CA 1
ATOM 2447 C C . MET A 1 296 ? -5.483 -1.352 -18.179 1.00 97.19 296 MET A C 1
ATOM 2449 O O . MET A 1 296 ? -6.333 -2.220 -18.385 1.00 97.19 296 MET A O 1
ATOM 2453 N N . LYS A 1 297 ? -4.370 -1.259 -18.920 1.00 96.56 297 LYS A N 1
ATOM 2454 C CA . LYS A 1 297 ? -3.952 -2.244 -19.937 1.00 96.56 297 LYS A CA 1
ATOM 2455 C C . LYS A 1 297 ? -3.098 -3.335 -19.292 1.00 96.56 297 LYS A C 1
ATOM 2457 O O . LYS A 1 297 ? -2.122 -3.035 -18.607 1.00 96.56 297 LYS A O 1
ATOM 2462 N N . ALA A 1 298 ? -3.422 -4.601 -19.541 1.00 95.12 298 ALA A N 1
ATOM 2463 C CA . ALA A 1 298 ? -2.605 -5.732 -19.106 1.00 95.12 298 ALA A CA 1
ATOM 2464 C C . ALA A 1 298 ? -1.886 -6.372 -20.300 1.00 95.12 298 ALA A C 1
ATOM 2466 O O . ALA A 1 298 ? -2.537 -6.767 -21.265 1.00 95.12 298 ALA A O 1
ATOM 2467 N N . PHE A 1 299 ? -0.561 -6.514 -20.226 1.00 92.75 299 PHE A N 1
ATOM 2468 C CA . PHE A 1 299 ? 0.223 -7.212 -21.254 1.00 92.75 299 PHE A CA 1
ATOM 2469 C C . PHE A 1 299 ? 0.356 -8.695 -20.894 1.00 92.75 299 PHE A C 1
ATOM 2471 O O . PHE A 1 299 ? 0.986 -9.040 -19.890 1.00 92.75 299 PHE A O 1
ATOM 2478 N N . LEU A 1 300 ? -0.259 -9.570 -21.699 1.00 90.19 300 LEU A N 1
ATOM 2479 C CA . LEU A 1 300 ? -0.420 -10.998 -21.385 1.00 90.19 300 LEU A CA 1
ATOM 2480 C C . LEU A 1 300 ? 0.217 -11.954 -22.406 1.00 90.19 300 LEU A C 1
ATOM 2482 O O . LEU A 1 300 ? 0.202 -13.159 -22.166 1.00 90.19 300 LEU A O 1
ATOM 2486 N N . ASN A 1 301 ? 0.797 -11.440 -23.495 1.00 90.56 301 ASN A N 1
ATOM 2487 C CA . ASN A 1 301 ? 1.345 -12.233 -24.603 1.00 90.56 301 ASN A CA 1
ATOM 2488 C C . ASN A 1 301 ? 0.297 -13.127 -25.289 1.00 90.56 301 ASN A C 1
ATOM 2490 O O . ASN A 1 301 ? 0.537 -14.297 -25.592 1.00 90.56 301 ASN A O 1
ATOM 2494 N N . HIS A 1 302 ? -0.905 -12.600 -25.505 1.00 89.56 302 HIS A N 1
ATOM 2495 C CA . HIS A 1 302 ? -1.936 -13.316 -26.238 1.00 89.56 302 HIS A CA 1
ATOM 2496 C C . HIS A 1 302 ? -1.511 -13.488 -27.714 1.00 89.56 302 HIS A C 1
ATOM 2498 O O . HIS A 1 302 ? -0.886 -12.592 -28.279 1.00 89.56 302 HIS A O 1
ATOM 2504 N N . PRO A 1 303 ? -1.873 -14.590 -28.406 1.00 87.81 303 PRO A N 1
ATOM 2505 C CA . PRO A 1 303 ? -1.493 -14.797 -29.810 1.00 87.81 303 PRO A CA 1
ATOM 2506 C C . PRO A 1 303 ? -1.937 -13.692 -30.781 1.00 87.81 303 PRO A C 1
ATOM 2508 O O . PRO A 1 303 ? -1.370 -13.576 -31.864 1.00 87.81 303 PRO A O 1
ATOM 2511 N N . MET A 1 304 ? -2.951 -12.911 -30.397 1.00 89.50 304 MET A N 1
ATOM 2512 C CA . MET A 1 304 ? -3.470 -11.772 -31.166 1.00 89.50 304 MET A CA 1
ATOM 2513 C C . MET A 1 304 ? -2.896 -10.418 -30.722 1.00 89.50 304 MET A C 1
ATOM 2515 O O . MET A 1 304 ? -3.269 -9.403 -31.305 1.00 89.50 304 MET A O 1
ATOM 2519 N N . ASP A 1 305 ? -2.030 -10.383 -29.703 1.00 89.12 305 ASP A N 1
ATOM 2520 C CA . ASP A 1 305 ? -1.382 -9.142 -29.284 1.00 89.12 305 ASP A CA 1
ATOM 2521 C C . ASP A 1 305 ? -0.443 -8.659 -30.404 1.00 89.12 305 ASP A C 1
ATOM 2523 O O . ASP A 1 305 ? 0.332 -9.456 -30.955 1.00 89.12 305 ASP A O 1
ATOM 2527 N N . PRO A 1 306 ? -0.513 -7.371 -30.781 1.00 89.31 306 PRO A N 1
ATOM 2528 C CA . PRO A 1 306 ? 0.345 -6.828 -31.818 1.00 89.31 306 PRO A CA 1
ATOM 2529 C C . PRO A 1 306 ? 1.798 -6.787 -31.344 1.00 89.31 306 PRO A C 1
ATOM 2531 O O . PRO A 1 306 ? 2.094 -6.587 -30.169 1.00 89.31 306 PRO A O 1
ATOM 2534 N N . VAL A 1 307 ? 2.712 -6.952 -32.293 1.00 89.50 307 VAL A N 1
ATOM 2535 C CA . VAL A 1 307 ? 4.145 -6.739 -32.079 1.00 89.50 307 VAL A CA 1
ATOM 2536 C C . VAL A 1 307 ? 4.417 -5.237 -32.129 1.00 89.50 307 VAL A C 1
ATOM 2538 O O . VAL A 1 307 ? 3.997 -4.577 -33.081 1.00 89.50 307 VAL A O 1
ATOM 2541 N N . ASP A 1 308 ? 5.150 -4.715 -31.150 1.00 87.00 308 ASP A N 1
ATOM 2542 C CA . ASP A 1 308 ? 5.687 -3.358 -31.201 1.00 87.00 308 ASP A CA 1
ATOM 2543 C C . ASP A 1 308 ? 6.755 -3.254 -32.304 1.00 87.00 308 ASP A C 1
ATOM 2545 O O . ASP A 1 308 ? 7.800 -3.906 -32.248 1.00 87.00 308 ASP A O 1
ATOM 2549 N N . ASN A 1 309 ? 6.456 -2.453 -33.328 1.00 85.38 309 ASN A N 1
ATOM 2550 C CA . ASN A 1 309 ? 7.340 -2.164 -34.460 1.00 85.38 309 ASN A CA 1
ATOM 2551 C C . ASN A 1 309 ? 7.699 -0.669 -34.522 1.00 85.38 309 ASN A C 1
ATOM 2553 O O . ASN A 1 309 ? 7.947 -0.140 -35.605 1.00 85.38 309 ASN A O 1
ATOM 2557 N N . SER A 1 310 ? 7.644 0.033 -33.388 1.00 85.88 310 SER A N 1
ATOM 2558 C CA . SER A 1 310 ? 7.976 1.453 -33.309 1.00 85.88 310 SER A CA 1
ATOM 2559 C C . SER A 1 310 ? 9.473 1.711 -33.522 1.00 85.88 310 SER A C 1
ATOM 2561 O O . SER A 1 310 ? 10.328 0.877 -33.211 1.00 85.88 310 SER A O 1
ATOM 2563 N N . ASP A 1 311 ? 9.815 2.925 -33.963 1.00 84.81 311 ASP A N 1
ATOM 2564 C CA . ASP A 1 311 ? 11.214 3.365 -34.056 1.00 84.81 311 ASP A CA 1
ATOM 2565 C C . ASP A 1 311 ? 11.924 3.287 -32.689 1.00 84.81 311 ASP A C 1
ATOM 2567 O O . ASP A 1 311 ? 13.127 3.036 -32.610 1.00 84.81 311 ASP A O 1
ATOM 2571 N N . TYR A 1 312 ? 11.186 3.475 -31.589 1.00 82.06 312 TYR A N 1
ATOM 2572 C CA . TYR A 1 312 ? 11.716 3.336 -30.232 1.00 82.06 312 TYR A CA 1
ATOM 2573 C C . TYR A 1 312 ? 12.047 1.885 -29.884 1.00 82.06 312 TYR A C 1
ATOM 2575 O O . TYR A 1 312 ? 13.088 1.646 -29.263 1.00 82.06 312 TYR A O 1
ATOM 2583 N N . ALA A 1 313 ? 11.236 0.923 -30.335 1.00 82.81 313 ALA A N 1
ATOM 2584 C CA . ALA A 1 313 ? 11.594 -0.486 -30.262 1.00 82.81 313 ALA A CA 1
ATOM 2585 C C . ALA A 1 313 ? 12.906 -0.731 -31.022 1.00 82.81 313 ALA A C 1
ATOM 2587 O O . ALA A 1 313 ? 13.847 -1.280 -30.452 1.00 82.81 313 ALA A O 1
ATOM 2588 N N . ASP A 1 314 ? 13.050 -0.221 -32.246 1.00 81.56 314 ASP A N 1
ATOM 2589 C CA . ASP A 1 314 ? 14.295 -0.345 -33.015 1.00 81.56 314 ASP A CA 1
ATOM 2590 C C . ASP A 1 314 ? 15.507 0.278 -32.301 1.00 81.56 314 ASP A C 1
ATOM 2592 O O . ASP A 1 314 ? 16.596 -0.307 -32.287 1.00 81.56 314 ASP A O 1
ATOM 2596 N N . VAL A 1 315 ? 15.329 1.432 -31.645 1.00 81.69 315 VAL A N 1
ATOM 2597 C CA . VAL A 1 315 ? 16.365 2.066 -30.814 1.00 81.69 315 VAL A CA 1
ATOM 2598 C C . VAL A 1 315 ? 16.742 1.187 -29.620 1.00 81.69 315 VAL A C 1
ATOM 2600 O O . VAL A 1 315 ? 17.935 1.002 -29.362 1.00 81.69 315 VAL A O 1
ATOM 2603 N N . ALA A 1 316 ? 15.762 0.605 -28.926 1.00 75.88 316 ALA A N 1
ATOM 2604 C CA . ALA A 1 316 ? 15.992 -0.328 -27.824 1.00 75.88 316 ALA A CA 1
ATOM 2605 C C . ALA A 1 316 ? 16.680 -1.634 -28.287 1.00 75.88 316 ALA A C 1
ATOM 2607 O O . ALA A 1 316 ? 17.375 -2.289 -27.503 1.00 75.88 316 ALA A O 1
ATOM 2608 N N . LEU A 1 317 ? 16.537 -1.987 -29.572 1.00 73.94 317 LEU A N 1
ATOM 2609 C CA . LEU A 1 317 ? 17.059 -3.188 -30.238 1.00 73.94 317 LEU A CA 1
ATOM 2610 C C . LEU A 1 317 ? 18.384 -2.979 -31.002 1.00 73.94 317 LEU A C 1
ATOM 2612 O O . LEU A 1 317 ? 18.801 -3.863 -31.760 1.00 73.94 317 LEU A O 1
ATOM 2616 N N . LYS A 1 318 ? 19.060 -1.834 -30.833 1.00 69.56 318 LYS A N 1
ATOM 2617 C CA . LYS A 1 318 ? 20.284 -1.479 -31.588 1.00 69.56 318 LYS A CA 1
ATOM 2618 C C . LYS A 1 318 ? 21.461 -2.456 -31.424 1.00 69.56 318 LYS A C 1
ATOM 2620 O O . LYS A 1 318 ? 22.344 -2.470 -32.276 1.00 69.56 318 LYS A O 1
ATOM 2625 N N . ASP A 1 319 ? 21.471 -3.281 -30.380 1.00 66.62 319 ASP A N 1
ATOM 2626 C CA . ASP A 1 319 ? 22.484 -4.317 -30.145 1.00 66.62 319 ASP A CA 1
ATOM 2627 C C . ASP A 1 319 ? 22.062 -5.663 -30.779 1.00 66.62 319 ASP A C 1
ATOM 2629 O O . ASP A 1 319 ? 21.014 -6.222 -30.439 1.00 66.62 319 ASP A O 1
ATOM 2633 N N . ILE A 1 320 ? 22.871 -6.182 -31.714 1.00 54.31 320 ILE A N 1
ATOM 2634 C CA . ILE A 1 320 ? 22.580 -7.393 -32.509 1.00 54.31 320 ILE A CA 1
ATOM 2635 C C . ILE A 1 320 ? 22.365 -8.621 -31.613 1.00 54.31 320 ILE A C 1
ATOM 2637 O O . ILE A 1 320 ? 21.422 -9.376 -31.853 1.00 54.31 320 ILE A O 1
ATOM 2641 N N . ASP A 1 321 ? 23.145 -8.776 -30.539 1.00 60.69 321 ASP A N 1
ATOM 2642 C CA . ASP A 1 321 ? 23.018 -9.912 -29.611 1.00 60.69 321 ASP A CA 1
ATOM 2643 C C . ASP A 1 321 ? 21.756 -9.813 -28.735 1.00 60.69 321 ASP A C 1
ATOM 2645 O O . ASP A 1 321 ? 21.243 -10.816 -28.224 1.00 60.69 321 ASP A O 1
ATOM 2649 N N . ARG A 1 322 ? 21.202 -8.603 -28.576 1.00 62.19 322 ARG A N 1
ATOM 2650 C CA . ARG A 1 322 ? 19.917 -8.386 -27.898 1.00 62.19 322 ARG A CA 1
ATOM 2651 C C . ARG A 1 322 ? 18.729 -8.643 -28.813 1.00 62.19 322 ARG A C 1
ATOM 2653 O O . ARG A 1 322 ? 17.670 -9.009 -28.308 1.00 62.19 322 ARG A O 1
ATOM 2660 N N . ARG A 1 323 ? 18.878 -8.487 -30.128 1.00 65.12 323 ARG A N 1
ATOM 2661 C CA . ARG A 1 323 ? 17.761 -8.503 -31.081 1.00 65.12 323 ARG A CA 1
ATOM 2662 C C . ARG A 1 323 ? 16.972 -9.817 -31.053 1.00 65.12 323 ARG A C 1
ATOM 2664 O O . ARG A 1 323 ? 15.750 -9.777 -30.938 1.00 65.12 323 ARG A O 1
ATOM 2671 N N . GLU A 1 324 ? 17.652 -10.964 -31.060 1.00 65.19 324 GLU A N 1
ATOM 2672 C CA . GLU A 1 324 ? 17.004 -12.289 -31.018 1.00 65.19 324 GLU A CA 1
ATOM 2673 C C . GLU A 1 324 ? 16.227 -12.499 -29.702 1.00 65.19 324 GLU A C 1
ATOM 2675 O O . GLU A 1 324 ? 15.063 -12.894 -29.700 1.00 65.19 324 GLU A O 1
ATOM 2680 N N . LYS A 1 325 ? 16.844 -12.141 -28.565 1.00 65.25 325 LYS A N 1
ATOM 2681 C CA . LYS A 1 325 ? 16.240 -12.256 -27.224 1.00 65.25 325 LYS A CA 1
ATOM 2682 C C . LYS A 1 325 ? 15.110 -11.259 -26.980 1.00 65.25 325 LYS A C 1
ATOM 2684 O O . LYS A 1 325 ? 14.263 -11.487 -26.121 1.00 65.25 325 LYS A O 1
ATOM 2689 N N . MET A 1 326 ? 15.122 -10.126 -27.675 1.00 69.38 326 MET A N 1
ATOM 2690 C CA . MET A 1 326 ? 14.136 -9.067 -27.496 1.00 69.38 326 MET A CA 1
ATOM 2691 C C . MET A 1 326 ? 12.929 -9.215 -28.419 1.00 69.38 326 MET A C 1
ATOM 2693 O O . MET A 1 326 ? 11.839 -8.827 -28.018 1.00 69.38 326 MET A O 1
ATOM 2697 N N . ARG A 1 327 ? 13.061 -9.866 -29.583 1.00 74.62 327 ARG A N 1
ATOM 2698 C CA . ARG A 1 327 ? 11.907 -10.189 -30.442 1.00 74.62 327 ARG A CA 1
ATOM 2699 C C . ARG A 1 327 ? 10.827 -10.991 -29.721 1.00 74.62 327 ARG A C 1
ATOM 2701 O O . ARG A 1 327 ? 9.646 -10.733 -29.913 1.00 74.62 327 ARG A O 1
ATOM 2708 N N . ILE A 1 328 ? 11.250 -11.894 -28.840 1.00 79.69 328 ILE A N 1
ATOM 2709 C CA . ILE A 1 328 ? 10.388 -12.771 -28.035 1.00 79.69 328 ILE A CA 1
ATOM 2710 C C . ILE A 1 328 ? 9.452 -11.987 -27.087 1.00 79.69 328 ILE A C 1
ATOM 2712 O O . ILE A 1 328 ? 8.436 -12.520 -26.653 1.00 79.69 328 ILE A O 1
ATOM 2716 N N . LYS A 1 329 ? 9.762 -10.718 -26.789 1.00 83.50 329 LYS A N 1
ATOM 2717 C CA . LYS A 1 329 ? 8.994 -9.856 -25.875 1.00 83.50 329 LYS A CA 1
ATOM 2718 C C . LYS A 1 329 ? 8.278 -8.693 -26.559 1.00 83.50 329 LYS A C 1
ATOM 2720 O O . LYS A 1 329 ? 7.575 -7.953 -25.882 1.00 83.50 329 LYS A O 1
ATOM 2725 N N . LEU A 1 330 ? 8.381 -8.551 -27.883 1.00 86.44 330 LEU A N 1
ATOM 2726 C CA . LEU A 1 330 ? 7.792 -7.411 -28.600 1.00 86.44 330 LEU A CA 1
ATOM 2727 C C . LEU A 1 330 ? 6.257 -7.356 -28.559 1.00 86.44 330 LEU A C 1
ATOM 2729 O O . LEU A 1 330 ? 5.695 -6.293 -28.777 1.00 86.44 330 LEU A O 1
ATOM 2733 N N . LYS A 1 331 ? 5.570 -8.460 -28.247 1.00 88.62 331 LYS A N 1
ATOM 2734 C CA . LYS A 1 331 ? 4.113 -8.463 -28.003 1.00 88.62 331 LYS A CA 1
ATOM 2735 C C . LYS A 1 331 ? 3.719 -7.954 -26.614 1.00 88.62 331 LYS A C 1
ATOM 2737 O O . LYS A 1 331 ? 2.544 -7.786 -26.312 1.00 88.62 331 LYS A O 1
ATOM 2742 N N . MET A 1 332 ? 4.697 -7.786 -25.729 1.00 90.25 332 MET A N 1
ATOM 2743 C CA . MET A 1 332 ? 4.485 -7.504 -24.309 1.00 90.25 332 MET A CA 1
ATOM 2744 C C . MET A 1 332 ? 5.050 -6.150 -23.875 1.00 90.25 332 MET A C 1
ATOM 2746 O O . MET A 1 332 ? 5.172 -5.885 -22.676 1.00 90.25 332 MET A O 1
ATOM 2750 N N . VAL A 1 333 ? 5.435 -5.327 -24.843 1.00 90.44 333 VAL A N 1
ATOM 2751 C CA . VAL A 1 333 ? 6.025 -3.998 -24.673 1.00 90.44 333 VAL A CA 1
ATOM 2752 C C . VAL A 1 333 ? 5.317 -3.024 -25.611 1.00 90.44 333 VAL A C 1
ATOM 2754 O O . VAL A 1 333 ? 4.585 -3.438 -26.507 1.00 90.44 333 VAL A O 1
ATOM 2757 N N . ASP A 1 334 ? 5.490 -1.739 -25.340 1.00 91.88 334 ASP A N 1
ATOM 2758 C CA . ASP A 1 334 ? 4.845 -0.620 -26.022 1.00 91.88 334 ASP A CA 1
ATOM 2759 C C . ASP A 1 334 ? 5.740 0.613 -25.806 1.00 91.88 334 ASP A C 1
ATOM 2761 O O . ASP A 1 334 ? 5.487 1.453 -24.937 1.00 91.88 334 ASP A O 1
ATOM 2765 N N . TYR A 1 335 ? 6.881 0.639 -26.503 1.00 90.88 335 TYR A N 1
ATOM 2766 C CA . TYR A 1 335 ? 7.951 1.622 -26.310 1.00 90.88 335 TYR A CA 1
ATOM 2767 C C . TYR A 1 335 ? 7.524 3.041 -26.704 1.00 90.88 335 TYR A C 1
ATOM 2769 O O . TYR A 1 335 ? 7.939 4.004 -26.060 1.00 90.88 335 TYR A O 1
ATOM 2777 N N . ASP A 1 336 ? 6.683 3.181 -27.733 1.00 90.88 336 ASP A N 1
ATOM 2778 C CA . ASP A 1 336 ? 6.073 4.458 -28.130 1.00 90.88 336 ASP A CA 1
ATOM 2779 C C . ASP A 1 336 ? 4.867 4.847 -27.256 1.00 90.88 336 ASP A C 1
ATOM 2781 O O . ASP A 1 336 ? 4.330 5.951 -27.381 1.00 90.88 336 ASP A O 1
ATOM 2785 N N . ALA A 1 337 ? 4.490 3.956 -26.336 1.00 94.38 337 ALA A N 1
ATOM 2786 C CA . ALA A 1 337 ? 3.430 4.109 -25.360 1.00 94.38 337 ALA A CA 1
ATOM 2787 C C . ALA A 1 337 ? 2.076 4.477 -25.956 1.00 94.38 337 ALA A C 1
ATOM 2789 O O . ALA A 1 337 ? 1.314 5.258 -25.383 1.00 94.38 337 ALA A O 1
ATOM 2790 N N . THR A 1 338 ? 1.734 3.863 -27.083 1.00 94.88 338 THR A N 1
ATOM 2791 C CA . THR A 1 338 ? 0.424 4.026 -27.724 1.00 94.88 338 THR A CA 1
ATOM 2792 C C . THR A 1 338 ? -0.746 3.698 -26.797 1.00 94.88 338 THR A C 1
ATOM 2794 O O . THR A 1 338 ? -1.830 4.265 -26.963 1.00 94.88 338 THR A O 1
ATOM 2797 N N . TRP A 1 339 ? -0.533 2.858 -25.775 1.00 95.44 339 TRP A N 1
ATOM 2798 C CA . TRP A 1 339 ? -1.521 2.571 -24.733 1.00 95.44 339 TRP A CA 1
ATOM 2799 C C . TRP A 1 339 ? -2.116 3.816 -24.064 1.00 95.44 339 TRP A C 1
ATOM 2801 O O . TRP A 1 339 ? -3.272 3.770 -23.649 1.00 95.44 339 TRP A O 1
ATOM 2811 N N . VAL A 1 340 ? -1.393 4.937 -23.974 1.00 96.69 340 VAL A N 1
ATOM 2812 C CA . VAL A 1 340 ? -1.895 6.133 -23.271 1.00 96.69 340 VAL A CA 1
ATOM 2813 C C . VAL A 1 340 ? -3.087 6.802 -23.941 1.00 96.69 340 VAL A C 1
ATOM 2815 O O . VAL A 1 340 ? -3.712 7.672 -23.328 1.00 96.69 340 VAL A O 1
ATOM 2818 N N . ASN A 1 341 ? -3.383 6.448 -25.192 1.00 96.62 341 ASN A N 1
ATOM 2819 C CA . ASN A 1 341 ? -4.544 6.966 -25.908 1.00 96.62 341 ASN A CA 1
ATOM 2820 C C . ASN A 1 341 ? -5.853 6.421 -25.331 1.00 96.62 341 ASN A C 1
ATOM 2822 O O . ASN A 1 341 ? -6.838 7.153 -25.267 1.00 96.62 341 ASN A O 1
ATOM 2826 N N . ASP A 1 342 ? -5.828 5.176 -24.855 1.00 97.50 342 ASP A N 1
ATOM 2827 C CA . ASP A 1 342 ? -7.025 4.455 -24.423 1.00 97.50 342 ASP A CA 1
ATOM 2828 C C . ASP A 1 342 ? -7.010 4.120 -22.927 1.00 97.50 342 ASP A C 1
ATOM 2830 O O . ASP A 1 342 ? -8.068 3.891 -22.345 1.00 97.50 342 ASP A O 1
ATOM 2834 N N . TYR A 1 343 ? -5.835 4.105 -22.292 1.00 98.19 343 TYR A N 1
ATOM 2835 C CA . TYR A 1 343 ? -5.641 3.630 -20.923 1.00 98.19 343 TYR A CA 1
ATOM 2836 C C . TYR A 1 343 ? -4.918 4.660 -20.041 1.00 98.19 343 TYR A C 1
ATOM 2838 O O . TYR A 1 343 ? -4.163 5.519 -20.504 1.00 98.19 343 TYR A O 1
ATOM 2846 N N . ASP A 1 344 ? -5.131 4.535 -18.734 1.00 97.81 344 ASP A N 1
ATOM 2847 C CA . ASP A 1 344 ? -4.538 5.373 -17.688 1.00 97.81 344 ASP A CA 1
ATOM 2848 C C . ASP A 1 344 ? -3.322 4.717 -17.027 1.00 97.81 344 ASP A C 1
ATOM 2850 O O . ASP A 1 344 ? -2.514 5.386 -16.373 1.00 97.81 344 ASP A O 1
ATOM 2854 N N . SER A 1 345 ? -3.192 3.398 -17.158 1.00 98.19 345 SER A N 1
ATOM 2855 C CA . SER A 1 345 ? -2.094 2.642 -16.571 1.00 98.19 345 SER A CA 1
ATOM 2856 C C . SER A 1 345 ? -1.814 1.339 -17.313 1.00 98.19 345 SER A C 1
ATOM 2858 O O . SER A 1 345 ? -2.609 0.861 -18.127 1.00 98.19 345 SER A O 1
ATOM 2860 N N . VAL A 1 346 ? -0.673 0.746 -16.982 1.00 97.69 346 VAL A N 1
ATOM 2861 C CA . VAL A 1 346 ? -0.221 -0.552 -17.463 1.00 97.69 346 VAL A CA 1
ATOM 2862 C C . VAL A 1 346 ? 0.077 -1.464 -16.284 1.00 97.69 346 VAL A C 1
ATOM 2864 O O . VAL A 1 346 ? 0.694 -1.055 -15.300 1.00 97.69 346 VAL A O 1
ATOM 2867 N N . TYR A 1 347 ? -0.294 -2.731 -16.433 1.00 96.50 347 TYR A N 1
ATOM 2868 C CA . TYR A 1 347 ? 0.199 -3.829 -15.620 1.00 96.50 347 TYR A CA 1
ATOM 2869 C C . TYR A 1 347 ? 0.881 -4.871 -16.503 1.00 96.50 347 TYR A C 1
ATOM 2871 O O . TYR A 1 347 ? 0.289 -5.419 -17.436 1.00 96.50 347 TYR A O 1
ATOM 2879 N N . ALA A 1 348 ? 2.123 -5.189 -16.166 1.00 94.38 348 ALA A N 1
ATOM 2880 C CA . ALA A 1 348 ? 2.878 -6.254 -16.796 1.00 94.38 348 ALA A CA 1
ATOM 2881 C C . ALA A 1 348 ? 3.278 -7.281 -15.739 1.00 94.38 348 ALA A C 1
ATOM 2883 O O . ALA A 1 348 ? 4.201 -7.078 -14.949 1.00 94.38 348 ALA A O 1
ATOM 2884 N N . GLY A 1 349 ? 2.523 -8.377 -15.691 1.00 90.75 349 GLY A N 1
ATOM 2885 C CA . GLY A 1 349 ? 2.726 -9.459 -14.734 1.00 90.75 349 GLY A CA 1
ATOM 2886 C C . GLY A 1 349 ? 3.830 -10.435 -15.147 1.00 90.75 349 GLY A C 1
ATOM 2887 O O . GLY A 1 349 ? 4.660 -10.170 -16.011 1.00 90.75 349 GLY A O 1
ATOM 2888 N N . ARG A 1 350 ? 3.800 -11.631 -14.552 1.00 90.50 350 ARG A N 1
ATOM 2889 C CA . ARG A 1 350 ? 4.697 -12.751 -14.896 1.00 90.50 350 ARG A CA 1
ATOM 2890 C C . ARG A 1 350 ? 4.180 -13.555 -16.096 1.00 90.50 350 ARG A C 1
ATOM 2892 O O . ARG A 1 350 ? 4.190 -14.784 -16.065 1.00 90.50 350 ARG A O 1
ATOM 2899 N N . ALA A 1 351 ? 3.648 -12.873 -17.108 1.00 91.12 351 ALA A N 1
ATOM 2900 C CA . ALA A 1 351 ? 3.176 -13.537 -18.317 1.00 91.12 351 ALA A CA 1
ATOM 2901 C C . ALA A 1 351 ? 4.360 -14.195 -19.047 1.00 91.12 351 ALA A C 1
ATOM 2903 O O . ALA A 1 351 ? 5.486 -13.687 -19.015 1.00 91.12 351 ALA A O 1
ATOM 2904 N N . LEU A 1 352 ? 4.103 -15.366 -19.631 1.00 91.94 352 LEU A N 1
ATOM 2905 C CA . LEU A 1 352 ? 5.126 -16.151 -20.313 1.00 91.94 352 LEU A CA 1
ATOM 2906 C C . LEU A 1 352 ? 5.338 -15.596 -21.716 1.00 91.94 352 LEU A C 1
ATOM 2908 O O . LEU A 1 352 ? 4.383 -15.378 -22.461 1.00 91.94 352 LEU A O 1
ATOM 2912 N N . MET A 1 353 ? 6.598 -15.396 -22.072 1.00 90.31 353 MET A N 1
ATOM 2913 C CA . MET A 1 353 ? 6.991 -15.038 -23.423 1.00 90.31 353 MET A CA 1
ATOM 2914 C C . MET A 1 353 ? 6.913 -16.261 -24.353 1.00 90.31 353 MET A C 1
ATOM 2916 O O . MET A 1 353 ? 6.718 -17.393 -23.904 1.00 90.31 353 MET A O 1
ATOM 2920 N N . ASP A 1 354 ? 7.135 -16.057 -25.654 1.00 86.31 354 ASP A N 1
ATOM 2921 C CA . ASP A 1 354 ? 7.031 -17.116 -26.674 1.00 86.31 354 ASP A CA 1
ATOM 2922 C C . ASP A 1 354 ? 8.009 -18.295 -26.453 1.00 86.31 354 ASP A C 1
ATOM 2924 O O . ASP A 1 354 ? 7.798 -19.387 -26.976 1.00 86.31 354 ASP A O 1
ATOM 2928 N N . ASN A 1 355 ? 9.061 -18.112 -25.649 1.00 88.00 355 ASN A N 1
ATOM 2929 C CA . ASN A 1 355 ? 10.003 -19.169 -25.262 1.00 88.00 355 ASN A CA 1
ATOM 2930 C C . ASN A 1 355 ? 9.624 -19.913 -23.962 1.00 88.00 355 ASN A C 1
ATOM 2932 O O . ASN A 1 355 ? 10.393 -20.760 -23.514 1.00 88.00 355 ASN A O 1
ATOM 2936 N N . GLY A 1 356 ? 8.481 -19.596 -23.346 1.00 89.25 356 GLY A N 1
ATOM 2937 C CA . GLY A 1 356 ? 8.012 -20.198 -22.094 1.00 89.25 356 GLY A CA 1
ATOM 2938 C C . GLY A 1 356 ? 8.616 -19.606 -20.816 1.00 89.25 356 GLY A C 1
ATOM 2939 O O . GLY A 1 356 ? 8.210 -20.005 -19.727 1.00 89.25 356 GLY A O 1
ATOM 2940 N N . GLU A 1 357 ? 9.537 -18.645 -20.922 1.00 89.94 357 GLU A N 1
ATOM 2941 C CA . GLU A 1 357 ? 10.112 -17.938 -19.773 1.00 89.94 357 GLU A CA 1
ATOM 2942 C C . GLU A 1 357 ? 9.246 -16.727 -19.384 1.00 89.94 357 GLU A C 1
ATOM 2944 O O . GLU A 1 357 ? 8.637 -16.098 -20.256 1.00 89.94 357 GLU A O 1
ATOM 2949 N N . PRO A 1 358 ? 9.179 -16.344 -18.098 1.00 90.12 358 PRO A N 1
ATOM 2950 C CA . PRO A 1 358 ? 8.431 -15.163 -17.682 1.00 90.12 358 PRO A CA 1
ATOM 2951 C C . PRO A 1 358 ? 9.101 -13.874 -18.180 1.00 90.12 358 PRO A C 1
ATOM 2953 O O . PRO A 1 358 ? 10.323 -13.741 -18.121 1.00 90.12 358 PRO A O 1
ATOM 2956 N N . LEU A 1 359 ? 8.304 -12.884 -18.604 1.00 88.38 359 LEU A N 1
ATOM 2957 C CA . LEU A 1 359 ? 8.824 -11.559 -18.981 1.00 88.38 359 LEU A CA 1
ATOM 2958 C C . LEU A 1 359 ? 9.568 -10.886 -17.817 1.00 88.38 359 LEU A C 1
ATOM 2960 O O . LEU A 1 359 ? 10.639 -10.302 -17.997 1.00 88.38 359 LEU A O 1
ATOM 2964 N N . PHE A 1 360 ? 8.992 -10.988 -16.618 1.00 87.50 360 PHE A N 1
ATOM 2965 C CA . PHE A 1 360 ? 9.554 -10.469 -15.380 1.00 87.50 360 PHE A CA 1
ATOM 2966 C C . PHE A 1 360 ? 9.443 -11.494 -14.250 1.00 87.50 360 PHE A C 1
ATOM 2968 O O . PHE A 1 360 ? 8.448 -12.212 -14.141 1.00 87.50 360 PHE A O 1
ATOM 2975 N N . ASP A 1 361 ? 10.412 -11.484 -13.332 1.00 86.94 361 ASP A N 1
ATOM 2976 C CA . ASP A 1 361 ? 10.313 -12.230 -12.069 1.00 86.94 361 ASP A CA 1
ATOM 2977 C C . ASP A 1 361 ? 9.180 -11.698 -11.178 1.00 86.94 361 ASP A C 1
ATOM 2979 O O . ASP A 1 361 ? 8.534 -12.456 -10.456 1.00 86.94 361 ASP A O 1
ATOM 2983 N N . TYR A 1 362 ? 8.919 -10.389 -11.263 1.00 90.31 362 TYR A N 1
ATOM 2984 C CA . TYR A 1 362 ? 7.897 -9.679 -10.499 1.00 90.31 362 TYR A CA 1
ATOM 2985 C C . TYR A 1 362 ? 7.159 -8.655 -11.360 1.00 90.31 362 TYR A C 1
ATOM 2987 O O . TYR A 1 362 ? 7.803 -8.019 -12.201 1.00 90.31 362 TYR A O 1
ATOM 2995 N N . PRO A 1 363 ? 5.860 -8.425 -11.096 1.00 93.00 363 PRO A N 1
ATOM 2996 C CA . PRO A 1 363 ? 5.065 -7.461 -11.838 1.00 93.00 363 PRO A CA 1
ATOM 2997 C C . PRO A 1 363 ? 5.654 -6.050 -11.877 1.00 93.00 363 PRO A C 1
ATOM 2999 O O . PRO A 1 363 ? 6.278 -5.582 -10.918 1.00 93.00 363 PRO A O 1
ATOM 3002 N N . GLU A 1 364 ? 5.393 -5.365 -12.978 1.00 95.12 364 GLU A N 1
ATOM 3003 C CA . GLU A 1 364 ? 5.635 -3.943 -13.171 1.00 95.12 364 GLU A CA 1
ATOM 3004 C C . GLU A 1 364 ? 4.298 -3.232 -13.376 1.00 95.12 364 GLU A C 1
ATOM 3006 O O . GLU A 1 364 ? 3.398 -3.748 -14.039 1.00 95.12 364 GLU A O 1
ATOM 3011 N N . MET A 1 365 ? 4.159 -2.067 -12.758 1.00 97.50 365 MET A N 1
ATOM 3012 C CA . MET A 1 365 ? 2.983 -1.213 -12.847 1.00 97.50 365 MET A CA 1
ATOM 3013 C C . MET A 1 365 ? 3.443 0.151 -13.328 1.00 97.50 365 MET A C 1
ATOM 3015 O O . MET A 1 365 ? 4.411 0.692 -12.796 1.00 97.50 365 MET A O 1
ATOM 3019 N N . VAL A 1 366 ? 2.758 0.711 -14.313 1.00 97.81 366 VAL A N 1
ATOM 3020 C CA . VAL A 1 366 ? 3.084 2.031 -14.855 1.00 97.81 366 VAL A CA 1
ATOM 3021 C C . VAL A 1 366 ? 1.833 2.881 -14.824 1.00 97.81 366 VAL A C 1
ATOM 3023 O O . VAL A 1 366 ? 0.788 2.444 -15.292 1.00 97.81 366 VAL A O 1
ATOM 3026 N N . VAL A 1 367 ? 1.921 4.087 -14.272 1.00 97.44 367 VAL A N 1
ATOM 3027 C CA . VAL A 1 367 ? 0.809 5.045 -14.282 1.00 97.44 367 VAL A CA 1
ATOM 3028 C C . VAL A 1 367 ? 1.161 6.237 -15.154 1.00 97.44 367 VAL A C 1
ATOM 3030 O O . VAL A 1 367 ? 2.304 6.697 -15.157 1.00 97.44 367 VAL A O 1
ATOM 3033 N N . LYS A 1 368 ? 0.175 6.734 -15.900 1.00 96.50 368 LYS A N 1
ATOM 3034 C CA . LYS A 1 368 ? 0.354 7.814 -16.874 1.00 96.50 368 LYS A CA 1
ATOM 3035 C C . LYS A 1 368 ? 0.628 9.163 -16.212 1.00 96.50 368 LYS A C 1
ATOM 3037 O O . LYS A 1 368 ? 1.455 9.928 -16.692 1.00 96.50 368 LYS A O 1
ATOM 3042 N N . ASN A 1 369 ? -0.062 9.469 -15.114 1.00 95.12 369 ASN A N 1
ATOM 3043 C CA . ASN A 1 369 ? -0.024 10.787 -14.483 1.00 95.12 369 ASN A CA 1
ATOM 3044 C C . ASN A 1 369 ? 0.522 10.733 -13.054 1.00 95.12 369 ASN A C 1
ATOM 3046 O O . ASN A 1 369 ? 0.241 9.807 -12.296 1.00 95.12 369 ASN A O 1
ATOM 3050 N N . ASN A 1 370 ? 1.201 11.802 -12.632 1.00 91.75 370 ASN A N 1
ATOM 3051 C CA . ASN A 1 370 ? 1.674 11.944 -11.252 1.00 91.75 370 ASN A CA 1
ATOM 3052 C C . ASN A 1 370 ? 0.522 11.936 -10.222 1.00 91.75 370 ASN A C 1
ATOM 3054 O O . ASN A 1 370 ? 0.691 11.496 -9.093 1.00 91.75 370 ASN A O 1
ATOM 3058 N N . SER A 1 371 ? -0.680 12.372 -10.616 1.00 92.31 371 SER A N 1
ATOM 3059 C CA . SER A 1 371 ? -1.897 12.325 -9.788 1.00 92.31 371 SER A CA 1
ATOM 3060 C C . SER A 1 371 ? -2.381 10.905 -9.464 1.00 92.31 371 SER A C 1
ATOM 3062 O O . SER A 1 371 ? -3.145 10.716 -8.521 1.00 92.31 371 SER A O 1
ATOM 3064 N N . GLN A 1 372 ? -1.938 9.896 -10.217 1.00 94.94 372 GLN A N 1
ATOM 3065 C CA . GLN A 1 372 ? -2.340 8.501 -10.024 1.00 94.94 372 GLN A CA 1
ATOM 3066 C C . GLN A 1 372 ? -1.543 7.783 -8.937 1.00 94.94 372 GLN A C 1
ATOM 3068 O O . GLN A 1 372 ? -1.710 6.579 -8.760 1.00 94.94 372 GLN A O 1
ATOM 3073 N N . HIS A 1 373 ? -0.680 8.477 -8.198 1.00 94.31 373 HIS A N 1
ATOM 3074 C CA . HIS A 1 373 ? -0.014 7.868 -7.063 1.00 94.31 373 HIS A CA 1
ATOM 3075 C C . HIS A 1 373 ? 0.136 8.814 -5.879 1.00 94.31 373 HIS A C 1
ATOM 3077 O O . HIS A 1 373 ? 0.220 10.034 -6.007 1.00 94.31 373 HIS A O 1
ATOM 3083 N N . VAL A 1 374 ? 0.194 8.218 -4.693 1.00 92.69 374 VAL A N 1
ATOM 3084 C CA . VAL A 1 374 ? 0.451 8.913 -3.437 1.00 92.69 374 VAL A CA 1
ATOM 3085 C C . VAL A 1 374 ? 1.516 8.159 -2.670 1.00 92.69 374 VAL A C 1
ATOM 3087 O O . VAL A 1 374 ? 1.306 7.016 -2.278 1.00 92.69 374 VAL A O 1
ATOM 3090 N N . VAL A 1 375 ? 2.637 8.818 -2.387 1.00 93.00 375 VAL A N 1
ATOM 3091 C CA . VAL A 1 375 ? 3.649 8.256 -1.490 1.00 93.00 375 VAL A CA 1
ATOM 3092 C C . VAL A 1 375 ? 3.108 8.216 -0.056 1.00 93.00 375 VAL A C 1
ATOM 3094 O O . VAL A 1 375 ? 2.556 9.206 0.444 1.00 93.00 375 VAL A O 1
ATOM 3097 N N . LEU A 1 376 ? 3.265 7.054 0.581 1.00 93.00 376 LEU A N 1
ATOM 3098 C CA . LEU A 1 376 ? 2.789 6.735 1.928 1.00 93.00 376 LEU A CA 1
ATOM 3099 C C . LEU A 1 376 ? 3.930 6.717 2.946 1.00 93.00 376 LEU A C 1
ATOM 3101 O O . LEU A 1 376 ? 3.784 7.263 4.035 1.00 93.00 376 LEU A O 1
ATOM 3105 N N . SER A 1 377 ? 5.055 6.083 2.607 1.00 95.06 377 SER A N 1
ATOM 3106 C CA . SER A 1 377 ? 6.192 5.930 3.521 1.00 95.06 377 SER A CA 1
ATOM 3107 C C . SER A 1 377 ? 7.500 5.620 2.789 1.00 95.06 377 SER A C 1
ATOM 3109 O O . SER A 1 377 ? 7.504 5.193 1.634 1.00 95.06 377 SER A O 1
ATOM 3111 N N . ILE A 1 378 ? 8.616 5.841 3.483 1.00 97.06 378 ILE A N 1
ATOM 3112 C CA . ILE A 1 378 ? 9.990 5.598 3.042 1.00 97.06 378 ILE A CA 1
ATOM 3113 C C . ILE A 1 378 ? 10.642 4.592 3.990 1.00 97.06 378 ILE A C 1
ATOM 3115 O O . ILE A 1 378 ? 10.551 4.726 5.213 1.00 97.06 378 ILE A O 1
ATOM 3119 N N . HIS A 1 379 ? 11.359 3.624 3.421 1.00 97.12 379 HIS A N 1
ATOM 3120 C CA . HIS A 1 379 ? 12.037 2.559 4.157 1.00 97.12 379 HIS A CA 1
ATOM 3121 C C . HIS A 1 379 ? 13.477 2.428 3.680 1.00 97.12 379 HIS A C 1
ATOM 3123 O O . HIS A 1 379 ? 13.723 2.260 2.487 1.00 97.12 379 HIS A O 1
ATOM 3129 N N . ILE A 1 380 ? 14.440 2.489 4.596 1.00 97.69 380 ILE A N 1
ATOM 3130 C CA . ILE A 1 380 ? 15.846 2.246 4.261 1.00 97.69 380 ILE A CA 1
ATOM 3131 C C . ILE A 1 380 ? 16.087 0.743 4.254 1.00 97.69 380 ILE A C 1
ATOM 3133 O O . ILE A 1 380 ? 15.795 0.080 5.241 1.00 97.69 380 ILE A O 1
ATOM 3137 N N . VAL A 1 381 ? 16.633 0.210 3.166 1.00 97.12 381 VAL A N 1
ATOM 3138 C CA . VAL A 1 381 ? 16.919 -1.224 3.040 1.00 97.12 381 VAL A CA 1
ATOM 3139 C C . VAL A 1 381 ? 18.024 -1.626 4.019 1.00 97.12 381 VAL A C 1
ATOM 3141 O O . VAL A 1 381 ? 19.056 -0.953 4.109 1.00 97.12 381 VAL A O 1
ATOM 3144 N N . ASP A 1 382 ? 17.836 -2.735 4.738 1.00 96.44 382 ASP A N 1
ATOM 3145 C CA . ASP A 1 382 ? 18.887 -3.304 5.576 1.00 96.44 382 ASP A CA 1
ATOM 3146 C C . ASP A 1 382 ? 19.910 -4.002 4.678 1.00 96.44 382 ASP A C 1
ATOM 3148 O O . ASP A 1 382 ? 19.710 -5.128 4.214 1.00 96.44 382 ASP A O 1
ATOM 3152 N N . LYS A 1 383 ? 21.046 -3.334 4.459 1.00 94.62 383 LYS A N 1
ATOM 3153 C CA . LYS A 1 383 ? 22.153 -3.841 3.642 1.00 94.62 383 LYS A CA 1
ATOM 3154 C C . LYS A 1 383 ? 22.632 -5.236 4.070 1.00 94.62 383 LYS A C 1
ATOM 3156 O O . LYS A 1 383 ? 23.160 -5.966 3.234 1.00 94.62 383 LYS A O 1
ATOM 3161 N N . LYS A 1 384 ? 22.445 -5.637 5.335 1.00 95.19 384 LYS A N 1
ATOM 3162 C CA . LYS A 1 384 ? 22.829 -6.974 5.827 1.00 95.19 384 LYS A CA 1
ATOM 3163 C C . LYS A 1 384 ? 21.987 -8.097 5.225 1.00 95.19 384 LYS A C 1
ATOM 3165 O O . LYS A 1 384 ? 22.448 -9.231 5.199 1.00 95.19 384 LYS A O 1
ATOM 3170 N N . THR A 1 385 ? 20.790 -7.780 4.738 1.00 94.88 385 THR A N 1
ATOM 3171 C CA . THR A 1 385 ? 19.901 -8.737 4.063 1.00 94.88 385 THR A CA 1
ATOM 3172 C C . THR A 1 385 ? 20.210 -8.889 2.572 1.00 94.88 385 THR A C 1
ATOM 3174 O O . THR A 1 385 ? 19.655 -9.759 1.909 1.00 94.88 385 THR A O 1
ATOM 3177 N N . LEU A 1 386 ? 21.115 -8.068 2.025 1.00 95.19 386 LEU A N 1
ATOM 3178 C CA . LEU A 1 386 ? 21.464 -8.091 0.607 1.00 95.19 386 LEU A CA 1
ATOM 3179 C C . LEU A 1 386 ? 22.595 -9.084 0.325 1.00 95.19 386 LEU A C 1
ATOM 3181 O O . LEU A 1 386 ? 23.726 -8.915 0.795 1.00 95.19 386 LEU A O 1
ATOM 3185 N N . GLY A 1 387 ? 22.305 -10.075 -0.520 1.00 93.12 387 GLY A N 1
ATOM 3186 C CA . GLY A 1 387 ? 23.306 -10.963 -1.113 1.00 93.12 387 GLY A CA 1
ATOM 3187 C C . GLY A 1 387 ? 24.245 -10.238 -2.084 1.00 93.12 387 GLY A C 1
ATOM 3188 O O . GLY A 1 387 ? 24.125 -9.039 -2.321 1.00 93.12 387 GLY A O 1
ATOM 3189 N N . GLU A 1 388 ? 25.200 -10.962 -2.672 1.00 91.94 388 GLU A N 1
ATOM 3190 C CA . GLU A 1 388 ? 26.122 -10.374 -3.662 1.00 91.94 388 GLU A CA 1
ATOM 3191 C C . GLU A 1 388 ? 25.386 -9.901 -4.915 1.00 91.94 388 GLU A C 1
ATOM 3193 O O . GLU A 1 388 ? 25.683 -8.843 -5.460 1.00 91.94 388 GLU A O 1
ATOM 3198 N N . LYS A 1 389 ? 24.378 -10.668 -5.328 1.00 92.12 389 LYS A N 1
ATOM 3199 C CA . LYS A 1 389 ? 23.448 -10.342 -6.404 1.00 92.12 389 LYS A CA 1
ATOM 3200 C C . LYS A 1 389 ? 22.031 -10.392 -5.852 1.00 92.12 389 LYS A C 1
ATOM 3202 O O . LYS A 1 389 ? 21.771 -11.068 -4.857 1.00 92.12 389 LYS A O 1
ATOM 3207 N N . TRP A 1 390 ? 21.130 -9.682 -6.516 1.00 93.25 390 TRP A N 1
ATOM 3208 C CA . TRP A 1 390 ? 19.708 -9.821 -6.249 1.00 93.25 390 TRP A CA 1
ATOM 3209 C C . TRP A 1 390 ? 19.224 -11.210 -6.678 1.00 93.25 390 TRP A C 1
ATOM 3211 O O . TRP A 1 390 ? 19.538 -11.660 -7.782 1.00 93.25 390 TRP A O 1
ATOM 3221 N N . ASP A 1 391 ? 18.460 -11.853 -5.804 1.00 92.38 391 ASP A N 1
ATOM 3222 C CA . ASP A 1 391 ? 17.813 -13.141 -6.011 1.00 92.38 391 ASP A CA 1
ATOM 3223 C C . ASP A 1 391 ? 16.295 -12.927 -5.920 1.00 92.38 391 ASP A C 1
ATOM 3225 O O . ASP A 1 391 ? 15.784 -12.584 -4.849 1.00 92.38 391 ASP A O 1
ATOM 3229 N N . PRO A 1 392 ? 15.546 -13.121 -7.018 1.00 89.31 392 PRO A N 1
ATOM 3230 C CA . PRO A 1 392 ? 14.101 -12.947 -7.006 1.00 89.31 392 PRO A CA 1
ATOM 3231 C C . PRO A 1 392 ? 13.376 -13.945 -6.095 1.00 89.31 392 PRO A C 1
ATOM 3233 O O . PRO A 1 392 ? 12.209 -13.731 -5.787 1.00 89.31 392 PRO A O 1
ATOM 3236 N N . THR A 1 393 ? 14.010 -15.035 -5.667 1.00 89.94 393 THR A N 1
ATOM 3237 C CA . THR A 1 393 ? 13.404 -16.052 -4.795 1.00 89.94 393 THR A CA 1
ATOM 3238 C C . THR A 1 393 ? 13.647 -15.803 -3.306 1.00 89.94 393 THR A C 1
ATOM 3240 O O . THR A 1 393 ? 12.959 -16.398 -2.471 1.00 89.94 393 THR A O 1
ATOM 3243 N N . GLU A 1 394 ? 14.564 -14.890 -2.970 1.00 90.50 394 GLU A N 1
ATOM 3244 C CA . GLU A 1 394 ? 14.871 -14.512 -1.593 1.00 90.50 394 GLU A CA 1
ATOM 3245 C C . GLU A 1 394 ? 13.669 -13.813 -0.945 1.00 90.50 394 GLU A C 1
ATOM 3247 O O . GLU A 1 394 ? 13.063 -12.902 -1.513 1.00 90.50 394 GLU A O 1
ATOM 3252 N N . LYS A 1 395 ? 13.318 -14.236 0.271 1.00 84.38 395 LYS A N 1
ATOM 3253 C CA . LYS A 1 395 ? 12.206 -13.677 1.059 1.00 84.38 395 LYS A CA 1
ATOM 3254 C C . LYS A 1 395 ? 12.684 -12.869 2.265 1.00 84.38 395 LYS A C 1
ATOM 3256 O O . LYS A 1 395 ? 11.865 -12.233 2.918 1.00 84.38 395 LYS A O 1
ATOM 3261 N N . GLY A 1 396 ? 13.979 -12.914 2.564 1.00 87.19 396 GLY A N 1
ATOM 3262 C CA . GLY A 1 396 ? 14.619 -12.294 3.717 1.00 87.19 396 GLY A CA 1
ATOM 3263 C C . GLY A 1 396 ? 15.097 -10.861 3.505 1.00 87.19 396 GLY A C 1
ATOM 3264 O O . GLY A 1 396 ? 15.741 -10.325 4.403 1.00 87.19 396 GLY A O 1
ATOM 3265 N N . TYR A 1 397 ? 14.811 -10.234 2.359 1.00 93.06 397 TYR A N 1
ATOM 3266 C CA . TYR A 1 397 ? 15.061 -8.802 2.189 1.00 93.06 397 TYR A CA 1
ATOM 3267 C C . TYR A 1 397 ? 14.242 -7.995 3.188 1.00 93.06 397 TYR A C 1
ATOM 3269 O O . TYR A 1 397 ? 13.027 -8.167 3.257 1.00 93.06 397 TYR A O 1
ATOM 3277 N N . ASP A 1 398 ? 14.906 -7.110 3.930 1.00 93.56 398 ASP A N 1
ATOM 3278 C CA . ASP A 1 398 ? 14.275 -6.334 4.996 1.00 93.56 398 ASP A CA 1
ATOM 3279 C C . ASP A 1 398 ? 14.732 -4.869 4.998 1.00 93.56 398 ASP A C 1
ATOM 3281 O O . ASP A 1 398 ? 15.595 -4.443 4.221 1.00 93.56 398 ASP A O 1
ATOM 3285 N N . PHE A 1 399 ? 14.131 -4.077 5.881 1.00 95.12 399 PHE A N 1
ATOM 3286 C CA . PHE A 1 399 ? 14.422 -2.662 6.082 1.00 95.12 399 PHE A CA 1
ATOM 3287 C C . PHE A 1 399 ? 14.874 -2.372 7.521 1.00 95.12 399 PHE A C 1
ATOM 3289 O O . PHE A 1 399 ? 14.671 -3.173 8.433 1.00 95.12 399 PHE A O 1
ATOM 3296 N N . LEU A 1 400 ? 15.559 -1.240 7.711 1.00 93.38 400 LEU A N 1
ATOM 3297 C CA . LEU A 1 400 ? 16.143 -0.828 8.993 1.00 93.38 400 LEU A CA 1
ATOM 3298 C C . LEU A 1 400 ? 15.110 -0.457 10.044 1.00 93.38 400 LEU A C 1
ATOM 3300 O O . LEU A 1 400 ? 14.058 0.111 9.682 1.00 93.38 400 LEU A O 1
#

pLDDT: mean 83.34, std 21.46, range [23.92, 98.69]

Foldseek 3Di:
DDDDDDDDDDDDDDDDDDDDDDDDDDDDDDDDDDDDDPPPQPPQDKDQPVLVQFDAPVPDDQPLAFWEFEWEKEWDCPSLAFIAIWTKWFQDPVLETDGDTDTGDDDPNLVVSQVRVCVVVVHPPLCVVFWRHWHDDRNYIYTYGYDDDPPPDDPDAQADFPVDGIDTHFPQCVAPVCHDLLGHYDVVSNVVCVVPVSNRFMATPVRDTTDRFHKWKAKAEPVCVVVCQVPNDFFDDLLDQQGRFGKTWDSLVSCQRFFFDDPSCCPVPVPPFDADPLRTTPKMKMWMKTFAFDFEDEQAQDPPQDFDPDVSLVVNCVDPVVVVVCSQCRSRGDSNNPVVVPGQKYKYAQHATPVRGGPDLTIMIGGHDSSRMHTRHMFMWDNVQDDSHRDSPDSSTDTD

Organism: NCBI:txid1070528